Protein AF-S7PZH1-F1 (afdb_monomer)

Nearest PDB structures (foldseek):
  6h7d-assembly1_A  TM=8.466E-01  e=2.319E-15  Arabidopsis thaliana
  9g11-assembly1_A  TM=8.650E-01  e=4.110E-15  Arabidopsis thaliana
  4zw9-assembly1_A  TM=8.524E-01  e=6.991E-15  Homo sapiens
  6m20-assembly3_C  TM=7.954E-01  e=8.684E-13  Plasmodium falciparum
  6rw3-assembly2_B  TM=8.549E-01  e=1.646E-11  Plasmodium falciparum

Organism: Gloeophyllum trabeum (strain ATCC 11539 / FP-39264 / Madison 617) (NCBI:txid670483)

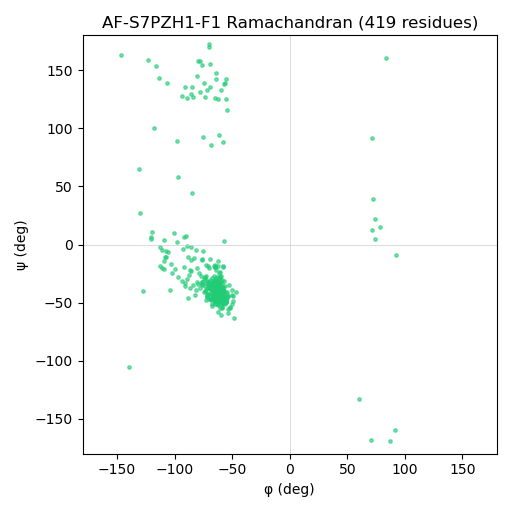Mean predicted aligned error: 7.98 Å

InterPro domains:
  IPR003663 Sugar/inositol transporter [PR00171] (35-54)
  IPR003663 Sugar/inositol transporter [PR00171] (200-210)
  IPR003663 Sugar/inositol transporter [PR00171] (295-316)
  IPR003663 Sugar/inositol transporter [PR00171] (318-330)
  IPR003663 Sugar/inositol transporter [TIGR00879] (3-389)
  IPR005828 Major facilitator, sugar transporter-like [PF00083] (3-393)
  IPR005829 Sugar transporter, conserved site [PS00216] (245-262)
  IPR005829 Sugar transporter, conserved site [PS00217] (40-65)
  IPR020846 Major facilitator superfamily domain [PS50850] (1-382)
  IPR036259 MFS transporter superfamily [G3DSA:1.20.1250.20] (1-396)
  IPR036259 MFS transporter superfamily [SSF103473] (3-389)
  IPR050360 Major Facilitator Superfamily Sugar Transporters [PTHR48022] (2-400)

Foldseek 3Di:
DCLPPHLLVLLLQLLVLLLQLLVQCLPPPDPVSNVVSVVSNVVSCLSCVQRVLVLLQQLDDPVCSLVSSVVVLLVVLVVLLCLLVLLLVLVPDDDPCSRSVSSNVSNVVSVCSNVVSVPDATRLLSCLSVVVLVSSLVSLCVSQPPPDVVSNVVSVVVSVVSNVVSVVLSVQADPDPVVCVVDLLSVLLLCLLLVLLLLLVLLCLLVCLVCVLVLLVQLVDDNSCSSVLSSVLSNLLSVLLVCLSVPPDLPPFALVLLLQLLVLSLVLLVLLLVLSVVQTHPPDDRPVVSSVSNSVSSSVSSNSSSNHSSPSSLVSSQLLDDSNCSSVSSSVSVVSNVVSSVVCVVVVVVCCVPVNSCVSVSSSVSSVVSSVCSVPSNDTPRPDDSVSSCVVSVNPDPVVVVPVVDPDPPPCVVVVVVVPD

Sequence (421 aa):
MNDRIGRKRTIQIGASCALWGCSMQAGANNFACLLIGRIVAGVAIGILSMTVPLYNTEIAPPKIRGFIVGLAQQLIGVGFIVANWVGYGCQYLDSNTQWRLPLGLQLVPAFLLLVGTQFLPFSPRWLLEVGRDEEARQVVYRLHGTQTPESLQAAEDEFLEMQEKIKAESLTRSSRIADLFATPATRKRSLVACGVQIFGQFTGINVINYFGPQMYQTLGLDAGKTLLVQGIYGAVGPITNFFFIVFVLDRVGRKKPLLLGAGTFVITFSILSAIVASFPPGEGTTNYAAQRAGIAMIFLTSIFFSLSFGPVSWVLASEVFPTPIRSVGTSVATCCNWAFNVLFSQVSPIAMKNVGWKFYILFVCLNAFDFLVILFFFPETKGKTLEEMAVVFGDDIDARQVLDEHKFPDEIRDKHEILHA

Solvent-accessible surface area (backbone atoms only — not comparable to full-atom values): 21781 Å² total; per-residue (Å²): 103,52,86,82,65,28,43,53,53,45,46,39,53,17,23,52,35,29,37,52,10,26,49,34,40,35,65,43,89,48,69,66,46,31,51,52,11,49,51,40,28,49,53,12,48,62,48,35,72,56,41,52,54,51,43,42,56,52,65,37,56,83,94,50,20,69,57,57,41,51,47,56,58,48,49,53,30,51,50,43,29,51,52,30,44,46,50,42,62,27,68,78,44,75,73,73,54,33,66,24,47,63,40,39,57,54,37,56,62,28,47,52,49,43,59,53,54,68,78,48,74,71,41,33,61,54,29,46,76,73,69,38,52,71,61,18,47,53,45,42,36,66,71,59,48,57,85,44,75,68,39,38,50,54,30,48,55,50,46,52,55,49,51,53,52,49,56,60,45,66,78,60,51,49,86,58,74,66,59,43,59,68,43,75,28,41,32,51,33,43,49,51,20,27,44,39,24,38,48,49,46,38,67,40,58,65,56,46,69,76,41,35,46,60,53,39,38,48,45,57,44,56,78,92,46,24,45,54,55,41,26,54,49,35,40,48,27,39,54,40,27,51,54,27,64,77,75,39,46,89,78,65,40,51,47,57,31,41,43,52,25,22,52,48,39,26,51,32,30,47,53,36,25,51,42,38,65,74,53,46,57,88,71,75,80,83,57,63,67,56,28,52,50,38,53,49,31,56,51,49,46,38,38,38,32,22,58,9,39,63,58,43,26,61,51,49,27,50,67,57,41,60,79,40,46,24,67,52,50,34,51,54,16,52,47,39,28,52,53,47,44,51,51,51,66,64,46,45,64,57,35,50,72,76,51,40,47,62,49,35,50,53,39,22,54,44,15,49,50,45,28,53,49,46,68,76,71,52,70,76,60,62,95,54,52,77,66,55,47,35,59,76,49,58,47,94,63,69,64,64,64,65,53,70,76,47,89,66,75,79,84,61,64,73,68,62,67,68,78,80,114

Structure (mmCIF, N/CA/C/O backbone):
data_AF-S7PZH1-F1
#
_entry.id   AF-S7PZH1-F1
#
loop_
_atom_site.group_PDB
_atom_site.id
_atom_site.type_symbol
_atom_site.label_atom_id
_atom_site.label_alt_id
_atom_site.label_comp_id
_atom_site.label_asym_id
_atom_site.label_entity_id
_atom_site.label_seq_id
_atom_site.pdbx_PDB_ins_code
_atom_site.Cartn_x
_atom_site.Cartn_y
_atom_site.Cartn_z
_atom_site.occupancy
_atom_site.B_iso_or_equiv
_atom_site.auth_seq_id
_atom_site.auth_comp_id
_atom_site.auth_asym_id
_atom_site.au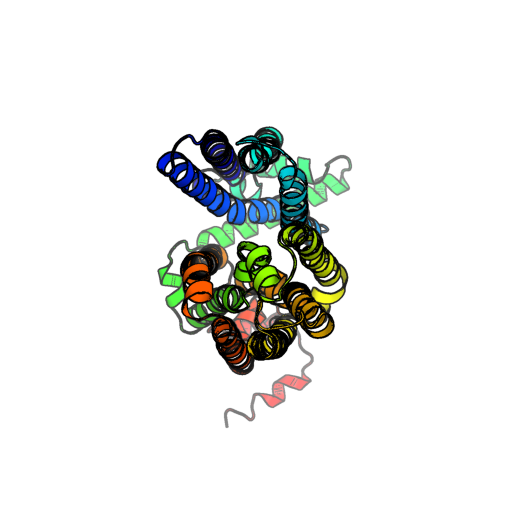th_atom_id
_atom_site.pdbx_PDB_model_num
ATOM 1 N N . MET A 1 1 ? -0.326 -9.709 18.381 1.00 71.19 1 MET A N 1
ATOM 2 C CA . MET A 1 1 ? 0.688 -8.867 19.063 1.00 71.19 1 MET A CA 1
ATOM 3 C C . MET A 1 1 ? 0.064 -7.578 19.582 1.00 71.19 1 MET A C 1
ATOM 5 O O . MET A 1 1 ? 0.125 -7.359 20.786 1.00 71.19 1 MET A O 1
ATOM 9 N N . ASN A 1 2 ? -0.625 -6.819 18.720 1.00 77.38 2 ASN A N 1
ATOM 10 C CA . ASN A 1 2 ? -1.341 -5.584 19.079 1.00 77.38 2 ASN A CA 1
ATOM 11 C C . ASN A 1 2 ? -2.210 -5.678 20.343 1.00 77.38 2 ASN A C 1
ATOM 13 O O . ASN A 1 2 ? -2.170 -4.765 21.161 1.00 77.38 2 ASN A O 1
ATOM 17 N N . ASP A 1 3 ? -2.925 -6.789 20.530 1.00 77.75 3 ASP A N 1
ATOM 18 C CA . ASP A 1 3 ? -3.815 -6.965 21.687 1.00 77.75 3 ASP A CA 1
ATOM 19 C C . ASP A 1 3 ? -3.056 -7.268 22.985 1.00 77.75 3 ASP A C 1
ATOM 21 O O . ASP A 1 3 ? -3.437 -6.810 24.055 1.00 77.75 3 ASP A O 1
ATOM 25 N N . ARG A 1 4 ? -1.940 -8.005 22.903 1.00 79.50 4 ARG A N 1
ATOM 26 C CA . ARG A 1 4 ? -1.193 -8.462 24.089 1.00 79.50 4 ARG A CA 1
ATOM 27 C C . ARG A 1 4 ? -0.245 -7.406 24.648 1.00 79.50 4 ARG A C 1
ATOM 29 O O . ARG A 1 4 ? -0.144 -7.258 25.856 1.00 79.50 4 ARG A O 1
ATOM 36 N N . ILE A 1 5 ? 0.494 -6.716 23.778 1.00 86.12 5 ILE A N 1
ATOM 37 C CA . ILE A 1 5 ? 1.554 -5.776 24.194 1.00 86.12 5 ILE A CA 1
ATOM 38 C C . ILE A 1 5 ? 1.228 -4.315 23.869 1.00 86.12 5 ILE A C 1
ATOM 40 O O . ILE A 1 5 ? 2.019 -3.423 24.173 1.00 86.12 5 ILE A O 1
ATOM 44 N N . GLY A 1 6 ? 0.084 -4.069 23.235 1.00 87.38 6 GLY A N 1
ATOM 45 C CA . GLY A 1 6 ? -0.334 -2.747 22.804 1.00 87.38 6 GLY A CA 1
ATOM 46 C C . GLY A 1 6 ? 0.257 -2.328 21.465 1.00 87.38 6 GLY A C 1
ATOM 47 O O . GLY A 1 6 ? 1.268 -2.848 20.974 1.00 87.38 6 GLY A O 1
ATOM 48 N N . ARG A 1 7 ? -0.402 -1.336 20.866 1.00 89.88 7 ARG A N 1
ATOM 49 C CA . ARG A 1 7 ? -0.061 -0.802 19.544 1.00 89.88 7 ARG A CA 1
ATOM 50 C C . ARG A 1 7 ? 1.308 -0.106 19.573 1.00 89.88 7 ARG A C 1
ATOM 52 O O . ARG A 1 7 ? 2.161 -0.428 18.755 1.00 89.88 7 ARG A O 1
ATOM 59 N N . LYS A 1 8 ? 1.582 0.726 20.591 1.00 92.25 8 LYS A N 1
ATOM 60 C CA . LYS A 1 8 ? 2.875 1.418 20.793 1.00 92.25 8 LYS A CA 1
ATOM 61 C C . LYS A 1 8 ? 4.079 0.465 20.759 1.00 92.25 8 LYS A C 1
ATOM 63 O O . LYS A 1 8 ? 4.989 0.658 19.958 1.00 92.25 8 LYS A O 1
ATOM 68 N N . ARG A 1 9 ? 4.078 -0.589 21.587 1.00 93.50 9 ARG A N 1
ATOM 69 C CA . ARG A 1 9 ? 5.190 -1.562 21.628 1.00 93.50 9 ARG A CA 1
ATOM 70 C C . ARG A 1 9 ? 5.294 -2.369 20.340 1.00 93.50 9 ARG A C 1
ATOM 72 O O . ARG A 1 9 ? 6.393 -2.683 19.900 1.00 93.50 9 ARG A O 1
ATOM 79 N N . THR A 1 10 ? 4.162 -2.667 19.709 1.00 93.19 10 THR A N 1
ATOM 80 C CA . THR A 1 10 ? 4.152 -3.346 18.410 1.00 93.19 10 THR A CA 1
ATOM 81 C C . THR A 1 10 ? 4.826 -2.497 17.323 1.00 93.19 10 THR A C 1
ATOM 83 O O . THR A 1 10 ? 5.621 -3.033 16.554 1.00 93.19 10 THR A O 1
ATOM 86 N N . ILE A 1 11 ? 4.596 -1.176 17.305 1.00 94.44 11 ILE A N 1
ATOM 87 C CA . ILE A 1 11 ? 5.296 -0.249 16.397 1.00 94.44 11 ILE A CA 1
ATOM 88 C C . ILE A 1 11 ? 6.797 -0.224 16.700 1.00 94.44 11 ILE A C 1
ATOM 90 O O . ILE A 1 11 ? 7.593 -0.284 15.769 1.00 94.44 11 ILE A O 1
ATOM 94 N N . GLN A 1 12 ? 7.195 -0.184 17.976 1.00 95.25 12 GLN A N 1
ATOM 95 C CA . GLN A 1 12 ? 8.611 -0.208 18.369 1.00 95.25 12 GLN A CA 1
ATOM 96 C C . GLN A 1 12 ? 9.317 -1.474 17.867 1.00 95.25 12 GLN A C 1
ATOM 98 O O . GLN A 1 12 ? 10.378 -1.371 17.262 1.00 95.25 12 GLN A O 1
ATOM 103 N N . ILE A 1 13 ? 8.701 -2.650 18.033 1.00 95.31 13 ILE A N 1
ATOM 104 C CA . ILE A 1 13 ? 9.232 -3.915 17.502 1.00 95.31 13 ILE A CA 1
ATOM 105 C C . ILE A 1 13 ? 9.348 -3.851 15.976 1.00 95.31 13 ILE A C 1
ATOM 107 O O . ILE A 1 13 ? 10.400 -4.178 15.433 1.00 95.31 13 ILE A O 1
ATOM 111 N N . GLY A 1 14 ? 8.302 -3.384 15.286 1.00 94.75 14 GLY A N 1
ATOM 112 C CA . GLY A 1 14 ? 8.330 -3.204 13.834 1.00 94.75 14 GLY A CA 1
ATOM 113 C C . GLY A 1 14 ? 9.466 -2.279 13.384 1.00 94.75 14 GLY A C 1
ATOM 114 O O . GLY A 1 14 ? 10.219 -2.626 12.480 1.00 94.75 14 GLY A O 1
ATOM 115 N N . ALA A 1 15 ? 9.655 -1.141 14.053 1.00 95.38 15 ALA A N 1
ATOM 116 C CA . ALA A 1 15 ? 10.723 -0.191 13.753 1.00 95.38 15 ALA A CA 1
ATOM 117 C C . ALA A 1 15 ? 12.123 -0.771 14.031 1.00 95.38 15 ALA A C 1
ATOM 119 O O . ALA A 1 15 ? 13.029 -0.600 13.217 1.00 95.38 15 ALA A O 1
ATOM 120 N N . SER A 1 16 ? 12.306 -1.515 15.127 1.00 95.81 16 SER A N 1
ATOM 121 C CA . SER A 1 16 ? 13.562 -2.219 15.418 1.00 95.81 16 SER A CA 1
ATOM 122 C C . SER A 1 16 ? 13.882 -3.286 14.366 1.00 95.81 16 SER A C 1
ATOM 124 O O . SER A 1 16 ? 15.013 -3.346 13.884 1.00 95.81 16 SER A O 1
ATOM 126 N N . CYS A 1 17 ? 12.888 -4.078 13.948 1.00 95.69 17 CYS A N 1
ATOM 127 C CA . CYS A 1 17 ? 13.043 -5.027 12.846 1.00 95.69 17 CYS A CA 1
ATOM 128 C C . CYS A 1 17 ? 13.397 -4.311 11.534 1.00 95.69 17 CYS A C 1
ATOM 130 O O . CYS A 1 17 ? 14.280 -4.773 10.815 1.00 95.69 17 CYS A O 1
ATOM 132 N N . ALA A 1 18 ? 12.773 -3.165 11.236 1.00 95.31 18 ALA A N 1
ATOM 133 C CA . ALA A 1 18 ? 13.096 -2.375 10.048 1.00 95.31 18 ALA A CA 1
ATOM 134 C C . ALA A 1 18 ? 14.548 -1.884 10.074 1.00 95.31 18 ALA A C 1
ATOM 136 O O . ALA A 1 18 ? 15.251 -2.023 9.074 1.00 95.31 18 ALA A O 1
ATOM 137 N N . LEU A 1 19 ? 15.023 -1.371 11.216 1.00 96.38 19 LEU A N 1
ATOM 138 C CA . LEU A 1 19 ? 16.412 -0.937 11.380 1.00 96.38 19 LEU A CA 1
ATOM 139 C C . LEU A 1 19 ? 17.394 -2.081 11.126 1.00 96.38 19 LEU A C 1
ATOM 141 O O . LEU A 1 19 ? 18.352 -1.916 10.372 1.00 96.38 19 LEU A O 1
ATOM 145 N N . TRP A 1 20 ? 17.141 -3.254 11.705 1.00 95.88 20 TRP A N 1
ATOM 146 C CA . TRP A 1 20 ? 17.978 -4.434 11.486 1.00 95.88 20 TRP A CA 1
ATOM 147 C C . TRP A 1 20 ? 17.961 -4.883 10.024 1.00 95.88 20 TRP A C 1
ATOM 149 O O . TRP A 1 20 ? 19.018 -5.011 9.409 1.00 95.88 20 TRP A O 1
ATOM 159 N N . GLY A 1 21 ? 16.774 -5.050 9.437 1.00 95.56 21 GLY A N 1
ATOM 160 C CA . GLY A 1 21 ? 16.622 -5.478 8.048 1.00 95.56 21 GLY A CA 1
ATOM 161 C C . GLY A 1 21 ? 17.266 -4.512 7.051 1.00 95.56 21 GLY A C 1
ATOM 162 O O . GLY A 1 21 ? 17.935 -4.950 6.115 1.00 95.56 21 GLY A O 1
ATOM 163 N N . CYS A 1 22 ? 17.122 -3.200 7.249 1.00 94.50 22 CYS A N 1
ATOM 164 C CA . CYS A 1 22 ? 17.748 -2.191 6.388 1.00 94.50 22 CYS A CA 1
ATOM 165 C C . CYS A 1 22 ? 19.271 -2.142 6.577 1.00 94.50 22 CYS A C 1
ATOM 167 O O . CYS A 1 22 ? 19.998 -2.020 5.594 1.00 94.50 22 CYS A O 1
ATOM 169 N N . SER A 1 23 ? 19.769 -2.314 7.808 1.00 95.38 23 SER A N 1
ATOM 170 C CA . SER A 1 23 ? 21.213 -2.342 8.092 1.00 95.38 23 SER A CA 1
ATOM 171 C C . SER A 1 23 ? 21.886 -3.541 7.424 1.00 95.38 23 SER A C 1
ATOM 173 O O . SER A 1 23 ? 22.931 -3.394 6.792 1.00 95.38 23 SER A O 1
ATOM 175 N N . MET A 1 24 ? 21.255 -4.719 7.496 1.00 95.00 24 MET A N 1
ATOM 176 C CA . MET A 1 24 ? 21.725 -5.926 6.808 1.00 95.00 24 MET A CA 1
ATOM 177 C C . MET A 1 24 ? 21.750 -5.741 5.290 1.00 95.00 24 MET A C 1
ATOM 179 O O . MET A 1 24 ? 22.721 -6.123 4.646 1.00 95.00 24 MET A O 1
ATOM 183 N N . GLN A 1 25 ? 20.714 -5.120 4.717 1.00 94.06 25 GLN A N 1
ATOM 184 C CA . GLN A 1 25 ? 20.656 -4.842 3.280 1.00 94.06 25 GLN A CA 1
ATOM 185 C C . GLN A 1 25 ? 21.746 -3.858 2.837 1.00 94.06 25 GLN A C 1
ATOM 187 O O . GLN A 1 25 ? 22.448 -4.125 1.865 1.00 94.06 25 GLN A O 1
ATOM 192 N N . ALA A 1 26 ? 21.922 -2.747 3.555 1.00 93.62 26 ALA A N 1
ATOM 193 C CA . ALA A 1 26 ? 22.920 -1.730 3.228 1.00 93.62 26 ALA A CA 1
ATOM 194 C C . ALA A 1 26 ? 24.364 -2.244 3.395 1.00 93.62 26 ALA A C 1
ATOM 196 O O . ALA A 1 26 ? 25.248 -1.877 2.622 1.00 93.62 26 ALA A O 1
ATOM 197 N N . GLY A 1 27 ? 24.602 -3.114 4.382 1.00 92.94 27 GLY A N 1
ATOM 198 C CA . GLY A 1 27 ? 25.900 -3.734 4.660 1.00 92.94 27 GLY A CA 1
ATOM 199 C C . GLY A 1 27 ? 26.143 -5.076 3.963 1.00 92.94 27 GLY A C 1
ATOM 200 O O . GLY A 1 27 ? 27.136 -5.740 4.262 1.00 92.94 27 GLY A O 1
A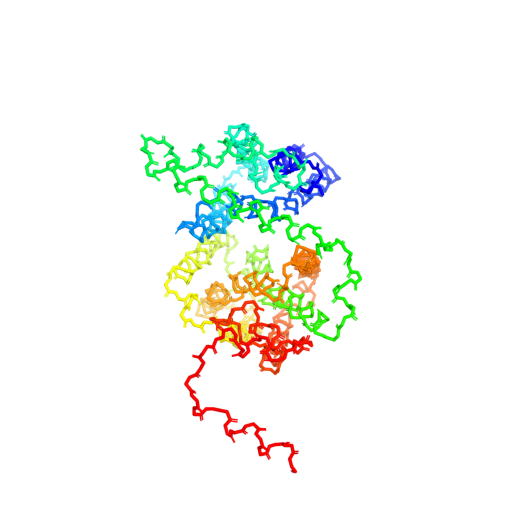TOM 201 N N . ALA A 1 28 ? 25.254 -5.520 3.068 1.00 93.44 28 ALA A N 1
ATOM 202 C CA . ALA A 1 28 ? 25.333 -6.859 2.496 1.00 93.44 28 ALA A CA 1
ATOM 203 C C . ALA A 1 28 ? 26.597 -7.047 1.636 1.00 93.44 28 ALA A C 1
ATOM 205 O O . ALA A 1 28 ? 26.851 -6.299 0.688 1.00 93.44 28 ALA A O 1
ATOM 206 N N . ASN A 1 29 ? 27.369 -8.092 1.950 1.00 92.75 29 ASN A N 1
ATOM 207 C CA . ASN A 1 29 ? 28.543 -8.527 1.177 1.00 92.75 29 ASN A CA 1
ATOM 208 C C . ASN A 1 29 ? 28.298 -9.833 0.404 1.00 92.75 29 ASN A C 1
ATOM 210 O O . ASN A 1 29 ? 29.150 -10.276 -0.357 1.00 92.75 29 ASN A O 1
ATOM 214 N N . ASN A 1 30 ? 27.145 -10.468 0.606 1.00 93.19 30 ASN A N 1
ATOM 215 C CA . ASN A 1 30 ? 26.724 -11.647 -0.135 1.00 93.19 30 ASN A CA 1
ATOM 216 C C . ASN A 1 30 ? 25.200 -11.644 -0.306 1.00 93.19 30 ASN A C 1
ATOM 218 O O . ASN A 1 30 ? 24.474 -10.933 0.396 1.00 93.19 30 ASN A O 1
ATOM 222 N N . PHE A 1 31 ? 24.724 -12.458 -1.248 1.00 92.06 31 PHE A N 1
ATOM 223 C CA . PHE A 1 31 ? 23.304 -12.559 -1.570 1.00 92.06 31 PHE A CA 1
ATOM 224 C C . PHE A 1 31 ? 22.456 -13.028 -0.377 1.00 92.06 31 PHE A C 1
ATOM 226 O O . PHE A 1 31 ? 21.362 -12.514 -0.169 1.00 92.06 31 PHE A O 1
ATOM 233 N N . ALA A 1 32 ? 22.970 -13.952 0.442 1.00 94.31 32 ALA A N 1
ATOM 234 C CA . ALA A 1 32 ? 22.246 -14.472 1.600 1.00 94.31 32 ALA A CA 1
ATOM 235 C C . ALA A 1 32 ? 21.949 -13.376 2.641 1.00 94.31 32 ALA A C 1
ATOM 237 O O . ALA A 1 32 ? 20.821 -13.269 3.111 1.00 94.31 32 ALA A O 1
ATOM 238 N N . CYS A 1 33 ? 22.924 -12.518 2.953 1.00 94.56 33 CYS A N 1
ATOM 239 C CA . CYS A 1 33 ? 22.751 -11.387 3.865 1.00 94.56 33 CYS A CA 1
ATOM 240 C C . CYS A 1 33 ? 21.719 -10.387 3.326 1.00 94.56 33 CYS A C 1
ATOM 242 O O . CYS A 1 33 ? 20.832 -9.957 4.064 1.00 94.56 33 CYS A O 1
ATOM 244 N N . LEU A 1 34 ? 21.777 -10.087 2.021 1.00 93.81 34 LEU A N 1
ATOM 245 C CA . LEU A 1 34 ? 20.787 -9.234 1.364 1.00 93.81 34 LEU A CA 1
ATOM 246 C C . LEU A 1 34 ? 19.379 -9.841 1.469 1.00 93.81 34 LEU A C 1
ATOM 248 O O . LEU A 1 34 ? 18.439 -9.144 1.845 1.00 93.81 34 LEU A O 1
ATOM 252 N N . LEU A 1 35 ? 19.236 -11.138 1.184 1.00 94.00 35 LEU A N 1
ATOM 253 C CA . LEU A 1 35 ? 17.959 -11.850 1.229 1.00 94.00 35 LEU A CA 1
ATOM 254 C C . LEU A 1 35 ? 17.371 -11.888 2.644 1.00 94.00 35 LEU A C 1
ATOM 256 O O . LEU A 1 35 ? 16.203 -11.551 2.826 1.00 94.00 35 LEU A O 1
ATOM 260 N N . ILE A 1 36 ? 18.175 -12.242 3.649 1.00 95.38 36 ILE A N 1
ATOM 261 C CA . ILE A 1 36 ? 17.738 -12.249 5.052 1.00 95.38 36 ILE A CA 1
ATOM 262 C C . ILE A 1 36 ? 17.339 -10.834 5.478 1.00 95.38 36 ILE A C 1
ATOM 264 O O . ILE A 1 36 ? 16.274 -10.652 6.065 1.00 95.38 36 ILE A O 1
ATOM 268 N N . GLY A 1 37 ? 18.129 -9.820 5.115 1.00 95.19 37 GLY A N 1
ATOM 269 C CA . GLY A 1 37 ? 17.790 -8.423 5.374 1.00 95.19 37 GLY A CA 1
ATOM 270 C C . GLY A 1 37 ? 16.442 -8.018 4.765 1.00 95.19 37 GLY A C 1
ATOM 271 O O . GLY A 1 37 ? 15.643 -7.360 5.433 1.00 95.19 37 GLY A O 1
ATOM 272 N N . ARG A 1 38 ? 16.136 -8.473 3.539 1.00 93.06 38 ARG A N 1
ATOM 273 C CA . ARG A 1 38 ? 14.824 -8.257 2.903 1.00 93.06 38 ARG A CA 1
ATOM 274 C C . ARG A 1 38 ? 13.688 -8.972 3.629 1.00 93.06 38 ARG A C 1
ATOM 276 O O . ARG A 1 38 ? 12.624 -8.381 3.778 1.00 93.06 38 ARG A O 1
ATOM 283 N N . ILE A 1 39 ? 13.897 -10.204 4.094 1.00 94.56 39 ILE A N 1
ATOM 284 C CA . ILE A 1 39 ? 12.884 -10.954 4.856 1.00 94.56 39 ILE A CA 1
ATOM 285 C C . ILE A 1 39 ? 12.569 -10.225 6.168 1.00 94.56 39 ILE A C 1
ATOM 287 O O . ILE A 1 39 ? 11.402 -9.983 6.473 1.00 94.56 39 ILE A O 1
ATOM 291 N N . VAL A 1 40 ? 13.597 -9.806 6.910 1.00 95.88 40 VAL A N 1
ATOM 292 C CA . VAL A 1 40 ? 13.436 -9.081 8.181 1.00 95.88 40 VAL A CA 1
ATOM 293 C C . VAL A 1 40 ? 12.743 -7.730 7.967 1.00 95.88 40 VAL A C 1
ATOM 295 O O . VAL A 1 40 ? 11.814 -7.392 8.702 1.00 95.88 40 VAL A O 1
ATOM 298 N N . ALA A 1 41 ? 13.128 -6.979 6.930 1.00 93.94 41 ALA A N 1
ATOM 299 C CA . ALA A 1 41 ? 12.445 -5.737 6.566 1.00 93.94 41 ALA A CA 1
ATOM 300 C C . ALA A 1 41 ? 10.987 -5.983 6.129 1.00 93.94 41 ALA A C 1
ATOM 302 O O . ALA A 1 41 ? 10.103 -5.211 6.488 1.00 93.94 41 ALA A O 1
ATOM 303 N N . GLY A 1 42 ? 10.704 -7.078 5.419 1.00 91.62 42 GLY A N 1
ATOM 304 C CA . GLY A 1 42 ? 9.345 -7.469 5.038 1.00 91.62 42 GLY A CA 1
ATOM 305 C C . GLY A 1 42 ? 8.450 -7.759 6.245 1.00 91.62 42 GLY A C 1
ATOM 306 O O . GLY A 1 42 ? 7.323 -7.269 6.306 1.00 91.62 42 GLY A O 1
ATOM 307 N N . VAL A 1 43 ? 8.968 -8.476 7.250 1.00 92.38 43 VAL A N 1
ATOM 308 C CA . VAL A 1 43 ? 8.265 -8.697 8.528 1.00 92.38 43 VAL A CA 1
ATOM 309 C C . VAL A 1 43 ? 7.963 -7.365 9.218 1.00 92.38 43 VAL A C 1
ATOM 311 O O . VAL A 1 43 ? 6.851 -7.165 9.708 1.00 92.38 43 VAL A O 1
ATOM 314 N N . ALA A 1 44 ? 8.916 -6.428 9.210 1.00 93.75 44 ALA A N 1
ATOM 315 C CA . ALA A 1 44 ? 8.709 -5.095 9.764 1.00 93.75 44 ALA A CA 1
ATOM 316 C C . ALA A 1 44 ? 7.563 -4.346 9.068 1.00 93.75 44 ALA A C 1
ATOM 318 O O . ALA A 1 44 ? 6.677 -3.830 9.748 1.00 93.75 44 ALA A O 1
ATOM 319 N N . ILE A 1 45 ? 7.536 -4.332 7.730 1.00 89.50 45 ILE A N 1
ATOM 320 C CA . ILE A 1 45 ? 6.450 -3.704 6.963 1.00 89.50 45 ILE A CA 1
ATOM 321 C C . ILE A 1 45 ? 5.107 -4.375 7.265 1.00 89.50 45 ILE A C 1
ATOM 323 O O . ILE A 1 45 ? 4.145 -3.671 7.549 1.00 89.50 45 ILE A O 1
ATOM 327 N N . GLY A 1 46 ? 5.038 -5.709 7.317 1.00 85.75 46 GLY A N 1
ATOM 328 C CA . GLY A 1 46 ? 3.803 -6.422 7.664 1.00 85.75 46 GLY A CA 1
ATOM 329 C C . GLY A 1 46 ? 3.233 -6.025 9.033 1.00 85.75 46 GLY A C 1
ATOM 330 O O . GLY A 1 46 ? 2.025 -5.828 9.170 1.00 85.75 46 GLY A O 1
ATOM 331 N N . ILE A 1 47 ? 4.099 -5.840 10.036 1.00 89.06 47 ILE A N 1
ATOM 332 C CA . ILE A 1 47 ? 3.701 -5.355 11.366 1.00 89.06 47 ILE A CA 1
ATOM 333 C C . ILE A 1 47 ? 3.225 -3.895 11.291 1.00 89.06 47 ILE A C 1
ATOM 335 O O . ILE A 1 47 ? 2.143 -3.562 11.781 1.00 89.06 47 ILE A O 1
ATOM 339 N N . LEU A 1 48 ? 4.020 -3.015 10.677 1.00 89.69 48 LEU A N 1
ATOM 340 C CA . LEU A 1 48 ? 3.762 -1.574 10.655 1.00 89.69 48 LEU A CA 1
ATOM 341 C C . LEU A 1 48 ? 2.522 -1.207 9.827 1.00 89.69 48 LEU A C 1
ATOM 343 O O . LEU A 1 48 ? 1.738 -0.365 10.267 1.00 89.69 48 LEU A O 1
ATOM 347 N N . SER A 1 49 ? 2.301 -1.866 8.685 1.00 82.25 49 SER A N 1
ATOM 348 C CA . SER A 1 49 ? 1.163 -1.615 7.789 1.00 82.25 49 SER A CA 1
ATOM 349 C C . SER A 1 49 ? -0.191 -1.868 8.448 1.00 82.25 49 SER A C 1
ATOM 351 O O . SER A 1 49 ? -1.163 -1.207 8.099 1.00 82.25 49 SER A O 1
ATOM 353 N N . MET A 1 50 ? -0.270 -2.784 9.417 1.00 79.19 50 MET A N 1
ATOM 354 C CA . MET A 1 50 ? -1.494 -3.011 10.188 1.00 79.19 50 MET A CA 1
ATOM 355 C C . MET A 1 50 ? -1.568 -2.093 11.413 1.00 79.19 50 MET A C 1
ATOM 357 O O . MET A 1 50 ? -2.617 -1.523 11.714 1.00 79.19 50 MET A O 1
ATOM 361 N N . THR A 1 51 ? -0.470 -1.976 12.162 1.00 86.12 51 THR A N 1
ATOM 362 C CA . THR A 1 51 ? -0.510 -1.349 13.486 1.00 86.12 51 THR A CA 1
ATOM 363 C C . THR A 1 51 ? -0.545 0.172 13.436 1.00 86.12 51 THR A C 1
ATOM 365 O O . THR A 1 51 ? -1.225 0.769 14.265 1.00 86.12 51 THR A O 1
ATOM 368 N N . VAL A 1 52 ? 0.165 0.815 12.504 1.00 88.56 52 VAL A N 1
ATOM 369 C CA . VAL A 1 52 ? 0.234 2.286 12.453 1.00 88.56 52 VAL A CA 1
ATOM 370 C C . VAL A 1 52 ? -1.136 2.909 12.148 1.00 88.56 52 VAL A C 1
ATOM 372 O O . VAL A 1 52 ? -1.551 3.778 12.918 1.00 88.56 52 VAL A O 1
ATOM 375 N N . PRO A 1 53 ? -1.892 2.462 11.121 1.00 83.00 53 PRO A N 1
ATOM 376 C CA . PRO A 1 53 ? -3.233 2.992 10.878 1.00 83.00 53 PRO A CA 1
ATOM 377 C C . PRO A 1 53 ? -4.173 2.755 12.064 1.00 83.00 53 PRO A C 1
ATOM 379 O O . PRO A 1 53 ? -4.895 3.664 12.464 1.00 83.00 53 PRO A O 1
ATOM 382 N N . LEU A 1 54 ? -4.109 1.566 12.677 1.00 83.25 54 LEU A N 1
ATOM 383 C CA . LEU A 1 54 ? -4.912 1.238 13.854 1.00 83.25 54 LEU A CA 1
ATOM 384 C C . LEU A 1 54 ? -4.594 2.172 15.028 1.00 83.25 54 LEU A C 1
ATOM 386 O O . LEU A 1 54 ? -5.496 2.761 15.613 1.00 83.25 54 LEU A O 1
ATOM 390 N N . TYR A 1 55 ? -3.313 2.364 15.338 1.00 88.69 55 TYR A N 1
ATOM 391 C CA . TYR A 1 55 ? -2.888 3.274 16.396 1.00 88.69 55 TYR A CA 1
ATOM 392 C C . TYR A 1 55 ? -3.410 4.694 16.156 1.00 88.69 55 TYR A C 1
ATOM 394 O O . TYR A 1 55 ? -3.993 5.286 17.059 1.00 88.69 55 TYR A O 1
ATOM 402 N N . ASN A 1 56 ? -3.295 5.197 14.924 1.00 87.50 56 ASN A N 1
ATOM 403 C CA . ASN A 1 56 ? -3.802 6.513 14.546 1.00 87.50 56 ASN A CA 1
ATOM 404 C C . ASN A 1 56 ? -5.317 6.643 14.748 1.00 87.50 56 ASN A C 1
ATOM 406 O O . ASN A 1 56 ? -5.765 7.678 15.231 1.00 87.50 56 ASN A O 1
ATOM 410 N N . THR A 1 57 ? -6.110 5.609 14.438 1.00 82.50 57 THR A N 1
ATOM 411 C CA . THR A 1 57 ? -7.564 5.640 14.695 1.00 82.50 57 THR A CA 1
ATOM 412 C C . THR A 1 57 ? -7.914 5.694 16.182 1.00 82.50 57 THR A C 1
ATOM 414 O O . THR A 1 57 ? -8.937 6.273 16.537 1.00 82.50 57 THR A O 1
ATOM 417 N N . GLU A 1 58 ? -7.077 5.109 17.040 1.00 84.56 58 GLU A N 1
ATOM 418 C CA . GLU A 1 58 ? -7.333 4.969 18.478 1.00 84.56 58 GLU A CA 1
ATOM 419 C C . GLU A 1 58 ? -6.897 6.188 19.302 1.00 84.56 58 GLU A C 1
ATOM 421 O O . GLU A 1 58 ? -7.410 6.382 20.400 1.00 84.56 58 GLU A O 1
ATOM 426 N N . ILE A 1 59 ? -5.962 7.002 18.797 1.00 85.88 59 ILE A N 1
ATOM 427 C CA . ILE A 1 59 ? -5.498 8.227 19.477 1.00 85.88 59 ILE A CA 1
ATOM 428 C C . ILE A 1 59 ? -6.075 9.511 18.883 1.00 85.88 59 ILE A C 1
ATOM 430 O O . ILE A 1 59 ? -5.959 10.574 19.489 1.00 85.88 59 ILE A O 1
ATOM 434 N N . ALA A 1 60 ? -6.618 9.449 17.667 1.00 82.50 60 ALA A N 1
ATOM 435 C CA . ALA A 1 60 ? -7.091 10.640 16.988 1.00 82.50 60 ALA A CA 1
ATOM 436 C C . ALA A 1 60 ? -8.459 11.086 17.532 1.00 82.50 60 ALA A C 1
ATOM 438 O O . ALA A 1 60 ? -9.394 10.268 17.548 1.00 82.50 60 ALA A O 1
ATOM 439 N N . PRO A 1 61 ? -8.611 12.384 17.868 1.00 76.56 61 PRO A N 1
ATOM 440 C CA . PRO A 1 61 ? -9.898 12.948 18.250 1.00 76.56 61 PRO A CA 1
ATOM 441 C C . PRO A 1 61 ? -10.951 12.694 17.164 1.00 76.56 61 PRO A C 1
ATOM 443 O O . PRO A 1 61 ? -10.619 12.802 15.972 1.00 76.56 61 PRO A O 1
ATOM 446 N N . PRO A 1 62 ? -12.220 12.418 17.522 1.00 72.62 62 PRO A N 1
ATOM 447 C CA . PRO A 1 62 ? -13.269 12.071 16.560 1.00 72.62 62 PRO A CA 1
ATOM 448 C C . PRO A 1 62 ? -13.378 13.051 15.381 1.00 72.62 62 PRO A C 1
ATOM 450 O O . PRO A 1 62 ? -13.500 12.625 14.234 1.00 72.62 62 PRO A O 1
ATOM 453 N N . LYS A 1 63 ? -13.226 14.358 15.645 1.00 74.44 63 LYS A N 1
ATOM 454 C CA . LYS A 1 63 ? -13.347 15.434 14.643 1.00 74.44 63 LYS A CA 1
ATOM 455 C C . LYS A 1 63 ? -12.295 15.386 13.527 1.00 74.44 63 LYS A C 1
ATOM 457 O O . LYS A 1 63 ? -12.588 15.796 12.411 1.00 74.44 63 LYS A O 1
ATOM 462 N N . ILE A 1 64 ? -11.079 14.909 13.810 1.00 75.62 64 ILE A N 1
ATOM 463 C CA . ILE A 1 64 ? -9.951 14.910 12.853 1.00 75.62 64 ILE A CA 1
ATOM 464 C C . ILE A 1 64 ? -9.414 13.505 12.551 1.00 75.62 64 ILE A C 1
ATOM 466 O O . ILE A 1 64 ? -8.410 13.357 11.852 1.00 75.62 64 ILE A O 1
ATOM 470 N N . ARG A 1 65 ? -10.082 12.457 13.048 1.00 74.81 65 ARG A N 1
ATOM 471 C CA . ARG A 1 65 ? -9.663 11.058 12.897 1.00 74.81 65 ARG A CA 1
ATOM 472 C C . ARG A 1 65 ? -9.457 10.660 11.443 1.00 74.81 65 ARG A C 1
ATOM 474 O O . ARG A 1 65 ? -8.400 10.132 11.107 1.00 74.81 65 ARG A O 1
ATOM 481 N N . GLY A 1 66 ? -10.425 10.963 10.580 1.00 66.75 66 GLY A N 1
ATOM 482 C CA . GLY A 1 66 ? -10.326 10.664 9.149 1.00 66.75 66 GLY A CA 1
ATOM 483 C C . GLY A 1 66 ? -9.113 11.329 8.492 1.00 66.75 66 GLY A C 1
ATOM 484 O O . GLY A 1 66 ? -8.400 10.690 7.722 1.00 66.75 66 GLY A O 1
ATOM 485 N N . PHE A 1 67 ? -8.812 12.574 8.869 1.00 73.56 67 PHE A N 1
ATOM 486 C CA . PHE A 1 67 ? -7.658 13.310 8.353 1.00 73.56 67 PHE A CA 1
ATOM 487 C C . PHE A 1 67 ? -6.322 12.691 8.791 1.00 73.56 67 PHE A C 1
ATOM 489 O O . PHE A 1 67 ? -5.455 12.469 7.950 1.00 73.56 67 PHE A O 1
ATOM 496 N N . ILE A 1 68 ? -6.160 12.350 10.076 1.00 79.75 68 ILE A N 1
ATOM 497 C CA . ILE A 1 68 ? -4.924 11.726 10.591 1.00 79.75 68 ILE A CA 1
ATOM 498 C C . ILE A 1 68 ? -4.682 10.362 9.929 1.00 79.75 68 ILE A C 1
ATOM 500 O O . ILE A 1 68 ? -3.556 10.038 9.543 1.00 79.75 68 ILE A O 1
ATOM 504 N N . VAL A 1 69 ? -5.739 9.566 9.760 1.00 73.00 69 VAL A N 1
ATOM 505 C CA . VAL A 1 69 ? -5.658 8.263 9.086 1.00 73.00 69 VAL A CA 1
ATOM 506 C C . VAL A 1 69 ? -5.310 8.434 7.606 1.00 73.00 69 VAL A C 1
ATOM 508 O O . VAL A 1 69 ? -4.413 7.755 7.106 1.00 73.00 69 VAL A O 1
ATOM 511 N N . GLY A 1 70 ? -5.950 9.383 6.916 1.00 72.81 70 GLY A N 1
ATOM 512 C CA . GLY A 1 70 ? -5.644 9.710 5.522 1.00 72.81 70 GLY A CA 1
ATOM 513 C C . GLY A 1 70 ? -4.209 10.208 5.325 1.00 72.81 70 GLY A C 1
ATOM 514 O O . GLY A 1 70 ? -3.547 9.825 4.362 1.00 72.81 70 GLY A O 1
ATOM 515 N N . LEU A 1 71 ? -3.682 10.991 6.269 1.00 80.12 71 LEU A N 1
ATOM 516 C CA . LEU A 1 71 ? -2.303 11.480 6.238 1.00 80.12 71 LEU A CA 1
ATOM 517 C C . LEU A 1 71 ? -1.288 10.334 6.336 1.00 80.12 71 LEU A C 1
ATOM 519 O O . LEU A 1 71 ? -0.284 10.346 5.626 1.00 80.12 71 LEU A O 1
ATOM 523 N N . ALA A 1 72 ? -1.567 9.310 7.146 1.00 80.62 72 ALA A N 1
ATOM 524 C CA . ALA A 1 72 ? -0.718 8.122 7.226 1.00 80.62 72 ALA A CA 1
ATOM 525 C C . ALA A 1 72 ? -0.640 7.372 5.886 1.00 80.62 72 ALA A C 1
ATOM 527 O O . ALA A 1 72 ? 0.448 6.980 5.465 1.00 80.62 72 ALA A O 1
ATOM 528 N N . GLN A 1 73 ? -1.768 7.241 5.179 1.00 76.12 73 GLN A N 1
ATOM 529 C CA . GLN A 1 73 ? -1.792 6.672 3.830 1.00 76.12 73 GLN A CA 1
ATOM 530 C C . GLN A 1 73 ? -1.009 7.547 2.840 1.00 76.12 73 GLN A C 1
ATOM 532 O O . GLN A 1 73 ? -0.254 7.036 2.013 1.00 76.12 73 GLN A O 1
ATOM 537 N N . GLN A 1 74 ? -1.133 8.873 2.943 1.00 82.19 74 GLN A N 1
ATOM 538 C CA . GLN A 1 74 ? -0.411 9.796 2.069 1.00 82.19 74 GLN A CA 1
ATOM 539 C C . GLN A 1 74 ? 1.109 9.747 2.286 1.00 82.19 74 GLN A C 1
ATOM 541 O O . GLN A 1 74 ? 1.866 9.875 1.323 1.00 82.19 74 GLN A O 1
ATOM 546 N N . LEU A 1 75 ? 1.573 9.497 3.515 1.00 87.94 75 LEU A N 1
ATOM 547 C CA . LEU A 1 75 ? 2.999 9.329 3.816 1.00 87.94 75 LEU A CA 1
ATOM 548 C C . LEU A 1 75 ? 3.622 8.111 3.120 1.00 87.94 75 LEU A C 1
ATOM 550 O O . LEU A 1 75 ? 4.803 8.159 2.779 1.00 87.94 75 LEU A O 1
ATOM 554 N N . ILE A 1 76 ? 2.845 7.063 2.824 1.00 85.81 76 ILE A N 1
ATOM 555 C CA . ILE A 1 76 ? 3.310 5.957 1.968 1.00 85.81 76 ILE A CA 1
ATOM 556 C C . ILE A 1 76 ? 3.618 6.488 0.563 1.00 85.81 76 ILE A C 1
ATOM 558 O O . ILE A 1 76 ? 4.675 6.202 0.002 1.00 85.81 76 ILE A O 1
ATOM 562 N N . GLY A 1 77 ? 2.724 7.315 0.017 1.00 87.12 77 GLY A N 1
ATOM 563 C CA . GLY A 1 77 ? 2.919 7.982 -1.268 1.00 87.12 77 GLY A CA 1
ATOM 564 C C . GLY A 1 77 ? 4.150 8.891 -1.289 1.00 87.12 77 GLY A C 1
ATOM 565 O O . GLY A 1 77 ? 4.943 8.831 -2.225 1.00 87.12 77 GLY A O 1
ATOM 566 N N . VAL A 1 78 ? 4.370 9.674 -0.228 1.00 90.31 78 VAL A N 1
ATOM 567 C CA . VAL A 1 78 ? 5.599 10.474 -0.065 1.00 90.31 78 VAL A CA 1
ATOM 568 C C . VAL A 1 78 ? 6.838 9.574 -0.041 1.00 90.31 78 VAL A C 1
ATOM 570 O O . VAL A 1 78 ? 7.826 9.881 -0.703 1.00 90.31 78 VAL A O 1
ATOM 573 N N . GLY A 1 79 ? 6.773 8.432 0.649 1.00 92.00 79 GLY A N 1
ATOM 574 C CA . GLY A 1 79 ? 7.832 7.424 0.642 1.00 92.00 79 GLY A CA 1
ATOM 575 C C . GLY A 1 79 ? 8.165 6.919 -0.765 1.00 92.00 79 GLY A C 1
ATOM 576 O O . GLY A 1 79 ? 9.341 6.844 -1.115 1.00 92.00 79 GLY A O 1
ATOM 577 N N . PHE A 1 80 ? 7.156 6.649 -1.602 1.00 89.00 80 PHE A N 1
ATOM 578 C CA . PHE A 1 80 ? 7.360 6.281 -3.010 1.00 89.00 80 PHE A CA 1
ATOM 579 C C . PHE A 1 80 ? 8.046 7.388 -3.815 1.00 89.00 80 PHE A C 1
ATOM 581 O O . PHE A 1 80 ? 8.966 7.095 -4.580 1.00 89.00 80 PHE A O 1
ATOM 588 N N . ILE A 1 81 ? 7.641 8.649 -3.637 1.00 92.75 81 ILE A N 1
ATOM 589 C CA . ILE A 1 81 ? 8.278 9.795 -4.306 1.00 92.75 81 ILE A CA 1
ATOM 590 C C . ILE A 1 81 ? 9.755 9.850 -3.928 1.00 92.75 81 ILE A C 1
ATOM 592 O O . ILE A 1 81 ? 10.622 9.828 -4.802 1.00 92.75 81 ILE A O 1
ATOM 596 N N . VAL A 1 82 ? 10.043 9.869 -2.625 1.00 94.12 82 VAL A N 1
ATOM 597 C CA . VAL A 1 82 ? 11.412 9.941 -2.111 1.00 94.12 82 VAL A CA 1
ATOM 598 C C . VAL A 1 82 ? 12.235 8.758 -2.620 1.00 94.12 82 VAL A C 1
ATOM 600 O O . VAL A 1 82 ? 13.330 8.970 -3.126 1.00 94.12 82 VAL A O 1
ATOM 603 N N . ALA A 1 83 ? 11.711 7.531 -2.573 1.00 92.38 83 ALA A N 1
ATOM 604 C CA . ALA A 1 83 ? 12.430 6.343 -3.027 1.00 92.38 83 ALA A CA 1
ATOM 605 C C . ALA A 1 83 ? 12.804 6.401 -4.517 1.00 92.38 83 ALA A C 1
ATOM 607 O O . ALA A 1 83 ? 13.944 6.09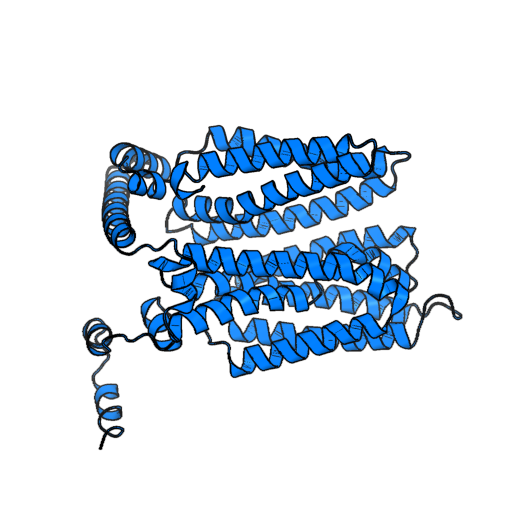6 -4.869 1.00 92.38 83 ALA A O 1
ATOM 608 N N . ASN A 1 84 ? 11.884 6.825 -5.391 1.00 92.31 84 ASN A N 1
ATOM 609 C CA . ASN A 1 84 ? 12.168 6.920 -6.824 1.00 92.31 84 ASN A CA 1
ATOM 610 C C . ASN A 1 84 ? 13.191 8.028 -7.134 1.00 92.31 84 ASN A C 1
ATOM 612 O O . ASN A 1 84 ? 14.110 7.806 -7.922 1.00 92.31 84 ASN A O 1
ATOM 616 N N . TRP A 1 85 ? 13.089 9.192 -6.484 1.00 94.06 85 TRP A N 1
ATOM 617 C CA . TRP A 1 85 ? 14.039 10.294 -6.687 1.00 94.06 85 TRP A CA 1
ATOM 618 C C . TRP A 1 85 ? 15.415 10.023 -6.082 1.00 94.06 85 TRP A C 1
ATOM 620 O O . TRP A 1 85 ? 16.426 10.351 -6.697 1.00 94.06 85 TRP A O 1
ATOM 630 N N . VAL A 1 86 ? 15.473 9.376 -4.917 1.00 93.88 86 VAL A N 1
ATOM 631 C CA . VAL A 1 86 ? 16.732 8.893 -4.338 1.00 93.88 86 VAL A CA 1
ATOM 632 C C . VAL A 1 86 ? 17.363 7.857 -5.266 1.00 93.88 86 VAL A C 1
ATOM 634 O O . VAL A 1 86 ? 18.556 7.950 -5.534 1.00 93.88 86 VAL A O 1
ATOM 637 N N . GLY A 1 87 ? 16.583 6.916 -5.812 1.00 91.19 87 GLY A N 1
ATOM 638 C CA . GLY A 1 87 ? 17.069 5.945 -6.796 1.00 91.19 87 GLY A CA 1
ATOM 639 C C . GLY A 1 87 ? 17.641 6.610 -8.052 1.00 91.19 87 GLY A C 1
ATOM 640 O O . GLY A 1 87 ? 18.740 6.266 -8.482 1.00 91.19 87 GLY A O 1
ATOM 641 N N . TYR A 1 88 ? 16.944 7.615 -8.589 1.00 91.31 88 TYR A N 1
ATOM 642 C CA . TYR A 1 88 ? 17.424 8.429 -9.707 1.00 91.31 88 TYR A CA 1
ATOM 643 C C . TYR A 1 88 ? 18.719 9.182 -9.365 1.00 91.31 88 TYR A C 1
ATOM 645 O O . TYR A 1 88 ? 19.671 9.148 -10.139 1.00 91.31 88 TYR A O 1
ATOM 653 N N . GLY A 1 89 ? 18.793 9.832 -8.202 1.00 91.25 89 GLY A N 1
ATOM 654 C CA . GLY A 1 89 ? 19.991 10.559 -7.774 1.00 91.25 89 GLY A CA 1
ATOM 655 C C . GLY A 1 89 ? 21.192 9.640 -7.547 1.00 91.25 89 GLY A C 1
ATOM 656 O O . GLY A 1 89 ? 22.309 9.972 -7.934 1.00 91.25 89 GLY A O 1
ATOM 657 N N . CYS A 1 90 ? 20.960 8.452 -6.982 1.00 91.56 90 CYS A N 1
ATOM 658 C CA . CYS A 1 90 ? 22.019 7.484 -6.712 1.00 91.56 90 CYS A CA 1
ATOM 659 C C . CYS A 1 90 ? 22.582 6.840 -7.982 1.00 91.56 90 CYS A C 1
ATOM 661 O O . CYS A 1 90 ? 23.692 6.326 -7.925 1.00 91.56 90 CYS A O 1
ATOM 663 N N . GLN A 1 91 ? 21.878 6.882 -9.121 1.00 88.44 91 GLN A N 1
ATOM 664 C CA . GLN A 1 91 ? 22.362 6.287 -10.375 1.00 88.44 91 GLN A CA 1
ATOM 665 C C . GLN A 1 91 ? 23.671 6.917 -10.883 1.00 88.44 91 GLN A C 1
ATOM 667 O O . GLN A 1 91 ? 24.384 6.288 -11.654 1.00 88.44 91 GLN A O 1
ATOM 672 N N . TYR A 1 92 ? 23.949 8.164 -10.488 1.00 88.94 92 TYR A N 1
ATOM 673 C CA . TYR A 1 92 ? 25.144 8.915 -10.880 1.00 88.94 92 TYR A CA 1
ATOM 674 C C . TYR A 1 92 ? 26.325 8.688 -9.932 1.00 88.94 92 TYR A C 1
ATOM 676 O O . TYR A 1 92 ? 27.381 9.285 -10.117 1.00 88.94 92 TYR A O 1
ATOM 684 N N . LEU A 1 93 ? 26.135 7.889 -8.879 1.00 90.50 93 LEU A N 1
ATOM 685 C CA . LEU A 1 93 ? 27.202 7.526 -7.960 1.00 90.50 93 LEU A CA 1
ATOM 686 C C . LEU A 1 93 ? 27.957 6.328 -8.517 1.00 90.50 93 LEU A C 1
ATOM 688 O O . LEU A 1 93 ? 27.351 5.334 -8.906 1.00 90.50 93 LEU A O 1
ATOM 692 N N . ASP A 1 94 ? 29.279 6.394 -8.462 1.00 83.94 94 ASP A N 1
ATOM 693 C CA . ASP A 1 94 ? 30.121 5.261 -8.815 1.00 83.94 94 ASP A CA 1
ATOM 694 C C . ASP A 1 94 ? 30.203 4.242 -7.661 1.00 83.94 94 ASP A C 1
ATOM 696 O O . ASP A 1 94 ? 30.035 4.569 -6.479 1.00 83.94 94 ASP A O 1
ATOM 700 N N . SER A 1 95 ? 30.548 2.993 -7.998 1.00 89.56 95 SER A N 1
ATOM 701 C CA . SER A 1 95 ? 30.808 1.895 -7.050 1.00 89.56 95 SER A CA 1
ATOM 702 C C . SER A 1 95 ? 29.563 1.351 -6.318 1.00 89.56 95 SER A C 1
ATOM 704 O O . SER A 1 95 ? 28.411 1.611 -6.657 1.00 89.56 95 SER A O 1
ATOM 706 N N . ASN A 1 96 ? 29.790 0.540 -5.282 1.00 89.12 96 ASN A N 1
ATOM 707 C CA . ASN A 1 96 ? 28.753 -0.094 -4.463 1.00 89.12 96 ASN A CA 1
ATOM 708 C C . ASN A 1 96 ? 27.861 0.904 -3.707 1.00 89.12 96 ASN A C 1
ATOM 710 O O . ASN A 1 96 ? 26.797 0.529 -3.212 1.00 89.12 96 ASN A O 1
ATOM 714 N N . THR A 1 97 ? 28.266 2.171 -3.613 1.00 89.94 97 THR A N 1
ATOM 715 C CA . THR A 1 97 ? 27.468 3.227 -2.981 1.00 89.94 97 THR A CA 1
ATOM 716 C C . THR A 1 97 ? 26.139 3.437 -3.710 1.00 89.94 97 THR A C 1
ATOM 718 O O . THR A 1 97 ? 25.132 3.668 -3.043 1.00 89.94 97 THR A O 1
ATOM 721 N N . GLN A 1 98 ? 26.106 3.250 -5.037 1.00 91.44 98 GLN A N 1
ATOM 722 C CA . GLN A 1 98 ? 24.917 3.409 -5.883 1.00 91.44 98 GLN A CA 1
ATOM 723 C C . GLN A 1 98 ? 23.690 2.647 -5.360 1.00 91.44 98 GLN A C 1
ATOM 725 O O . GLN A 1 98 ? 22.584 3.182 -5.346 1.00 91.44 98 GLN A O 1
ATOM 730 N N . TRP A 1 99 ? 23.867 1.400 -4.916 1.00 90.69 99 TRP A N 1
ATOM 731 C CA . TRP A 1 99 ? 22.762 0.559 -4.443 1.00 90.69 99 TRP A CA 1
ATOM 732 C C . TRP A 1 99 ? 22.686 0.473 -2.913 1.00 90.69 99 TRP A C 1
ATOM 734 O O . TRP A 1 99 ? 21.605 0.254 -2.367 1.00 90.69 99 TRP A O 1
ATOM 744 N N . ARG A 1 100 ? 23.801 0.682 -2.196 1.00 93.31 100 ARG A N 1
ATOM 745 C CA . ARG A 1 100 ? 23.824 0.652 -0.723 1.00 93.31 100 ARG A CA 1
ATOM 746 C C . ARG A 1 100 ? 23.204 1.894 -0.098 1.00 93.31 100 ARG A C 1
ATOM 748 O O . ARG A 1 100 ? 22.466 1.766 0.875 1.00 93.31 100 ARG A O 1
ATOM 755 N N . LEU A 1 101 ? 23.466 3.078 -0.653 1.00 93.06 101 LEU A N 1
ATOM 756 C CA . LEU A 1 101 ? 22.928 4.341 -0.147 1.00 93.06 101 LEU A CA 1
ATOM 757 C C . LEU A 1 101 ? 21.387 4.380 -0.120 1.00 93.06 101 LEU A C 1
ATOM 759 O O . LEU A 1 101 ? 20.843 4.656 0.950 1.00 93.06 101 LEU A O 1
ATOM 763 N N . PRO A 1 102 ? 20.650 4.055 -1.205 1.00 92.88 102 PRO A N 1
ATOM 764 C CA . PRO A 1 102 ? 19.185 4.071 -1.170 1.00 92.88 102 PRO A CA 1
ATOM 765 C C . PRO A 1 102 ? 18.600 3.048 -0.181 1.00 92.88 102 PRO A C 1
ATOM 767 O O . PRO A 1 102 ? 17.556 3.295 0.422 1.00 92.88 102 PRO A O 1
ATOM 770 N N . LEU A 1 103 ? 19.272 1.910 0.031 1.00 92.56 103 LEU A N 1
ATOM 771 C CA . LEU A 1 103 ? 18.871 0.925 1.041 1.00 92.56 103 LEU A CA 1
ATOM 772 C C . LEU A 1 103 ? 19.163 1.415 2.467 1.00 92.56 103 LEU A C 1
ATOM 774 O O . LEU A 1 103 ? 18.339 1.237 3.360 1.00 92.56 103 LEU A O 1
ATOM 778 N N . GLY A 1 104 ? 20.303 2.077 2.673 1.00 92.44 104 GLY A N 1
ATOM 779 C CA . GLY A 1 104 ? 20.712 2.633 3.961 1.00 92.44 104 GLY A CA 1
ATOM 780 C C . GLY A 1 104 ? 19.894 3.849 4.393 1.00 92.44 104 GLY A C 1
ATOM 781 O O . GLY A 1 104 ? 19.604 3.993 5.576 1.00 92.44 104 GLY A O 1
ATOM 782 N N . LEU A 1 105 ? 19.444 4.691 3.459 1.00 93.88 105 LEU A N 1
ATOM 783 C CA . LEU A 1 105 ? 18.628 5.874 3.768 1.00 93.88 105 LEU A CA 1
ATOM 784 C C . LEU A 1 105 ? 17.298 5.529 4.454 1.00 93.88 105 LEU A C 1
ATOM 786 O O . LEU A 1 105 ? 16.772 6.350 5.201 1.00 93.88 105 LEU A O 1
ATOM 790 N N . GLN A 1 106 ? 16.792 4.304 4.284 1.00 93.31 106 GLN A N 1
ATOM 791 C CA . GLN A 1 106 ? 15.601 3.806 4.984 1.00 93.31 106 GLN A CA 1
ATOM 792 C C . GLN A 1 106 ? 15.799 3.696 6.507 1.00 93.31 106 GLN A C 1
ATOM 794 O O . GLN A 1 106 ? 14.820 3.709 7.256 1.00 93.31 106 GLN A O 1
ATOM 799 N N . LEU A 1 107 ? 17.049 3.653 6.988 1.00 94.62 107 LEU A N 1
ATOM 800 C CA . LEU A 1 107 ? 17.362 3.670 8.419 1.00 94.62 107 LEU A CA 1
ATOM 801 C C . LEU A 1 107 ? 16.913 4.966 9.092 1.00 94.62 107 LEU A C 1
ATOM 803 O O . LEU A 1 107 ? 16.497 4.930 10.246 1.00 94.62 107 LEU A O 1
ATOM 807 N N . VAL A 1 108 ? 16.956 6.094 8.379 1.00 94.94 108 VAL A N 1
ATOM 808 C CA . VAL A 1 108 ? 16.600 7.408 8.929 1.00 94.94 108 VAL A CA 1
ATOM 809 C C . VAL A 1 108 ? 15.130 7.460 9.365 1.00 94.94 108 VAL A C 1
ATOM 811 O O . VAL A 1 108 ? 14.886 7.681 10.553 1.00 94.94 108 VAL A O 1
ATOM 814 N N . PRO A 1 109 ? 14.129 7.215 8.493 1.00 93.19 109 PRO A N 1
ATOM 815 C CA . PRO A 1 109 ? 12.732 7.226 8.919 1.00 93.19 109 PRO A CA 1
ATOM 816 C C . PRO A 1 109 ? 12.413 6.117 9.932 1.00 93.19 109 PRO A C 1
ATOM 818 O O . PRO A 1 109 ? 11.625 6.350 10.845 1.00 93.19 109 PRO A O 1
ATOM 821 N N . ALA A 1 110 ? 13.045 4.939 9.837 1.00 94.12 110 ALA A N 1
ATOM 822 C CA . ALA A 1 110 ? 12.856 3.868 10.819 1.00 94.12 110 ALA A CA 1
ATOM 823 C C . ALA A 1 110 ? 13.373 4.262 12.217 1.00 94.12 110 ALA A C 1
ATOM 825 O O . ALA A 1 110 ? 12.716 3.994 13.225 1.00 94.12 110 ALA A O 1
ATOM 826 N N . PHE A 1 111 ? 14.515 4.949 12.284 1.00 95.62 111 PHE A N 1
ATOM 827 C CA . PHE A 1 111 ? 15.077 5.473 13.526 1.00 95.62 111 PHE A CA 1
ATOM 828 C C . PHE A 1 111 ? 14.203 6.583 14.110 1.00 95.62 111 PHE A C 1
ATOM 830 O O . PHE A 1 111 ? 13.867 6.542 15.294 1.00 95.62 111 PHE A O 1
ATOM 837 N N . LEU A 1 112 ? 13.770 7.533 13.274 1.00 94.94 112 LEU A N 1
ATOM 838 C CA . LEU A 1 112 ? 12.851 8.597 13.682 1.00 94.94 112 LEU A CA 1
ATOM 839 C C . LEU A 1 112 ? 11.540 8.030 14.233 1.00 94.94 112 LEU A C 1
ATOM 841 O O . LEU A 1 112 ? 11.042 8.524 15.240 1.00 94.94 112 LEU A O 1
ATOM 845 N N . LEU A 1 113 ? 11.011 6.960 13.634 1.00 93.94 113 LEU A N 1
ATOM 846 C CA . LEU A 1 113 ? 9.833 6.266 14.148 1.00 93.94 113 LEU A CA 1
ATOM 847 C C . LEU A 1 113 ? 10.106 5.616 15.516 1.00 93.94 113 LEU A C 1
ATOM 849 O O . LEU A 1 113 ? 9.302 5.762 16.439 1.00 93.94 113 LEU A O 1
ATOM 853 N N . LEU A 1 114 ? 11.237 4.927 15.688 1.00 94.88 114 LEU A N 1
ATOM 854 C CA . LEU A 1 114 ? 11.578 4.264 16.953 1.00 94.88 114 LEU A CA 1
ATOM 855 C C . LEU A 1 114 ? 11.781 5.260 18.106 1.00 94.88 114 LEU A C 1
ATOM 857 O O . LEU A 1 114 ? 11.330 5.009 19.225 1.00 94.88 114 LEU A O 1
ATOM 861 N N . VAL A 1 115 ? 12.437 6.389 17.833 1.00 96.00 115 VAL A N 1
ATOM 862 C CA . VAL A 1 115 ? 12.650 7.463 18.812 1.00 96.00 115 VAL A CA 1
ATOM 863 C C . VAL A 1 115 ? 11.348 8.222 19.064 1.00 96.00 115 VAL A C 1
ATOM 865 O O . VAL A 1 115 ? 10.942 8.385 20.212 1.00 96.00 115 VAL A O 1
ATOM 868 N N . GLY A 1 116 ? 10.639 8.617 18.005 1.00 93.31 116 GLY A N 1
ATOM 869 C CA . GLY A 1 116 ? 9.379 9.355 18.092 1.00 93.31 116 GLY A CA 1
ATOM 870 C C . GLY A 1 116 ? 8.307 8.602 18.878 1.00 93.31 116 GLY A C 1
ATOM 871 O O . GLY A 1 116 ? 7.621 9.183 19.716 1.00 93.31 116 GLY A O 1
ATOM 872 N N . THR A 1 117 ? 8.215 7.282 18.695 1.00 93.44 117 THR A N 1
ATOM 873 C CA . THR A 1 117 ? 7.246 6.445 19.420 1.00 93.44 117 THR A CA 1
ATOM 874 C C . THR A 1 117 ? 7.481 6.386 20.926 1.00 93.44 117 THR A C 1
ATOM 876 O O . THR A 1 117 ? 6.534 6.087 21.653 1.00 93.44 117 THR A O 1
ATOM 879 N N . GLN A 1 118 ? 8.675 6.714 21.439 1.00 91.69 118 GLN A N 1
ATOM 880 C CA . GLN A 1 118 ? 8.905 6.788 22.890 1.00 91.69 118 GLN A CA 1
ATOM 881 C C . GLN A 1 118 ? 8.048 7.875 23.544 1.00 91.69 118 GLN A C 1
ATOM 883 O O . GLN A 1 118 ? 7.495 7.650 24.624 1.00 91.69 118 GLN A O 1
ATOM 888 N N . PHE A 1 119 ? 7.873 9.001 22.849 1.00 92.00 119 PHE A N 1
ATOM 889 C CA . PHE A 1 119 ? 7.142 10.176 23.325 1.00 92.00 119 PHE A CA 1
ATOM 890 C C . PHE A 1 119 ? 5.624 10.074 23.141 1.00 92.00 119 PHE A C 1
ATOM 892 O O . PHE A 1 119 ? 4.877 10.878 23.699 1.00 92.00 119 PHE A O 1
ATOM 899 N N . LEU A 1 120 ? 5.157 9.081 22.381 1.00 91.56 120 LEU A N 1
ATOM 900 C CA . LEU A 1 120 ? 3.736 8.847 22.149 1.00 91.56 120 LEU A CA 1
ATOM 901 C C . LEU A 1 120 ? 3.092 8.092 23.327 1.00 91.56 120 LEU A C 1
ATOM 903 O O . LEU A 1 120 ? 3.746 7.236 23.933 1.00 91.56 120 LEU A O 1
ATOM 907 N N . PRO A 1 121 ? 1.825 8.376 23.676 1.00 92.31 121 PRO A N 1
ATOM 908 C CA . PRO A 1 121 ? 1.118 7.642 24.723 1.00 92.31 121 PRO A CA 1
ATOM 909 C C . PRO A 1 121 ? 0.785 6.200 24.297 1.00 92.31 121 PRO A C 1
ATOM 911 O O . PRO A 1 121 ? 0.998 5.789 23.158 1.00 92.31 121 PRO A O 1
ATOM 914 N N . PHE A 1 122 ? 0.277 5.392 25.226 1.00 92.19 122 PHE A N 1
ATOM 915 C CA . PHE A 1 122 ? -0.403 4.152 24.847 1.00 92.19 122 PHE A CA 1
ATOM 916 C C . PHE A 1 122 ? -1.800 4.477 24.312 1.00 92.19 122 PHE A C 1
ATOM 918 O O . PHE A 1 122 ? -2.374 5.506 24.649 1.00 92.19 122 PHE A O 1
ATOM 925 N N . SER A 1 123 ? -2.343 3.600 23.469 1.00 91.00 123 SER A N 1
ATOM 926 C CA . SER A 1 123 ? -3.715 3.745 22.977 1.00 91.00 123 SER A CA 1
ATOM 927 C C . SER A 1 123 ? -4.706 3.669 24.151 1.00 91.00 123 SER A C 1
ATOM 929 O O . SER A 1 123 ? -4.665 2.662 24.869 1.00 91.00 123 SER A O 1
ATOM 931 N N . PRO A 1 124 ? -5.596 4.667 24.339 1.00 89.62 124 PRO A N 1
ATOM 932 C CA . PRO A 1 124 ? -6.640 4.626 25.366 1.00 89.62 124 PRO A CA 1
ATOM 933 C C . PRO A 1 124 ? -7.516 3.383 25.240 1.00 89.62 124 PRO A C 1
ATOM 935 O O . PRO A 1 124 ? -7.782 2.694 26.221 1.00 89.62 124 PRO A O 1
ATOM 938 N N . ARG A 1 125 ? -7.872 3.037 23.998 1.00 88.25 125 ARG A N 1
ATOM 939 C CA . ARG A 1 125 ? -8.662 1.850 23.690 1.00 88.25 125 ARG A CA 1
ATOM 940 C C . ARG A 1 125 ? -7.967 0.570 24.144 1.00 88.25 125 ARG A C 1
ATOM 942 O O . ARG A 1 125 ? -8.589 -0.271 24.778 1.00 88.25 125 ARG A O 1
ATOM 949 N N . TRP A 1 126 ? -6.673 0.425 23.857 1.00 89.00 126 TRP A N 1
ATOM 950 C CA . TRP A 1 126 ? -5.924 -0.746 24.319 1.00 89.00 126 TRP A CA 1
ATOM 951 C C . TRP A 1 126 ? -5.785 -0.787 25.844 1.00 89.00 126 TRP A C 1
ATOM 953 O O . TRP A 1 126 ? -5.859 -1.865 26.421 1.00 89.00 126 TRP A O 1
ATOM 963 N N . LEU A 1 127 ? -5.585 0.362 26.497 1.00 89.88 127 LEU A N 1
ATOM 964 C CA . LEU A 1 127 ? -5.506 0.435 27.958 1.00 89.88 127 LEU A CA 1
ATOM 965 C C . LEU A 1 127 ? -6.808 -0.051 28.612 1.00 89.88 127 LEU A C 1
ATOM 967 O O . LEU A 1 127 ? -6.741 -0.844 29.547 1.00 89.88 127 LEU A O 1
ATOM 971 N N . LEU A 1 128 ? -7.965 0.326 28.061 1.00 88.94 128 LEU A N 1
ATOM 972 C CA . LEU A 1 128 ? -9.275 -0.183 28.481 1.00 88.94 128 LEU A CA 1
ATOM 973 C C . LEU A 1 128 ? -9.437 -1.687 28.202 1.00 88.94 128 LEU A C 1
ATOM 975 O O . LEU A 1 128 ? -9.927 -2.417 29.057 1.00 88.94 128 LEU A O 1
ATOM 979 N N . GLU A 1 129 ? -8.959 -2.185 27.053 1.00 84.25 129 GLU A N 1
ATOM 980 C CA . GLU A 1 129 ? -8.975 -3.627 26.733 1.00 84.25 129 GLU A CA 1
ATOM 981 C C . GLU A 1 129 ? -8.193 -4.477 27.758 1.00 84.25 129 GLU A C 1
ATOM 983 O O . GLU A 1 129 ? -8.535 -5.638 27.974 1.00 84.25 129 GLU A O 1
ATOM 988 N N . VAL A 1 130 ? -7.146 -3.925 28.386 1.00 87.69 130 VAL A N 1
ATOM 989 C CA . VAL A 1 130 ? -6.325 -4.624 29.396 1.00 87.69 130 VAL A CA 1
ATOM 990 C C . VAL A 1 130 ? -6.675 -4.249 30.844 1.00 87.69 130 VAL A C 1
ATOM 992 O O . VAL A 1 130 ? -5.938 -4.620 31.757 1.00 87.69 130 VAL A O 1
ATOM 995 N N . GLY A 1 131 ? -7.774 -3.517 31.063 1.00 88.19 131 GLY A N 1
ATOM 996 C CA . GLY A 1 131 ? -8.268 -3.129 32.391 1.00 88.19 131 GLY A CA 1
ATOM 997 C C . GLY A 1 131 ? -7.464 -2.028 33.095 1.00 88.19 131 GLY A C 1
ATOM 998 O O . GLY A 1 131 ? -7.489 -1.932 34.320 1.00 88.19 131 GLY A O 1
ATOM 999 N N . ARG A 1 132 ? -6.707 -1.212 32.350 1.00 91.50 132 ARG A N 1
ATOM 1000 C CA . ARG A 1 132 ? -5.935 -0.059 32.858 1.00 91.50 132 ARG A CA 1
ATOM 1001 C C . ARG A 1 132 ? -6.725 1.242 32.673 1.00 91.50 132 ARG A C 1
ATOM 1003 O O . ARG A 1 132 ? -6.262 2.174 32.016 1.00 91.50 132 ARG A O 1
ATOM 1010 N N . ASP A 1 133 ? -7.920 1.288 33.254 1.00 92.31 133 ASP A N 1
ATOM 1011 C CA . ASP A 1 133 ? -8.924 2.335 33.016 1.00 92.31 133 ASP A CA 1
ATOM 1012 C C . ASP A 1 133 ? -8.444 3.740 33.415 1.00 92.31 133 ASP A C 1
ATOM 1014 O O . ASP A 1 133 ? -8.620 4.692 32.658 1.00 92.31 133 ASP A O 1
ATOM 1018 N N . GLU A 1 134 ? -7.767 3.872 34.558 1.00 92.06 134 GLU A N 1
ATOM 1019 C CA . GLU A 1 134 ? -7.298 5.175 35.053 1.00 92.06 134 GLU A CA 1
ATOM 1020 C C . GLU A 1 134 ? -6.226 5.795 34.143 1.00 92.06 134 GLU A C 1
ATOM 1022 O O . GLU A 1 134 ? -6.231 6.987 33.845 1.00 92.06 134 GLU A O 1
ATOM 1027 N N . GLU A 1 135 ? -5.316 4.976 33.619 1.00 92.00 135 GLU A N 1
ATOM 1028 C CA . GLU A 1 135 ? -4.312 5.449 32.666 1.00 92.00 135 GLU A CA 1
ATOM 1029 C C . GLU A 1 135 ? -4.938 5.793 31.317 1.00 92.00 135 GLU A C 1
ATOM 1031 O O . GLU A 1 135 ? -4.523 6.760 30.679 1.00 92.00 135 GLU A O 1
ATOM 1036 N N . ALA A 1 136 ? -5.954 5.038 30.884 1.00 90.06 136 ALA A N 1
ATOM 1037 C CA . ALA A 1 136 ? -6.704 5.369 29.679 1.00 90.06 136 ALA A CA 1
ATOM 1038 C C . ALA A 1 136 ? -7.351 6.754 29.808 1.00 90.06 136 ALA A C 1
ATOM 1040 O O . ALA A 1 136 ? -7.202 7.576 28.902 1.00 90.06 136 ALA A O 1
ATOM 1041 N N . ARG A 1 137 ? -7.970 7.043 30.960 1.00 90.50 137 ARG A N 1
ATOM 1042 C CA . ARG A 1 137 ? -8.564 8.346 31.287 1.00 90.50 137 ARG A CA 1
ATOM 1043 C C . ARG A 1 137 ? -7.538 9.477 31.211 1.00 90.50 137 ARG A C 1
ATOM 1045 O O . ARG A 1 137 ? -7.756 10.466 30.513 1.00 90.50 137 ARG A O 1
ATOM 1052 N N . GLN A 1 138 ? -6.368 9.295 31.827 1.00 90.50 138 GLN A N 1
ATOM 1053 C CA . GLN A 1 138 ? -5.274 10.274 31.768 1.00 90.50 138 GLN A CA 1
ATOM 1054 C C . GLN A 1 138 ? -4.778 10.533 30.339 1.00 90.50 138 GLN A C 1
ATOM 1056 O O . GLN A 1 138 ? -4.462 11.672 29.984 1.00 90.50 138 GLN A O 1
ATOM 1061 N N . VAL A 1 139 ? -4.709 9.498 29.494 1.00 89.81 139 VAL A N 1
ATOM 1062 C CA . VAL A 1 139 ? -4.336 9.677 28.086 1.00 89.81 139 VAL A CA 1
ATOM 1063 C C . VAL A 1 139 ? -5.415 10.453 27.327 1.00 89.81 139 VAL A C 1
ATOM 1065 O O . VAL A 1 139 ? -5.061 11.370 26.588 1.00 89.81 139 VAL A O 1
ATOM 1068 N N . VAL A 1 140 ? -6.704 10.148 27.521 1.00 88.06 140 VAL A N 1
ATOM 1069 C CA . VAL A 1 140 ? -7.812 10.889 26.882 1.00 88.06 140 VAL A CA 1
ATOM 1070 C C . VAL A 1 140 ? -7.763 12.368 27.264 1.00 88.06 140 VAL A C 1
ATOM 1072 O O . VAL A 1 140 ? -7.834 13.225 26.381 1.00 88.06 140 VAL A O 1
ATOM 1075 N N . TYR A 1 141 ? -7.530 12.674 28.541 1.00 88.81 141 TYR A N 1
ATOM 1076 C CA . TYR A 1 141 ? -7.374 14.046 29.032 1.00 88.81 141 TYR A CA 1
ATOM 1077 C C . TYR A 1 141 ? -6.194 14.764 28.374 1.00 88.81 141 TYR A C 1
ATOM 1079 O O . TYR A 1 141 ? -6.316 15.901 27.912 1.00 88.81 141 TYR A O 1
ATOM 1087 N N . ARG A 1 142 ? -5.048 14.082 28.262 1.00 86.69 142 ARG A N 1
ATOM 1088 C CA . ARG A 1 142 ? -3.862 14.633 27.597 1.00 86.69 142 ARG A CA 1
ATOM 1089 C C . ARG A 1 142 ? -4.103 14.914 26.111 1.00 86.69 142 ARG A C 1
ATOM 1091 O O . ARG A 1 142 ? -3.550 15.881 25.596 1.00 86.69 142 ARG A O 1
ATOM 1098 N N . LEU A 1 143 ? -4.883 14.075 25.429 1.00 84.31 143 LEU A N 1
ATOM 1099 C CA . LEU A 1 143 ? -5.188 14.223 24.003 1.00 84.31 143 LEU A CA 1
ATOM 1100 C C . LEU A 1 143 ? -6.214 15.334 23.727 1.00 84.31 143 LEU A C 1
ATOM 1102 O O . LEU A 1 143 ? -6.100 16.005 22.704 1.00 84.31 143 LEU A O 1
ATOM 1106 N N . HIS A 1 144 ? -7.174 15.551 24.631 1.00 79.19 144 HIS A N 1
ATOM 1107 C CA . HIS A 1 144 ? -8.229 16.563 24.482 1.00 79.19 144 HIS A CA 1
ATOM 1108 C C . HIS A 1 144 ? -7.839 17.956 24.980 1.00 79.19 144 HIS A C 1
ATOM 1110 O O . HIS A 1 144 ? -8.423 18.944 24.540 1.00 79.19 144 HIS A O 1
ATOM 1116 N N . GLY A 1 145 ? -6.841 18.052 25.862 1.00 76.75 145 GLY A N 1
ATOM 1117 C CA . GLY A 1 145 ? -6.423 19.317 26.455 1.00 76.75 145 GLY A CA 1
ATOM 1118 C C . GLY A 1 145 ? -7.460 19.833 27.452 1.00 76.75 145 GLY A C 1
ATOM 1119 O O . GLY A 1 145 ? -8.367 20.587 27.113 1.00 76.75 145 GLY A O 1
ATOM 1120 N N . THR A 1 146 ? -7.305 19.475 28.722 1.00 75.69 146 THR A N 1
ATOM 1121 C CA . THR A 1 146 ? -8.245 19.800 29.810 1.00 75.69 146 THR A CA 1
ATOM 1122 C C . THR A 1 146 ? -7.998 21.184 30.426 1.00 75.69 146 THR A C 1
ATOM 1124 O O . THR A 1 146 ? -7.916 21.323 31.645 1.00 75.69 146 THR A O 1
ATOM 1127 N N . GLN A 1 147 ? -7.778 22.208 29.595 1.00 76.69 147 GLN A N 1
ATOM 1128 C CA . GLN A 1 147 ? -7.472 23.563 30.077 1.00 76.69 147 GLN A CA 1
ATOM 1129 C C . GLN A 1 147 ? -8.718 24.330 30.540 1.00 76.69 147 GLN A C 1
ATOM 1131 O O . GLN A 1 147 ? -8.592 25.234 31.364 1.00 76.69 147 GLN A O 1
ATOM 1136 N N . THR A 1 148 ? -9.907 23.978 30.041 1.00 81.06 148 THR A N 1
ATOM 1137 C CA . THR A 1 148 ? -11.179 24.577 30.462 1.00 81.06 148 THR A CA 1
ATOM 1138 C C . THR A 1 148 ? -12.074 23.525 31.127 1.00 81.06 148 THR A C 1
ATOM 1140 O O . THR A 1 148 ? -11.959 22.338 30.819 1.00 81.06 148 THR A O 1
ATOM 1143 N N . PRO A 1 149 ? -12.994 23.923 32.027 1.00 80.38 149 PRO A N 1
ATOM 1144 C CA . PRO A 1 149 ? -13.970 22.996 32.609 1.00 80.38 149 PRO A CA 1
ATOM 1145 C C . PRO A 1 149 ? -14.811 22.276 31.544 1.00 80.38 149 PRO A C 1
ATOM 1147 O O . PRO A 1 149 ? -15.100 21.092 31.674 1.00 80.38 149 PRO A O 1
ATOM 1150 N N . GLU A 1 150 ? -15.139 22.973 30.456 1.00 82.25 150 GLU A N 1
ATOM 1151 C CA . GLU A 1 150 ? -15.871 22.422 29.311 1.00 82.25 150 GLU A CA 1
ATOM 1152 C C . GLU A 1 150 ? -15.067 21.344 28.572 1.00 82.25 150 GLU A C 1
ATOM 1154 O O . GLU A 1 150 ? -15.615 20.301 28.220 1.00 82.25 150 GLU A O 1
ATOM 1159 N N . SER A 1 151 ? -13.762 21.557 28.356 1.00 81.19 151 SER A N 1
ATOM 1160 C CA . SER A 1 151 ? -12.917 20.563 27.686 1.00 81.19 151 SER A CA 1
ATOM 1161 C C . SER A 1 151 ? -12.607 19.362 28.577 1.00 81.19 151 SER A C 1
ATOM 1163 O O . SER A 1 151 ? -12.450 18.253 28.069 1.00 81.19 151 SER A O 1
ATOM 1165 N N . LEU A 1 152 ? -12.567 19.560 29.899 1.00 85.44 152 LEU A N 1
ATOM 1166 C CA . LEU A 1 152 ? -12.480 18.475 30.873 1.00 85.44 152 LEU A CA 1
ATOM 1167 C C . LEU A 1 152 ? -13.747 17.612 30.864 1.00 85.44 152 LEU A C 1
ATOM 1169 O O . LEU A 1 152 ? -13.633 16.391 30.800 1.00 85.44 152 LEU A O 1
ATOM 1173 N N . GLN A 1 153 ? -14.932 18.231 30.871 1.00 86.38 153 GLN A N 1
ATOM 1174 C CA . GLN A 1 153 ? -16.200 17.502 30.801 1.00 86.38 153 GLN A CA 1
ATOM 1175 C C . GLN A 1 153 ? -16.319 16.721 29.488 1.00 86.38 153 GLN A C 1
ATOM 1177 O O . GLN A 1 153 ? -16.591 15.528 29.513 1.00 86.38 153 GLN A O 1
ATOM 1182 N N . ALA A 1 154 ? -16.013 17.351 28.349 1.00 84.50 154 ALA A N 1
ATOM 1183 C CA . ALA A 1 154 ? -16.051 16.678 27.051 1.00 84.50 154 ALA A CA 1
ATOM 1184 C C . ALA A 1 154 ? -15.094 15.472 26.976 1.00 84.50 154 ALA A C 1
ATOM 1186 O O . ALA A 1 154 ? -15.429 14.450 26.381 1.00 84.50 154 ALA A O 1
ATOM 1187 N N . ALA A 1 155 ? -13.908 15.578 27.584 1.00 85.31 155 ALA A N 1
ATOM 1188 C CA . ALA A 1 155 ? -12.951 14.475 27.643 1.00 85.31 155 ALA A CA 1
ATOM 1189 C C . ALA A 1 155 ? -13.426 13.332 28.557 1.00 85.31 155 ALA A C 1
ATOM 1191 O O . ALA A 1 155 ? -13.141 12.168 28.276 1.00 85.31 155 ALA A O 1
ATOM 1192 N N . GLU A 1 156 ? -14.135 13.651 29.643 1.00 88.75 156 GLU A N 1
ATOM 1193 C CA . GLU A 1 156 ? -14.743 12.656 30.529 1.00 88.75 156 GLU A CA 1
ATOM 1194 C C . GLU A 1 156 ? -15.898 11.921 29.850 1.00 88.75 156 GLU A C 1
ATOM 1196 O O . GLU A 1 156 ? -15.947 10.692 29.890 1.00 88.75 156 GLU A O 1
ATOM 1201 N N . ASP A 1 157 ? -16.780 12.657 29.179 1.00 87.75 157 ASP A N 1
ATOM 1202 C CA . ASP A 1 157 ? -17.907 12.084 28.447 1.00 87.75 157 ASP A CA 1
ATOM 1203 C C . ASP A 1 157 ? -17.402 11.132 27.344 1.00 87.75 157 ASP A C 1
ATOM 1205 O O . ASP A 1 157 ? -17.877 9.999 27.235 1.00 87.75 157 ASP A O 1
ATOM 1209 N N . GLU A 1 158 ? -16.365 11.530 26.589 1.00 85.50 158 GLU A N 1
ATOM 1210 C CA . GLU A 1 158 ? -15.726 10.656 25.591 1.00 85.50 158 GLU A CA 1
ATOM 1211 C C . GLU A 1 158 ? -15.092 9.412 26.231 1.00 85.50 158 GLU A C 1
ATOM 1213 O O . GLU A 1 158 ? -15.176 8.313 25.674 1.00 85.50 158 GLU A O 1
ATOM 1218 N N . PHE A 1 159 ? -14.453 9.552 27.397 1.00 89.62 159 PHE A N 1
ATOM 1219 C CA . PHE A 1 159 ? -13.870 8.417 28.109 1.00 89.62 159 PHE A CA 1
ATOM 1220 C C . PHE A 1 159 ? -14.939 7.404 28.540 1.00 89.62 159 PHE A C 1
ATOM 1222 O O . PHE A 1 159 ? -14.755 6.202 28.326 1.00 89.62 159 PHE A O 1
ATOM 1229 N N . LEU A 1 160 ? -16.053 7.870 29.109 1.00 90.06 160 LEU A N 1
ATOM 1230 C CA . LEU A 1 160 ? -17.157 7.013 29.547 1.00 90.06 160 LEU A CA 1
ATOM 1231 C C . LEU A 1 160 ? -17.806 6.289 28.362 1.00 90.06 160 LEU A C 1
ATOM 1233 O O . LEU A 1 160 ? -17.967 5.067 28.404 1.00 90.06 160 LEU A O 1
ATOM 1237 N N . GLU A 1 161 ? -18.079 7.009 27.269 1.00 88.06 161 GLU A N 1
ATOM 1238 C CA . GLU A 1 161 ? -18.616 6.421 26.037 1.00 88.06 161 GLU A CA 1
ATOM 1239 C C . GLU A 1 161 ? -17.661 5.358 25.463 1.00 88.06 161 GLU A C 1
ATOM 1241 O O . GLU A 1 161 ? -18.075 4.271 25.044 1.00 88.06 161 GLU A O 1
ATOM 1246 N N . MET A 1 162 ? -16.354 5.640 25.470 1.00 86.00 162 MET A N 1
ATOM 1247 C CA . MET A 1 162 ? -15.330 4.703 25.014 1.00 86.00 162 MET A CA 1
ATOM 1248 C C . MET A 1 162 ? -15.267 3.453 25.902 1.00 86.00 162 MET A C 1
ATOM 1250 O O . MET A 1 162 ? -15.166 2.339 25.380 1.00 86.00 162 MET A O 1
ATOM 1254 N N . GLN A 1 163 ? -15.334 3.616 27.225 1.00 89.00 163 GLN A N 1
ATOM 1255 C CA . GLN A 1 163 ? -15.301 2.514 28.185 1.00 89.00 163 GLN A CA 1
ATOM 1256 C C . GLN A 1 163 ? -16.499 1.576 28.000 1.00 89.00 163 GLN A C 1
ATOM 1258 O O . GLN A 1 163 ? -16.318 0.357 27.962 1.00 89.00 163 GLN A O 1
ATOM 1263 N N . GLU A 1 164 ? -17.704 2.126 27.855 1.00 87.56 164 GLU A N 1
ATOM 1264 C CA . GLU A 1 164 ? -18.923 1.347 27.635 1.00 87.56 164 GLU A CA 1
ATOM 1265 C C . GLU A 1 164 ? -18.845 0.548 26.328 1.00 87.56 164 GLU A C 1
ATOM 1267 O O . GLU A 1 164 ? -19.010 -0.677 26.328 1.00 87.56 164 GLU A O 1
ATOM 1272 N N . LYS A 1 165 ? -18.475 1.214 25.225 1.00 84.50 165 LYS A N 1
ATOM 1273 C CA . LYS A 1 165 ? -18.331 0.571 23.911 1.00 84.50 165 LYS A CA 1
ATOM 1274 C C . LYS A 1 165 ? -17.298 -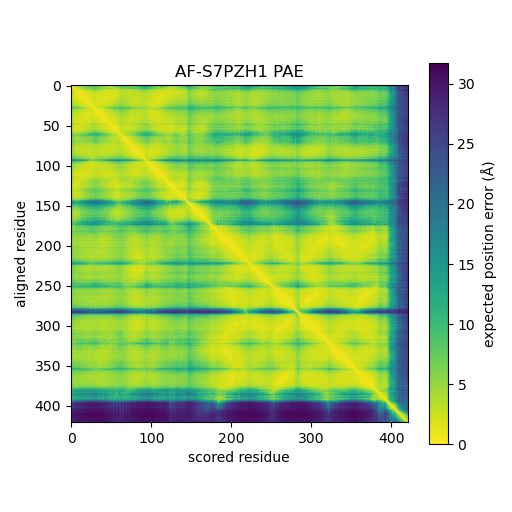0.548 23.921 1.00 84.50 165 LYS A C 1
ATOM 1276 O O . LYS A 1 165 ? -17.563 -1.629 23.402 1.00 84.50 165 LYS A O 1
ATOM 1281 N N . ILE A 1 166 ? -16.129 -0.332 24.524 1.00 84.88 166 ILE A N 1
ATOM 1282 C CA . ILE A 1 166 ? -15.068 -1.350 24.556 1.00 84.88 166 ILE A CA 1
ATOM 1283 C C . ILE A 1 166 ? -15.467 -2.540 25.424 1.00 84.88 166 ILE A C 1
ATOM 1285 O O . ILE A 1 166 ? -15.185 -3.678 25.045 1.00 84.88 166 ILE A O 1
ATOM 1289 N N . LYS A 1 167 ? -16.150 -2.314 26.554 1.00 83.31 167 LYS A N 1
ATOM 1290 C CA . LYS A 1 167 ? -16.668 -3.407 27.387 1.00 83.31 167 LYS A CA 1
ATOM 1291 C C . LYS A 1 167 ? -17.662 -4.258 26.594 1.00 83.31 167 LYS A C 1
ATOM 1293 O O . LYS A 1 167 ? -17.483 -5.474 26.524 1.00 83.31 167 LYS A O 1
ATOM 1298 N N . ALA A 1 168 ? -18.619 -3.633 25.909 1.00 81.69 168 ALA A N 1
ATOM 1299 C CA . ALA A 1 168 ? -19.570 -4.334 25.043 1.00 81.69 168 ALA A CA 1
ATOM 1300 C C . ALA A 1 168 ? -18.879 -5.101 23.895 1.00 81.69 168 ALA A C 1
ATOM 1302 O O . ALA A 1 168 ? -19.185 -6.265 23.628 1.00 81.69 168 ALA A O 1
ATOM 1303 N N . GLU A 1 169 ? -17.891 -4.486 23.241 1.00 80.50 169 GLU A N 1
ATOM 1304 C CA . GLU A 1 169 ? -17.132 -5.118 22.158 1.00 80.50 169 GLU A CA 1
ATOM 1305 C C . GLU A 1 169 ? -16.261 -6.281 22.652 1.00 80.50 169 GLU A C 1
ATOM 1307 O O . GLU A 1 169 ? -16.132 -7.287 21.957 1.00 80.50 169 GLU A O 1
ATOM 1312 N N . SER A 1 170 ? -15.680 -6.191 23.851 1.00 75.94 170 SER A N 1
ATOM 1313 C CA . SER A 1 170 ? -14.821 -7.247 24.403 1.00 75.94 170 SER A CA 1
ATOM 1314 C C . SER A 1 170 ? -15.566 -8.563 24.645 1.00 75.94 170 SER A C 1
ATOM 1316 O O . SER A 1 170 ? -14.967 -9.629 24.517 1.00 75.94 170 SER A O 1
ATOM 1318 N N . LEU A 1 171 ? -16.874 -8.493 24.914 1.00 77.25 171 LEU A N 1
ATOM 1319 C CA . LEU A 1 171 ? -17.747 -9.655 25.095 1.00 77.25 171 LEU A CA 1
ATOM 1320 C C . LEU A 1 171 ? -18.050 -10.384 23.781 1.00 77.25 171 LEU A C 1
ATOM 1322 O O . LEU A 1 171 ? -18.322 -11.581 23.790 1.00 77.25 171 LEU A O 1
ATOM 1326 N N . THR A 1 172 ? -18.012 -9.672 22.653 1.00 78.50 172 THR A N 1
ATOM 1327 C CA . THR A 1 172 ? -18.420 -10.201 21.340 1.00 78.50 172 THR A CA 1
ATOM 1328 C C . THR A 1 172 ? -17.250 -10.421 20.387 1.00 78.50 172 THR A C 1
ATOM 1330 O O . THR A 1 172 ? -17.401 -11.105 19.376 1.00 78.50 172 THR A O 1
ATOM 1333 N N . ARG A 1 173 ? -16.069 -9.869 20.689 1.00 74.25 173 ARG A N 1
ATOM 1334 C CA . ARG A 1 173 ? -14.883 -9.917 19.829 1.00 74.25 173 ARG A CA 1
ATOM 1335 C C . ARG A 1 173 ? -14.427 -11.347 19.552 1.00 74.25 173 ARG A C 1
ATOM 1337 O O . ARG A 1 173 ? -14.191 -12.131 20.468 1.00 74.25 173 ARG A O 1
ATOM 1344 N N . SER A 1 174 ? -14.154 -11.634 18.279 1.00 76.00 174 SER A N 1
ATOM 1345 C CA . SER A 1 174 ? -13.509 -12.878 17.875 1.00 76.00 174 SER A CA 1
ATOM 1346 C C . SER A 1 174 ? -12.113 -12.650 17.302 1.00 76.00 174 SER A C 1
ATOM 1348 O O . SER A 1 174 ? -11.834 -11.687 16.589 1.00 76.00 174 SER A O 1
ATOM 1350 N N . SER A 1 175 ? -11.221 -13.587 17.617 1.00 75.38 175 SER A N 1
ATOM 1351 C CA . SER A 1 175 ? -9.883 -13.706 17.031 1.00 75.38 175 SER A CA 1
ATOM 1352 C C . SER A 1 175 ? -9.747 -14.922 16.104 1.00 75.38 175 SER A C 1
ATOM 1354 O O . SER A 1 175 ? -8.658 -15.197 15.598 1.00 75.38 175 SER A O 1
ATOM 1356 N N . ARG A 1 176 ? -10.834 -15.671 15.872 1.00 85.31 176 ARG A N 1
ATOM 1357 C CA . ARG A 1 176 ? -10.807 -16.935 15.131 1.00 85.31 176 ARG A CA 1
ATOM 1358 C C . ARG A 1 176 ? -11.005 -16.691 13.639 1.00 85.31 176 ARG A C 1
ATOM 1360 O O . ARG A 1 176 ? -12.007 -16.130 13.218 1.00 85.31 176 ARG A O 1
ATOM 1367 N N . ILE A 1 177 ? -10.076 -17.194 12.825 1.00 87.06 177 ILE A N 1
ATOM 1368 C CA . ILE A 1 177 ? -10.186 -17.147 11.355 1.00 87.06 177 ILE A CA 1
ATOM 1369 C C . ILE A 1 177 ? -11.410 -17.939 10.867 1.00 87.06 177 ILE A C 1
ATOM 1371 O O . ILE A 1 177 ? -12.021 -17.560 9.875 1.00 87.06 177 ILE A O 1
ATOM 1375 N N . ALA A 1 178 ? -11.803 -19.001 11.578 1.00 89.56 178 ALA A N 1
ATOM 1376 C CA . ALA A 1 178 ? -12.980 -19.805 11.242 1.00 89.56 178 ALA A CA 1
ATOM 1377 C C . ALA A 1 178 ? -14.278 -18.975 11.175 1.00 89.56 178 ALA A C 1
ATOM 1379 O O . ALA A 1 178 ? -15.138 -19.250 10.341 1.00 89.56 178 ALA A O 1
ATOM 1380 N N . ASP A 1 179 ? -14.385 -17.910 11.973 1.00 87.75 179 ASP A N 1
ATOM 1381 C CA . ASP A 1 179 ? -15.597 -17.088 12.060 1.00 87.75 179 ASP A CA 1
ATOM 1382 C C . ASP A 1 179 ? -15.831 -16.260 10.784 1.00 87.75 179 ASP A C 1
ATOM 1384 O O . ASP A 1 179 ? -16.964 -15.898 10.457 1.00 87.75 179 ASP A O 1
ATOM 1388 N N . LEU A 1 180 ? -14.775 -16.047 9.990 1.00 89.25 180 LEU A N 1
ATOM 1389 C CA . LEU A 1 180 ? -14.857 -15.434 8.662 1.00 89.25 180 LEU A CA 1
ATOM 1390 C C . LEU A 1 180 ? -15.635 -16.284 7.650 1.00 89.25 180 LEU A C 1
ATOM 1392 O O . LEU A 1 180 ? -16.075 -15.759 6.626 1.00 89.25 180 LEU A O 1
ATOM 1396 N N . PHE A 1 181 ? -15.792 -17.580 7.928 1.00 91.25 181 PHE A N 1
ATOM 1397 C CA . PHE A 1 181 ? -16.467 -18.550 7.067 1.00 91.25 181 PHE A CA 1
ATOM 1398 C C . PHE A 1 181 ? -17.675 -19.211 7.741 1.00 91.25 181 PHE A C 1
ATOM 1400 O O . PHE A 1 181 ? -18.281 -20.102 7.149 1.00 91.25 181 PHE A O 1
ATOM 1407 N N . ALA A 1 182 ? -18.032 -18.780 8.954 1.00 88.31 182 ALA A N 1
ATOM 1408 C CA . ALA A 1 182 ? -19.079 -19.406 9.754 1.00 88.31 182 ALA A CA 1
ATOM 1409 C C . ALA A 1 182 ? -20.483 -19.257 9.146 1.00 88.31 182 ALA A C 1
ATOM 1411 O O . ALA A 1 182 ? -21.266 -20.201 9.203 1.00 88.31 182 ALA A O 1
ATOM 1412 N N . THR A 1 183 ? -20.804 -18.111 8.533 1.00 88.31 183 THR A N 1
ATOM 1413 C CA . THR A 1 183 ? -22.120 -17.864 7.924 1.00 88.31 183 THR A CA 1
ATOM 1414 C C . THR A 1 183 ? -21.991 -17.509 6.438 1.00 88.31 183 THR A C 1
ATOM 1416 O O . THR A 1 183 ? -20.920 -17.097 5.973 1.00 88.31 183 THR A O 1
ATOM 1419 N N . PRO A 1 184 ? -23.059 -17.666 5.631 1.00 88.00 184 PRO A N 1
ATOM 1420 C CA . PRO A 1 184 ? -23.067 -17.197 4.245 1.00 88.00 184 PRO A CA 1
ATOM 1421 C C . PRO A 1 184 ? -22.715 -15.708 4.117 1.00 88.00 184 PRO A C 1
ATOM 1423 O O . PRO A 1 184 ? -21.926 -15.345 3.241 1.00 88.00 184 PRO A O 1
ATOM 1426 N N . ALA A 1 185 ? -23.224 -14.873 5.024 1.00 88.25 185 ALA A N 1
ATOM 1427 C CA . ALA A 1 185 ? -22.970 -13.440 5.034 1.00 88.25 185 ALA A CA 1
ATOM 1428 C C . ALA A 1 185 ? -21.509 -13.105 5.380 1.00 88.25 185 ALA A C 1
ATOM 1430 O O . ALA A 1 185 ? -20.858 -12.375 4.626 1.00 88.25 185 ALA A O 1
ATOM 1431 N N . THR A 1 186 ? -20.930 -13.697 6.438 1.00 89.44 186 THR A N 1
ATOM 1432 C CA . THR A 1 186 ? -19.512 -13.461 6.782 1.00 89.44 186 THR A CA 1
ATOM 1433 C C . THR A 1 186 ? -18.571 -13.983 5.704 1.00 89.44 186 THR A C 1
ATOM 1435 O O . THR A 1 186 ? -17.608 -13.303 5.354 1.00 89.44 186 THR A O 1
ATOM 1438 N N . ARG A 1 187 ? -18.900 -15.112 5.069 1.00 91.88 187 ARG A N 1
ATOM 1439 C CA . ARG A 1 187 ? -18.163 -15.628 3.907 1.00 91.88 187 ARG A CA 1
ATOM 1440 C C . ARG A 1 187 ? -18.220 -14.671 2.716 1.00 91.88 187 ARG A C 1
ATOM 1442 O O . ARG A 1 187 ? -17.186 -14.422 2.103 1.00 91.88 187 ARG A O 1
ATOM 1449 N N . LYS A 1 188 ? -19.386 -14.098 2.397 1.00 91.94 188 LYS A N 1
ATOM 1450 C CA . LYS A 1 188 ? -19.524 -13.099 1.321 1.00 91.94 188 LYS A CA 1
ATOM 1451 C C . LYS A 1 188 ? -18.699 -11.841 1.620 1.00 91.94 188 LYS A C 1
ATOM 1453 O O . LYS A 1 188 ? -17.983 -11.373 0.738 1.00 91.94 188 LYS A O 1
ATOM 1458 N N . ARG A 1 189 ? -18.730 -11.338 2.862 1.00 92.44 189 ARG A N 1
ATOM 1459 C CA . ARG A 1 189 ? -17.889 -10.212 3.323 1.00 92.44 189 ARG A CA 1
ATOM 1460 C C . ARG A 1 189 ? -16.399 -10.525 3.151 1.00 92.44 189 ARG A C 1
ATOM 1462 O O . ARG A 1 189 ? -15.668 -9.735 2.559 1.00 92.44 189 ARG A O 1
ATOM 1469 N N . SER A 1 190 ? -15.973 -11.713 3.580 1.00 94.25 190 SER A N 1
ATOM 1470 C CA . SER A 1 190 ? -14.591 -12.189 3.456 1.00 94.25 190 SER A CA 1
ATOM 1471 C C . SER A 1 190 ? -14.132 -12.302 2.004 1.00 94.25 190 SER A C 1
ATOM 1473 O O . SER A 1 190 ? -13.029 -11.864 1.681 1.00 94.25 190 SER A O 1
ATOM 1475 N N . LEU A 1 191 ? -14.979 -12.829 1.114 1.00 95.25 191 LEU A N 1
ATOM 1476 C CA . LEU A 1 191 ? -14.689 -12.922 -0.319 1.00 95.25 191 LEU A CA 1
ATOM 1477 C C . LEU A 1 191 ? -14.568 -11.542 -0.974 1.00 95.25 191 LEU A C 1
ATOM 1479 O O . LEU A 1 191 ? -13.653 -11.340 -1.764 1.00 95.25 191 LEU A O 1
ATOM 1483 N N . VAL A 1 192 ? -15.430 -10.580 -0.625 1.00 95.19 192 VAL A N 1
ATOM 1484 C CA . VAL A 1 192 ? -15.328 -9.199 -1.130 1.00 95.19 192 VAL A CA 1
ATOM 1485 C C . VAL A 1 192 ? -14.046 -8.526 -0.629 1.00 95.19 192 VAL A C 1
ATOM 1487 O O . VAL A 1 192 ? -13.311 -7.949 -1.430 1.00 95.19 192 VAL A O 1
ATOM 1490 N N . ALA A 1 193 ? -13.733 -8.638 0.667 1.00 94.69 193 ALA A N 1
ATOM 1491 C CA . ALA A 1 193 ? -12.533 -8.034 1.250 1.00 94.69 193 ALA A CA 1
ATOM 1492 C C . ALA A 1 193 ? -11.234 -8.629 0.689 1.00 94.69 193 ALA A C 1
ATOM 1494 O O . ALA A 1 193 ? -10.314 -7.895 0.335 1.00 94.69 193 ALA A O 1
ATOM 1495 N N . CYS A 1 194 ? -11.144 -9.957 0.587 1.00 96.56 194 CYS A N 1
ATOM 1496 C CA . CYS A 1 194 ? -9.968 -10.612 0.017 1.00 96.56 194 CYS A CA 1
ATOM 1497 C C . CYS A 1 194 ? -9.892 -10.375 -1.494 1.00 96.56 194 CYS A C 1
ATOM 1499 O O . CYS A 1 194 ? -8.825 -10.057 -2.012 1.00 96.56 194 CYS A O 1
ATOM 1501 N N . GLY A 1 195 ? -11.028 -10.467 -2.190 1.00 96.75 195 GLY A N 1
ATOM 1502 C CA . GLY A 1 195 ? -11.137 -10.241 -3.627 1.00 96.75 195 GLY A CA 1
ATOM 1503 C C . GLY A 1 195 ? -10.653 -8.854 -4.025 1.00 96.75 195 GLY A C 1
ATOM 1504 O O . GLY A 1 195 ? -9.772 -8.754 -4.868 1.00 96.75 195 GLY A O 1
ATOM 1505 N N . VAL A 1 196 ? -11.120 -7.784 -3.366 1.00 96.06 196 VAL A N 1
ATOM 1506 C CA . VAL A 1 196 ? -10.694 -6.416 -3.717 1.00 96.06 196 VAL A CA 1
ATOM 1507 C C . VAL A 1 196 ? -9.188 -6.202 -3.533 1.00 96.06 196 VAL A C 1
ATOM 1509 O O . VAL A 1 196 ? -8.565 -5.472 -4.303 1.00 96.06 196 VAL A O 1
ATOM 1512 N N . GLN A 1 197 ? -8.584 -6.867 -2.545 1.00 96.25 197 GLN A N 1
ATOM 1513 C CA . GLN A 1 197 ? -7.145 -6.802 -2.294 1.00 96.25 197 GLN A CA 1
ATOM 1514 C C . GLN A 1 197 ? -6.328 -7.579 -3.335 1.00 96.25 197 GLN A C 1
ATOM 1516 O O . GLN A 1 197 ? -5.251 -7.128 -3.729 1.00 96.25 197 GLN A O 1
ATOM 1521 N N . ILE A 1 198 ? -6.848 -8.712 -3.814 1.00 97.56 198 ILE A N 1
ATOM 1522 C CA . ILE A 1 198 ? -6.261 -9.489 -4.916 1.00 97.56 198 ILE A CA 1
ATOM 1523 C C . ILE A 1 198 ? -6.385 -8.720 -6.235 1.00 97.56 198 ILE A C 1
ATOM 1525 O O . ILE A 1 198 ? -5.395 -8.566 -6.947 1.00 97.56 198 ILE A O 1
ATOM 1529 N N . PHE A 1 199 ? -7.565 -8.170 -6.524 1.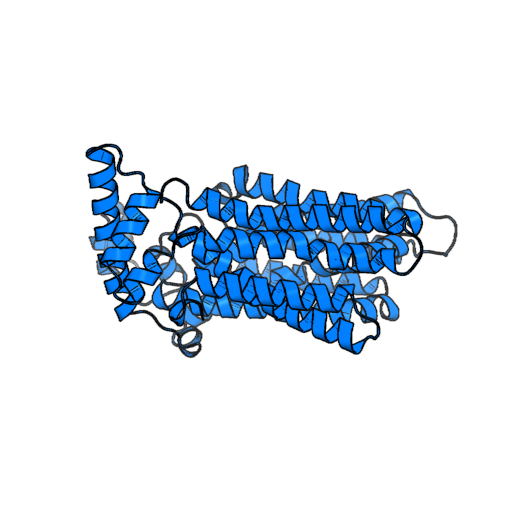00 97.44 199 PHE A N 1
ATOM 1530 C CA . PHE A 1 199 ? -7.836 -7.377 -7.727 1.00 97.44 199 PHE A CA 1
ATOM 1531 C C . PHE A 1 199 ? -6.944 -6.133 -7.780 1.00 97.44 199 PHE A C 1
ATOM 1533 O O . PHE A 1 199 ? -6.404 -5.782 -8.823 1.00 97.44 199 PHE A O 1
ATOM 1540 N N . GLY A 1 200 ? -6.642 -5.535 -6.621 1.00 95.81 200 GLY A N 1
ATOM 1541 C CA . GLY A 1 200 ? -5.622 -4.492 -6.508 1.00 95.81 200 GLY A CA 1
ATOM 1542 C C . GLY A 1 200 ? -4.259 -4.892 -7.098 1.00 95.81 200 GLY A C 1
ATOM 1543 O O . GLY A 1 200 ? -3.588 -4.052 -7.696 1.00 95.81 200 GLY A O 1
ATOM 1544 N N . GLN A 1 201 ? -3.859 -6.165 -7.001 1.00 96.38 201 GLN A N 1
ATOM 1545 C CA . GLN A 1 201 ? -2.628 -6.681 -7.618 1.00 96.38 201 GLN A CA 1
ATOM 1546 C C . GLN A 1 201 ? -2.800 -6.999 -9.109 1.00 96.38 201 GLN A C 1
ATOM 1548 O O . GLN A 1 201 ? -1.860 -6.811 -9.882 1.00 96.38 201 GLN A O 1
ATOM 1553 N N . PHE A 1 202 ? -3.994 -7.425 -9.528 1.00 96.75 202 PHE A N 1
ATOM 1554 C CA . PHE A 1 202 ? -4.334 -7.700 -10.932 1.00 96.75 202 PHE A CA 1
ATOM 1555 C C . PHE A 1 202 ? -4.287 -6.450 -11.812 1.00 96.75 202 PHE A C 1
ATOM 1557 O O . PHE A 1 202 ? -4.040 -6.555 -13.012 1.00 96.75 202 PHE A O 1
ATOM 1564 N N . THR A 1 203 ? -4.395 -5.261 -11.218 1.00 97.00 203 THR A N 1
ATOM 1565 C CA . THR A 1 203 ? -4.141 -3.985 -11.908 1.00 97.00 203 THR A CA 1
ATOM 1566 C C . THR A 1 203 ? -2.735 -3.874 -12.512 1.00 97.00 203 THR A C 1
ATOM 1568 O O . THR A 1 203 ? -2.494 -3.006 -13.342 1.00 97.00 203 THR A O 1
ATOM 1571 N N . GLY A 1 204 ? -1.770 -4.696 -12.081 1.00 94.81 204 GLY A N 1
ATOM 1572 C CA . GLY A 1 204 ? -0.388 -4.638 -12.563 1.00 94.81 204 GLY A CA 1
ATOM 1573 C C . GLY A 1 204 ? 0.420 -3.450 -12.027 1.00 94.81 204 GLY A C 1
ATOM 1574 O O . GLY A 1 204 ? 1.588 -3.297 -12.388 1.00 94.81 204 GLY A O 1
ATOM 1575 N N . ILE A 1 205 ? -0.138 -2.635 -11.122 1.00 94.62 205 ILE A N 1
ATOM 1576 C CA . ILE A 1 205 ? 0.525 -1.423 -10.619 1.00 94.62 205 ILE A CA 1
ATOM 1577 C C . ILE A 1 205 ? 1.897 -1.710 -9.993 1.00 94.62 205 ILE A C 1
ATOM 1579 O O . ILE A 1 205 ? 2.860 -0.977 -10.210 1.00 94.62 205 ILE A O 1
ATOM 1583 N N . ASN A 1 206 ? 2.016 -2.813 -9.248 1.00 92.38 206 ASN A N 1
ATOM 1584 C CA . ASN A 1 206 ? 3.264 -3.186 -8.586 1.00 92.38 206 ASN A CA 1
ATOM 1585 C C . ASN A 1 206 ? 4.302 -3.724 -9.571 1.00 92.38 206 ASN A C 1
ATOM 1587 O O . ASN A 1 206 ? 5.494 -3.498 -9.384 1.00 92.38 206 ASN A O 1
ATOM 1591 N N . VAL A 1 207 ? 3.857 -4.350 -10.661 1.00 94.88 207 VAL A N 1
ATOM 1592 C CA . VAL A 1 207 ? 4.738 -4.762 -11.757 1.00 94.88 207 VAL A CA 1
ATOM 1593 C C . VAL A 1 207 ? 5.340 -3.534 -12.433 1.00 94.88 207 VAL A C 1
ATOM 1595 O O . VAL A 1 207 ? 6.551 -3.483 -12.617 1.00 94.88 207 VAL A O 1
ATOM 1598 N N . ILE A 1 208 ? 4.532 -2.503 -12.694 1.00 94.44 208 ILE A N 1
ATOM 1599 C CA . ILE A 1 208 ? 5.025 -1.219 -13.213 1.00 94.44 208 ILE A CA 1
ATOM 1600 C C . ILE A 1 208 ? 5.971 -0.546 -12.205 1.00 94.44 208 ILE A C 1
ATOM 1602 O O . ILE A 1 208 ? 7.002 -0.004 -12.591 1.00 94.44 208 ILE A O 1
ATOM 1606 N N . ASN A 1 209 ? 5.674 -0.592 -10.903 1.00 92.00 209 ASN A N 1
ATOM 1607 C CA . ASN A 1 209 ? 6.552 -0.001 -9.888 1.00 92.00 209 ASN A CA 1
ATOM 1608 C C . ASN A 1 209 ? 7.925 -0.686 -9.810 1.00 92.00 209 ASN A C 1
ATOM 1610 O O . ASN A 1 209 ? 8.934 0.000 -9.665 1.00 92.00 209 ASN A O 1
ATOM 1614 N N . TYR A 1 210 ? 7.979 -2.017 -9.892 1.00 91.88 210 TYR A N 1
ATOM 1615 C CA . TYR A 1 210 ? 9.233 -2.769 -9.764 1.00 91.88 210 TYR A CA 1
ATOM 1616 C C . TYR A 1 210 ? 10.020 -2.859 -11.070 1.00 91.88 210 TYR A C 1
ATOM 1618 O O . TYR A 1 210 ? 11.250 -2.848 -11.038 1.00 91.88 210 TYR A O 1
ATOM 1626 N N . PHE A 1 211 ? 9.319 -2.948 -12.202 1.00 93.25 211 PHE A N 1
ATOM 1627 C CA . PHE A 1 211 ? 9.909 -3.222 -13.513 1.00 93.25 211 PHE A CA 1
ATOM 1628 C C . PHE A 1 211 ? 9.679 -2.101 -14.532 1.00 93.25 211 PHE A C 1
ATOM 1630 O O . PHE A 1 211 ? 9.953 -2.278 -15.718 1.00 93.25 211 PHE A O 1
ATOM 1637 N N . GLY A 1 212 ? 9.193 -0.939 -14.091 1.00 93.19 212 GLY A N 1
ATOM 1638 C CA . GLY A 1 212 ? 8.959 0.240 -14.926 1.00 93.19 212 GLY A CA 1
ATOM 1639 C C . GLY A 1 212 ? 10.160 0.610 -15.798 1.00 93.19 212 GLY A C 1
ATOM 1640 O O . GLY A 1 212 ? 9.983 0.727 -17.011 1.00 93.19 212 GLY A O 1
ATOM 1641 N N . PRO A 1 213 ? 11.394 0.690 -15.256 1.00 92.56 213 PRO A N 1
ATOM 1642 C CA . PRO A 1 213 ? 12.580 0.947 -16.067 1.00 92.56 213 PRO A CA 1
ATOM 1643 C C . PRO A 1 213 ? 12.765 -0.042 -17.225 1.00 92.56 213 PRO A C 1
ATOM 1645 O O . PRO A 1 213 ? 13.017 0.379 -18.352 1.00 92.56 213 PRO A O 1
ATOM 1648 N N . GLN A 1 214 ? 12.576 -1.341 -16.975 1.00 91.19 214 GLN A N 1
ATOM 1649 C CA . GLN A 1 214 ? 12.636 -2.385 -17.999 1.00 91.19 214 GLN A CA 1
ATOM 1650 C C . GLN A 1 214 ? 11.485 -2.242 -19.003 1.00 91.19 214 GLN A C 1
ATOM 1652 O O . GLN A 1 214 ? 11.698 -2.375 -20.204 1.00 91.19 214 GLN A O 1
ATOM 1657 N N . MET A 1 215 ? 10.274 -1.912 -18.547 1.00 92.56 215 MET A N 1
ATOM 1658 C CA . MET A 1 215 ? 9.134 -1.653 -19.433 1.00 92.56 215 MET A CA 1
ATOM 1659 C C . MET A 1 215 ? 9.393 -0.456 -20.361 1.00 92.56 215 MET A C 1
ATOM 1661 O O . MET A 1 215 ? 9.116 -0.537 -21.557 1.00 92.56 215 MET A O 1
ATOM 1665 N N . TYR A 1 216 ? 9.990 0.632 -19.871 1.00 92.81 216 TYR A N 1
ATOM 1666 C CA . TYR A 1 216 ? 10.357 1.762 -20.728 1.00 92.81 216 TYR A CA 1
ATOM 1667 C C . TYR A 1 216 ? 11.431 1.385 -21.758 1.00 92.81 216 TYR A C 1
ATOM 1669 O O . TYR A 1 216 ? 11.355 1.829 -22.903 1.00 92.81 216 TYR A O 1
ATOM 1677 N N . GLN A 1 217 ? 12.385 0.522 -21.396 1.00 89.50 217 GLN A N 1
ATOM 1678 C CA . GLN A 1 217 ? 13.369 -0.012 -22.348 1.00 89.50 217 GLN A CA 1
ATOM 1679 C C . GLN A 1 217 ? 12.705 -0.848 -23.443 1.00 89.50 217 GLN A C 1
ATOM 1681 O O . GLN A 1 217 ? 13.092 -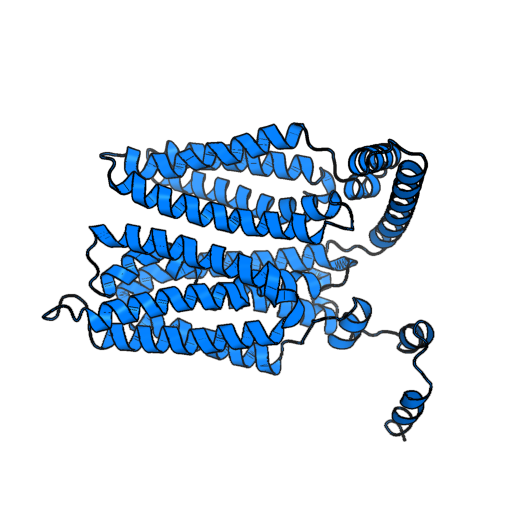0.737 -24.604 1.00 89.50 217 GLN A O 1
ATOM 1686 N N . THR A 1 218 ? 11.658 -1.620 -23.120 1.00 86.62 218 THR A N 1
ATOM 1687 C CA . THR A 1 218 ? 10.897 -2.350 -24.152 1.00 86.62 218 THR A CA 1
ATOM 1688 C C . THR A 1 218 ? 10.154 -1.431 -25.124 1.00 86.62 218 THR A C 1
ATOM 1690 O O . THR A 1 218 ? 9.832 -1.850 -26.227 1.00 86.62 218 THR A O 1
ATOM 1693 N N . LEU A 1 219 ? 9.941 -0.162 -24.762 1.00 89.00 219 LEU A N 1
ATOM 1694 C CA . LEU A 1 219 ? 9.418 0.885 -25.649 1.00 89.00 219 LEU A CA 1
ATOM 1695 C C . LEU A 1 219 ? 10.536 1.642 -26.396 1.00 89.00 219 LEU A C 1
ATOM 1697 O O . LEU A 1 219 ? 10.282 2.659 -27.043 1.00 89.00 219 LEU A O 1
ATOM 1701 N N . GLY A 1 220 ? 11.788 1.193 -26.279 1.00 87.19 220 GLY A N 1
ATOM 1702 C CA . GLY A 1 220 ? 12.966 1.806 -26.894 1.00 87.19 220 GLY A CA 1
ATOM 1703 C C . GLY A 1 220 ? 13.488 3.049 -26.168 1.00 87.19 220 GLY A C 1
ATOM 1704 O O . GLY A 1 220 ? 14.215 3.839 -26.776 1.00 87.19 220 GLY A O 1
ATOM 1705 N N . LEU A 1 221 ? 13.072 3.297 -24.916 1.00 89.56 221 LEU A N 1
ATOM 1706 C CA . LEU A 1 221 ? 13.603 4.418 -24.142 1.00 89.56 221 LEU A CA 1
ATOM 1707 C C . LEU A 1 221 ? 15.046 4.115 -23.737 1.00 89.56 221 LEU A C 1
ATOM 1709 O O . LEU A 1 221 ? 15.345 3.041 -23.215 1.00 89.56 221 LEU A O 1
ATOM 1713 N N . ASP A 1 222 ? 15.920 5.094 -23.943 1.00 87.12 222 ASP A N 1
ATOM 1714 C CA . ASP A 1 222 ? 17.326 4.991 -23.575 1.00 87.12 222 ASP A CA 1
ATOM 1715 C C . ASP A 1 222 ? 17.518 4.696 -22.078 1.00 87.12 222 ASP A C 1
ATOM 1717 O O . ASP A 1 222 ? 16.853 5.290 -21.222 1.00 87.12 222 ASP A O 1
ATOM 1721 N N . ALA A 1 223 ? 18.458 3.802 -21.763 1.00 81.75 223 ALA A N 1
ATOM 1722 C CA . ALA A 1 223 ? 18.671 3.279 -20.417 1.00 81.75 223 ALA A CA 1
ATOM 1723 C C . ALA A 1 223 ? 19.024 4.375 -19.401 1.00 81.75 223 ALA A C 1
ATOM 1725 O O . ALA A 1 223 ? 18.590 4.288 -18.256 1.00 81.75 223 ALA A O 1
ATOM 1726 N N . GLY A 1 224 ? 19.720 5.438 -19.823 1.00 82.50 224 GLY A N 1
ATOM 1727 C CA . GLY A 1 224 ? 20.048 6.580 -18.962 1.00 82.50 224 GLY A CA 1
ATOM 1728 C C . GLY A 1 224 ? 18.845 7.451 -18.571 1.00 82.50 224 GLY A C 1
ATOM 1729 O O . GLY A 1 224 ? 18.951 8.288 -17.678 1.00 82.50 224 GLY A O 1
ATOM 1730 N N . LYS A 1 225 ? 17.686 7.278 -19.222 1.00 88.75 225 LYS A N 1
ATOM 1731 C CA . LYS A 1 225 ? 16.469 8.076 -18.979 1.00 88.75 225 LYS A CA 1
ATOM 1732 C C . LYS A 1 225 ? 15.363 7.301 -18.268 1.00 88.75 225 LYS A C 1
ATOM 1734 O O . LYS A 1 225 ? 14.386 7.907 -17.832 1.00 88.75 225 LYS A O 1
ATOM 1739 N N . THR A 1 226 ? 15.488 5.984 -18.127 1.00 92.12 226 THR A N 1
ATOM 1740 C CA . THR A 1 226 ? 14.423 5.135 -17.569 1.00 92.12 226 THR A CA 1
ATOM 1741 C C . THR A 1 226 ? 14.143 5.459 -16.104 1.00 92.12 226 THR A C 1
ATOM 1743 O O . THR A 1 226 ? 12.980 5.574 -15.721 1.00 92.12 226 THR A O 1
ATOM 1746 N N . LEU A 1 227 ? 15.187 5.694 -15.301 1.00 90.69 227 LEU A N 1
ATOM 1747 C CA . LEU A 1 227 ? 15.055 6.096 -13.899 1.00 90.69 227 LEU A CA 1
ATOM 1748 C C . LEU A 1 227 ? 14.490 7.512 -13.745 1.00 90.69 227 LEU A C 1
ATOM 1750 O O . LEU A 1 227 ? 13.766 7.762 -12.786 1.00 90.69 227 LEU A O 1
ATOM 1754 N N . LEU A 1 228 ? 14.754 8.424 -14.694 1.00 93.50 228 LEU A N 1
ATOM 1755 C CA . LEU A 1 228 ? 14.137 9.758 -14.694 1.00 93.50 228 LEU A CA 1
ATOM 1756 C C . LEU A 1 228 ? 12.627 9.645 -14.895 1.00 93.50 228 LEU A C 1
ATOM 1758 O O . LEU A 1 228 ? 11.847 10.194 -14.120 1.00 93.50 228 LEU A O 1
ATOM 1762 N N . VAL A 1 229 ? 12.215 8.903 -15.927 1.00 94.25 229 VAL A N 1
ATOM 1763 C CA . VAL A 1 229 ? 10.795 8.673 -16.222 1.00 94.25 229 VAL A CA 1
ATOM 1764 C C . VAL A 1 229 ? 10.121 7.948 -15.058 1.00 94.25 229 VAL A C 1
ATOM 1766 O O . VAL A 1 229 ? 9.012 8.320 -14.681 1.00 94.25 229 VAL A O 1
ATOM 1769 N N . GLN A 1 230 ? 10.808 6.992 -14.424 1.00 94.06 230 GLN A N 1
ATOM 1770 C CA . GLN A 1 230 ? 10.320 6.321 -13.220 1.00 94.06 230 GLN A CA 1
ATOM 1771 C C . GLN A 1 230 ? 10.187 7.277 -12.019 1.00 94.06 230 GLN A C 1
ATOM 1773 O O . GLN A 1 230 ? 9.204 7.197 -11.285 1.00 94.06 230 GLN A O 1
ATOM 1778 N N . GLY A 1 231 ? 11.120 8.219 -11.851 1.00 92.62 231 GLY A N 1
ATOM 1779 C CA . GLY A 1 231 ? 11.048 9.317 -10.880 1.00 92.62 231 GLY A CA 1
ATOM 1780 C C . GLY A 1 231 ? 9.782 10.156 -11.025 1.00 92.62 231 GLY A C 1
ATOM 1781 O O . GLY A 1 231 ? 9.053 10.371 -10.056 1.00 92.62 231 GLY A O 1
ATOM 1782 N N . ILE A 1 232 ? 9.483 10.572 -12.258 1.00 94.75 232 ILE A N 1
ATOM 1783 C CA . ILE A 1 232 ? 8.277 11.345 -12.578 1.00 94.75 232 ILE A CA 1
ATOM 1784 C C . ILE A 1 232 ? 7.024 10.487 -12.346 1.00 94.75 232 ILE A C 1
ATOM 1786 O O . ILE A 1 232 ? 6.099 10.923 -11.660 1.00 94.75 232 ILE A O 1
ATOM 1790 N N . TYR A 1 233 ? 7.009 9.252 -12.854 1.00 94.12 233 TYR A N 1
ATOM 1791 C CA . TYR A 1 233 ? 5.921 8.290 -12.656 1.00 94.12 233 TYR A CA 1
ATOM 1792 C C . TYR A 1 233 ? 5.595 8.083 -11.167 1.00 94.12 233 TYR A C 1
ATOM 1794 O O . TYR A 1 233 ? 4.428 8.116 -10.769 1.00 94.12 233 TYR A O 1
ATOM 1802 N N . GLY A 1 234 ? 6.630 7.942 -10.333 1.00 90.38 234 GLY A N 1
ATOM 1803 C CA . GLY A 1 234 ? 6.515 7.735 -8.890 1.00 90.38 234 GLY A CA 1
ATOM 1804 C C . GLY A 1 234 ? 5.844 8.887 -8.137 1.00 90.38 234 GLY A C 1
ATOM 1805 O O . GLY A 1 234 ? 5.353 8.672 -7.032 1.00 90.38 234 GLY A O 1
ATOM 1806 N N . ALA A 1 235 ? 5.774 10.088 -8.724 1.00 92.50 235 ALA A N 1
ATOM 1807 C CA . ALA A 1 235 ? 5.053 11.231 -8.164 1.00 92.50 235 ALA A CA 1
ATOM 1808 C C . ALA A 1 235 ? 3.600 11.335 -8.631 1.00 92.50 235 ALA A C 1
ATOM 1810 O O . ALA A 1 235 ? 2.733 11.732 -7.851 1.00 92.50 235 ALA A O 1
ATOM 1811 N N . VAL A 1 236 ? 3.310 10.931 -9.869 1.00 93.88 236 VAL A N 1
ATOM 1812 C CA . VAL A 1 236 ? 1.970 11.049 -10.465 1.00 93.88 236 VAL A CA 1
ATOM 1813 C C . VAL A 1 236 ? 0.919 10.302 -9.642 1.00 93.88 236 VAL A C 1
ATOM 1815 O O . VAL A 1 236 ? -0.132 10.868 -9.329 1.00 93.88 236 VAL A O 1
ATOM 1818 N N . GLY A 1 237 ? 1.213 9.062 -9.245 1.00 91.12 237 GLY A N 1
ATOM 1819 C CA . GLY A 1 237 ? 0.297 8.229 -8.462 1.00 91.12 237 GLY A CA 1
ATOM 1820 C C . GLY A 1 237 ? -0.076 8.866 -7.113 1.00 91.12 237 GLY A C 1
ATOM 1821 O O . GLY A 1 237 ? -1.257 9.151 -6.893 1.00 91.12 237 GLY A O 1
ATOM 1822 N N . PRO A 1 238 ? 0.893 9.137 -6.218 1.00 91.06 238 PRO A N 1
ATOM 1823 C CA . PRO A 1 238 ? 0.644 9.762 -4.916 1.00 91.06 238 PRO A CA 1
ATOM 1824 C C . PRO A 1 238 ? -0.038 11.134 -4.967 1.00 91.06 238 PRO A C 1
ATOM 1826 O O . PRO A 1 238 ? -0.879 11.424 -4.114 1.00 91.06 238 PRO A O 1
ATOM 1829 N N . ILE A 1 239 ? 0.296 11.974 -5.953 1.00 92.38 239 ILE A N 1
ATOM 1830 C CA . ILE A 1 239 ? -0.346 13.284 -6.138 1.00 92.38 239 ILE A CA 1
ATOM 1831 C C . ILE A 1 239 ? -1.812 13.091 -6.536 1.00 92.38 239 ILE A C 1
ATOM 1833 O O . ILE A 1 239 ? -2.702 13.689 -5.937 1.00 92.38 239 ILE A O 1
ATOM 1837 N N . THR A 1 240 ? -2.083 12.203 -7.493 1.00 92.38 240 THR A N 1
ATOM 1838 C CA . THR A 1 240 ? -3.453 11.883 -7.923 1.00 92.38 240 THR A CA 1
ATOM 1839 C C . THR A 1 240 ? -4.287 11.321 -6.770 1.00 92.38 240 THR A C 1
ATOM 1841 O O . THR A 1 240 ? -5.429 11.731 -6.570 1.00 92.38 240 THR A O 1
ATOM 1844 N N . ASN A 1 241 ? -3.703 10.422 -5.973 1.00 89.50 241 ASN A N 1
ATOM 1845 C CA . ASN A 1 241 ? -4.364 9.822 -4.816 1.00 89.50 241 ASN A CA 1
ATOM 1846 C C . ASN A 1 241 ? -4.750 10.881 -3.771 1.00 89.50 241 ASN A C 1
ATOM 1848 O O . ASN A 1 241 ? -5.855 10.838 -3.237 1.00 89.50 241 ASN A O 1
ATOM 1852 N N . PHE A 1 242 ? -3.877 11.863 -3.524 1.00 88.69 242 PHE A N 1
ATOM 1853 C CA . PHE A 1 242 ? -4.176 12.977 -2.624 1.00 88.69 242 PHE A CA 1
ATOM 1854 C C . PHE A 1 242 ? -5.420 13.753 -3.068 1.00 88.69 242 PHE A C 1
ATOM 1856 O O . PHE A 1 242 ? -6.348 13.934 -2.282 1.00 88.69 242 PHE A O 1
ATOM 1863 N N . PHE A 1 243 ? -5.481 14.154 -4.342 1.00 89.75 243 PHE A N 1
ATOM 1864 C CA . PHE A 1 243 ? -6.651 14.852 -4.880 1.00 89.75 243 PHE A CA 1
ATOM 1865 C C . PHE A 1 243 ? -7.920 13.998 -4.796 1.00 89.75 243 PHE A C 1
ATOM 1867 O O . PHE A 1 243 ? -8.987 14.505 -4.447 1.00 89.75 243 PHE A O 1
ATOM 1874 N N . PHE A 1 244 ? -7.817 12.698 -5.074 1.00 87.38 244 PHE A N 1
ATOM 1875 C CA . PHE A 1 244 ? -8.965 11.801 -5.013 1.00 87.38 244 PHE A CA 1
ATOM 1876 C C . PHE A 1 244 ? -9.528 11.657 -3.600 1.00 87.38 244 PHE A C 1
ATOM 1878 O O . PHE A 1 244 ? -10.732 11.825 -3.411 1.00 87.38 244 PHE A O 1
ATOM 1885 N N . ILE A 1 245 ? -8.672 11.395 -2.608 1.00 82.94 245 ILE A N 1
ATOM 1886 C CA . ILE A 1 245 ? -9.094 11.237 -1.210 1.00 82.94 245 ILE A CA 1
ATOM 1887 C C . ILE A 1 245 ? -9.722 12.534 -0.687 1.00 82.94 245 ILE A C 1
ATOM 1889 O O . ILE A 1 245 ? -10.763 12.479 -0.043 1.00 82.94 245 ILE A O 1
ATOM 1893 N N . VAL A 1 246 ? -9.132 13.694 -0.992 1.00 81.75 246 VAL A N 1
ATOM 1894 C CA . VAL A 1 246 ? -9.599 14.985 -0.457 1.00 81.75 246 VAL A CA 1
ATOM 1895 C C . VAL A 1 246 ? -10.900 15.455 -1.113 1.00 81.75 246 VAL A C 1
ATOM 1897 O O . VAL A 1 246 ? -11.768 15.999 -0.433 1.00 81.75 246 VAL A O 1
ATOM 1900 N N . PHE A 1 247 ? -11.056 15.276 -2.428 1.00 84.44 247 PHE A N 1
ATOM 1901 C CA . PHE A 1 247 ? -12.149 15.919 -3.167 1.00 84.44 247 PHE A CA 1
ATOM 1902 C C . PHE A 1 247 ? -13.209 14.957 -3.715 1.00 84.44 247 PHE A C 1
ATOM 1904 O O . PHE A 1 247 ? -14.302 15.410 -4.058 1.00 84.44 247 PHE A O 1
ATOM 1911 N N . VAL A 1 248 ? -12.938 13.658 -3.844 1.00 84.25 248 VAL A N 1
ATOM 1912 C CA . VAL A 1 248 ? -13.772 12.776 -4.685 1.00 84.25 248 VAL A CA 1
ATOM 1913 C C . VAL A 1 248 ? -14.258 11.523 -3.960 1.00 84.25 248 VAL A C 1
ATOM 1915 O O . VAL A 1 248 ? -15.421 11.154 -4.137 1.00 84.25 248 VAL A O 1
ATOM 1918 N N . LEU A 1 249 ? -13.419 10.893 -3.134 1.00 77.94 249 LEU A N 1
ATOM 1919 C CA . LEU A 1 249 ? -13.659 9.567 -2.549 1.00 77.94 249 LEU A CA 1
ATOM 1920 C C . LEU A 1 249 ? -15.047 9.444 -1.894 1.00 77.94 249 LEU A C 1
ATOM 1922 O O . LEU A 1 249 ? -15.834 8.564 -2.256 1.00 77.94 249 LEU A O 1
ATOM 1926 N N . ASP A 1 250 ? -15.401 10.380 -1.013 1.00 76.06 250 ASP A N 1
ATOM 1927 C CA . ASP A 1 250 ? -16.674 10.333 -0.279 1.00 76.06 250 ASP A CA 1
ATOM 1928 C C . ASP A 1 250 ? -17.900 10.648 -1.151 1.00 76.06 250 ASP A C 1
ATOM 1930 O O . ASP A 1 250 ? -19.032 10.290 -0.816 1.00 76.06 250 ASP A O 1
ATOM 1934 N N . ARG A 1 251 ? -17.702 11.268 -2.320 1.00 81.56 251 ARG A N 1
ATOM 1935 C CA . ARG A 1 251 ? -18.787 11.672 -3.227 1.00 81.56 251 ARG A CA 1
ATOM 1936 C C . ARG A 1 251 ? -19.168 10.584 -4.227 1.00 81.56 251 ARG A C 1
ATOM 1938 O O . ARG A 1 251 ? -20.333 10.520 -4.622 1.00 81.56 251 ARG A O 1
ATOM 1945 N N . VAL A 1 252 ? -18.242 9.714 -4.624 1.00 82.56 252 VAL A N 1
ATOM 1946 C CA . VAL A 1 252 ? -18.452 8.789 -5.760 1.00 82.56 252 VAL A CA 1
ATOM 1947 C C . VAL A 1 252 ? -18.850 7.375 -5.322 1.00 82.56 252 VAL A C 1
ATOM 1949 O O . VAL A 1 252 ? -19.517 6.669 -6.081 1.00 82.56 252 VAL A O 1
ATOM 1952 N N . GLY A 1 253 ? -18.554 6.998 -4.076 1.00 83.06 253 GLY A N 1
ATOM 1953 C CA . GLY A 1 253 ? -18.812 5.653 -3.554 1.00 83.06 253 GLY A CA 1
ATOM 1954 C C . GLY A 1 253 ? -17.672 4.684 -3.842 1.00 83.06 253 GLY A C 1
ATOM 1955 O O . GLY A 1 253 ? -16.586 5.115 -4.214 1.00 83.06 253 GLY A O 1
ATOM 1956 N N . ARG A 1 254 ? -17.884 3.382 -3.615 1.00 88.19 254 ARG A N 1
ATOM 1957 C CA . ARG A 1 254 ? -16.815 2.369 -3.678 1.00 88.19 254 ARG A CA 1
ATOM 1958 C C . ARG A 1 254 ? -16.889 1.543 -4.960 1.00 88.19 254 ARG A C 1
ATOM 1960 O O . ARG A 1 254 ? -15.860 1.284 -5.577 1.00 88.19 254 ARG A O 1
ATOM 1967 N N . LYS A 1 255 ? -18.086 1.179 -5.430 1.00 92.69 255 LYS A N 1
ATOM 1968 C CA . LYS A 1 255 ? -18.235 0.298 -6.602 1.00 92.69 255 LYS A CA 1
ATOM 1969 C C . LYS A 1 255 ? -17.865 1.000 -7.910 1.00 92.69 255 LYS A C 1
ATOM 1971 O O . LYS A 1 255 ? -17.155 0.436 -8.739 1.00 92.69 255 LYS A O 1
ATOM 1976 N N . LYS A 1 256 ? -18.326 2.242 -8.097 1.00 93.50 256 LYS A N 1
ATOM 1977 C CA . LYS A 1 256 ? -18.108 3.000 -9.344 1.00 93.50 256 LYS A CA 1
ATOM 1978 C C . LYS A 1 256 ? -16.625 3.266 -9.643 1.00 93.50 256 LYS A C 1
ATOM 1980 O O . LYS A 1 256 ? -16.229 3.007 -10.778 1.00 93.50 256 LYS A O 1
ATOM 1985 N N . PRO A 1 257 ? -15.788 3.717 -8.684 1.00 94.38 257 PRO A N 1
ATOM 1986 C CA . PRO A 1 257 ? -14.360 3.882 -8.944 1.00 94.38 257 PRO A CA 1
ATOM 1987 C C . PRO A 1 257 ? -13.668 2.568 -9.306 1.00 94.38 257 PRO A C 1
ATOM 1989 O O . PRO A 1 257 ? -12.857 2.558 -10.222 1.00 94.38 257 PRO A O 1
ATOM 1992 N N . LEU A 1 258 ? -14.010 1.453 -8.648 1.00 96.44 258 LEU A N 1
ATOM 1993 C CA . LEU A 1 258 ? -13.425 0.143 -8.962 1.00 96.44 258 LEU A CA 1
ATOM 1994 C C . LEU A 1 258 ? -13.760 -0.308 -10.394 1.00 96.44 258 LEU A C 1
ATOM 1996 O O . LEU A 1 258 ? -12.873 -0.760 -11.113 1.00 96.44 258 LEU A O 1
ATOM 2000 N N . LEU A 1 259 ? -15.008 -0.115 -10.841 1.00 97.50 259 LEU A N 1
ATOM 2001 C CA . LEU A 1 259 ? -15.407 -0.385 -12.230 1.00 97.50 259 LEU A CA 1
ATOM 2002 C C . LEU A 1 259 ? -14.676 0.517 -13.231 1.00 97.50 259 LEU A C 1
ATOM 2004 O O . LEU A 1 259 ? -14.205 0.031 -14.258 1.00 97.50 259 LEU A O 1
ATOM 2008 N N . LEU A 1 260 ? -14.555 1.815 -12.924 1.00 96.75 260 LEU A N 1
ATOM 2009 C CA . LEU A 1 260 ? -13.795 2.759 -13.745 1.00 96.75 260 LEU A CA 1
ATOM 2010 C C . LEU A 1 260 ? -12.342 2.295 -13.889 1.00 96.75 260 LEU A C 1
ATOM 2012 O O . LEU A 1 260 ? -11.851 2.181 -15.007 1.00 96.75 260 LEU A O 1
ATOM 2016 N N . GLY A 1 261 ? -11.685 1.974 -12.771 1.00 96.75 261 GLY A N 1
ATOM 2017 C CA . GLY A 1 261 ? -10.319 1.461 -12.749 1.00 96.75 261 GLY A CA 1
ATOM 2018 C C . GLY A 1 261 ? -10.166 0.236 -13.642 1.00 96.75 261 GLY A C 1
ATOM 2019 O O . GLY A 1 261 ? -9.427 0.285 -14.622 1.00 96.75 261 GLY A O 1
ATOM 2020 N N . ALA A 1 262 ? -10.937 -0.820 -13.373 1.00 97.88 262 ALA A N 1
ATOM 2021 C CA . ALA A 1 262 ? -10.836 -2.088 -14.092 1.00 97.88 262 ALA A CA 1
ATOM 2022 C C . ALA A 1 262 ? -11.049 -1.911 -15.606 1.00 97.88 262 ALA A C 1
ATOM 2024 O O . ALA A 1 262 ? -10.256 -2.405 -16.408 1.00 97.88 262 ALA A O 1
ATOM 2025 N N . GLY A 1 263 ? -12.054 -1.123 -16.008 1.00 97.94 263 GLY A N 1
ATOM 2026 C CA . GLY A 1 263 ? -12.307 -0.816 -17.417 1.00 97.94 263 GLY A CA 1
ATOM 2027 C C . GLY A 1 263 ? -11.170 -0.023 -18.069 1.00 97.94 263 GLY A C 1
ATOM 2028 O O . GLY A 1 263 ? -10.748 -0.336 -19.181 1.00 97.94 263 GLY A O 1
ATOM 2029 N N . THR A 1 264 ? -10.619 0.974 -17.372 1.00 98.00 264 THR A N 1
ATOM 2030 C CA . THR A 1 264 ? -9.490 1.755 -17.901 1.00 98.00 264 THR A CA 1
ATOM 2031 C C . THR A 1 264 ? -8.214 0.931 -18.024 1.00 98.00 264 THR A C 1
ATOM 2033 O O . THR A 1 264 ? -7.500 1.110 -19.004 1.00 98.00 264 THR A O 1
ATOM 2036 N N . PHE A 1 265 ? -7.952 -0.017 -17.119 1.00 98.25 265 PHE A N 1
ATOM 2037 C CA . PHE A 1 265 ? -6.781 -0.895 -17.210 1.00 98.25 265 PHE A CA 1
ATOM 2038 C C . PHE A 1 265 ? -6.867 -1.852 -18.396 1.00 98.25 265 PHE A C 1
ATOM 2040 O O . PHE A 1 265 ? -5.872 -2.058 -19.087 1.00 98.25 265 PHE A O 1
ATOM 2047 N N . VAL A 1 266 ? -8.060 -2.377 -18.698 1.00 98.38 266 VAL A N 1
ATOM 2048 C CA . VAL A 1 266 ? -8.292 -3.141 -19.935 1.00 98.38 266 VAL A CA 1
ATOM 2049 C C . VAL A 1 266 ? -7.872 -2.313 -21.150 1.00 98.38 266 VAL A C 1
ATOM 2051 O O . VAL A 1 266 ? -7.148 -2.812 -22.010 1.00 98.38 266 VAL A O 1
ATOM 2054 N N . ILE A 1 267 ? -8.259 -1.036 -21.201 1.00 98.19 267 ILE A N 1
ATOM 2055 C CA . ILE A 1 267 ? -7.923 -0.133 -22.310 1.00 98.19 267 ILE A CA 1
ATOM 2056 C C . ILE A 1 267 ? -6.419 0.171 -22.344 1.00 98.19 267 ILE A C 1
ATOM 2058 O O . ILE A 1 267 ? -5.785 -0.021 -23.384 1.00 98.19 267 ILE A O 1
ATOM 2062 N N . THR A 1 268 ? -5.825 0.619 -21.233 1.00 97.88 268 THR A N 1
ATOM 2063 C CA . THR A 1 268 ? -4.414 1.037 -21.202 1.00 97.88 268 THR A CA 1
ATOM 2064 C C . THR A 1 268 ? -3.471 -0.124 -21.502 1.00 97.88 268 THR A C 1
ATOM 2066 O O . THR A 1 268 ? -2.560 0.046 -22.313 1.00 97.88 268 THR A O 1
ATOM 2069 N N . PHE A 1 269 ? -3.704 -1.315 -20.937 1.00 97.62 269 PHE A N 1
ATOM 2070 C CA . PHE A 1 269 ? -2.889 -2.496 -21.237 1.00 97.62 269 PHE A CA 1
ATOM 2071 C C . PHE A 1 269 ? -3.128 -3.043 -22.645 1.00 97.62 269 PHE A C 1
ATOM 2073 O O . PHE A 1 269 ? -2.174 -3.524 -23.251 1.00 97.62 269 PHE A O 1
ATOM 2080 N N . SER A 1 270 ? -4.338 -2.930 -23.206 1.00 97.75 270 SER A N 1
ATOM 2081 C CA . SER A 1 270 ? -4.588 -3.324 -24.603 1.00 97.75 270 SER A CA 1
ATOM 2082 C C . SER A 1 270 ? -3.810 -2.439 -25.576 1.00 97.75 270 SER A C 1
ATOM 2084 O O . SER A 1 270 ? -3.130 -2.948 -26.467 1.00 97.75 270 SER A O 1
ATOM 2086 N N . ILE A 1 271 ? -3.849 -1.117 -25.372 1.00 96.81 271 ILE A N 1
ATOM 2087 C CA . ILE A 1 271 ? -3.097 -0.160 -26.195 1.00 96.81 271 ILE A CA 1
ATOM 2088 C C . ILE A 1 271 ? -1.591 -0.374 -26.013 1.00 96.81 271 ILE A C 1
ATOM 2090 O O . ILE A 1 271 ? -0.864 -0.453 -27.001 1.00 96.81 271 ILE A O 1
ATOM 2094 N N . LEU A 1 272 ? -1.116 -0.524 -24.771 1.00 94.81 272 LEU A N 1
ATOM 2095 C CA . LEU A 1 272 ? 0.295 -0.793 -24.489 1.00 94.81 272 LEU A CA 1
ATOM 2096 C C . LEU A 1 272 ? 0.763 -2.095 -25.156 1.00 94.81 272 LEU A C 1
ATOM 2098 O O . LEU A 1 272 ? 1.802 -2.107 -25.812 1.00 94.81 272 LEU A O 1
ATOM 2102 N N . SER A 1 273 ? -0.028 -3.164 -25.052 1.00 94.94 273 SER A N 1
ATOM 2103 C CA . SER A 1 273 ? 0.240 -4.446 -25.706 1.00 94.94 273 SER A CA 1
ATOM 2104 C C . SER A 1 273 ? 0.350 -4.292 -27.224 1.00 94.94 273 SER A C 1
ATOM 2106 O O . SER A 1 273 ? 1.292 -4.810 -27.818 1.00 94.94 273 SER A O 1
ATOM 2108 N N . ALA A 1 274 ? -0.583 -3.571 -27.855 1.00 94.62 274 ALA A N 1
ATOM 2109 C CA . ALA A 1 274 ? -0.580 -3.341 -29.298 1.00 94.62 274 ALA A CA 1
ATOM 2110 C C . ALA A 1 274 ? 0.630 -2.514 -29.759 1.00 94.62 274 ALA A C 1
ATOM 2112 O O . ALA A 1 274 ? 1.233 -2.830 -30.784 1.00 94.62 274 ALA A O 1
ATOM 2113 N N . ILE A 1 275 ? 1.020 -1.492 -28.989 1.00 93.31 275 ILE A N 1
ATOM 2114 C CA . ILE A 1 275 ? 2.206 -0.670 -29.263 1.00 93.31 275 ILE A CA 1
ATOM 2115 C C . ILE A 1 275 ? 3.475 -1.523 -29.217 1.00 93.31 275 ILE A C 1
ATOM 2117 O O . ILE A 1 275 ? 4.236 -1.512 -30.181 1.00 93.31 275 ILE A O 1
ATOM 2121 N N . VAL A 1 276 ? 3.691 -2.284 -28.138 1.00 90.44 276 VAL A N 1
ATOM 2122 C CA . VAL A 1 276 ? 4.912 -3.097 -27.984 1.00 90.44 276 VAL A CA 1
ATOM 2123 C C . VAL A 1 276 ? 4.957 -4.229 -29.020 1.00 90.44 276 VAL A C 1
ATOM 2125 O O . VAL A 1 276 ? 6.033 -4.578 -29.492 1.00 90.44 276 VAL A O 1
ATOM 2128 N N . ALA A 1 277 ? 3.802 -4.775 -29.417 1.00 91.44 277 ALA A N 1
ATOM 2129 C CA . ALA A 1 277 ? 3.720 -5.782 -30.475 1.00 91.44 277 ALA A CA 1
ATOM 2130 C C . ALA A 1 277 ? 4.031 -5.222 -31.873 1.00 91.44 277 ALA A C 1
ATOM 2132 O O . ALA A 1 277 ? 4.634 -5.917 -32.683 1.00 91.44 277 ALA A O 1
ATOM 2133 N N . SER A 1 278 ? 3.600 -3.989 -32.160 1.00 90.19 278 SER A N 1
ATOM 2134 C CA . SER A 1 278 ? 3.726 -3.374 -33.492 1.00 90.19 278 SER A CA 1
ATOM 2135 C C . SER A 1 278 ? 5.057 -2.650 -33.697 1.00 90.19 278 SER A C 1
ATOM 2137 O O . SER A 1 278 ? 5.495 -2.486 -34.831 1.00 90.19 278 SER A O 1
ATOM 2139 N N . PHE A 1 279 ? 5.683 -2.189 -32.611 1.00 86.88 279 PHE A N 1
ATOM 2140 C CA . PHE A 1 279 ? 6.933 -1.428 -32.633 1.00 86.88 279 PHE A CA 1
ATOM 2141 C C . PHE A 1 279 ? 7.940 -2.010 -31.627 1.00 86.88 279 PHE A C 1
ATOM 2143 O O . PHE A 1 279 ? 8.270 -1.346 -30.638 1.00 86.88 279 PHE A O 1
ATOM 2150 N N . PRO A 1 280 ? 8.405 -3.257 -31.832 1.00 78.75 280 PRO A N 1
ATOM 2151 C CA . PRO A 1 280 ? 9.375 -3.874 -30.941 1.00 78.75 280 PRO A CA 1
ATOM 2152 C C . PRO A 1 280 ? 10.717 -3.114 -30.961 1.00 78.75 280 PRO A C 1
ATOM 2154 O O . PRO A 1 280 ? 11.115 -2.548 -31.984 1.00 78.75 280 PRO A O 1
ATOM 2157 N N . PRO A 1 281 ? 11.443 -3.082 -29.833 1.00 71.06 281 PRO A N 1
ATOM 2158 C CA . PRO A 1 281 ? 12.713 -2.376 -29.737 1.00 71.06 281 PRO A CA 1
ATOM 2159 C C . PRO A 1 281 ? 13.792 -3.079 -30.576 1.00 71.06 281 PRO A C 1
ATOM 2161 O O . PRO A 1 281 ? 13.946 -4.295 -30.504 1.00 71.06 281 PRO A O 1
ATOM 2164 N N . GLY A 1 282 ? 14.579 -2.305 -31.327 1.00 67.56 282 GLY A N 1
ATOM 2165 C CA . GLY A 1 282 ? 15.735 -2.803 -32.088 1.00 67.56 282 GLY A CA 1
ATOM 2166 C C . GLY A 1 282 ? 15.453 -3.204 -33.542 1.00 67.56 282 GLY A C 1
ATOM 2167 O O . GLY A 1 282 ? 16.402 -3.402 -34.296 1.00 67.56 282 GLY A O 1
ATOM 2168 N N . GLU A 1 283 ? 14.189 -3.251 -33.970 1.00 63.00 283 GLU A N 1
ATOM 2169 C CA . GLU A 1 283 ? 13.816 -3.470 -35.372 1.00 63.00 283 GLU A CA 1
ATOM 2170 C C . GLU A 1 283 ? 13.510 -2.124 -36.059 1.00 63.00 283 GLU A C 1
ATOM 2172 O O . GLU A 1 283 ? 12.382 -1.638 -36.062 1.00 63.00 283 GLU A O 1
ATOM 2177 N N . GLY A 1 284 ? 14.538 -1.491 -36.635 1.00 66.00 284 GLY A N 1
ATOM 2178 C CA . GLY A 1 284 ? 14.400 -0.270 -37.444 1.00 66.00 284 GLY A CA 1
ATOM 2179 C C . GLY A 1 284 ? 14.535 1.054 -36.678 1.00 66.00 284 GLY A C 1
ATOM 2180 O O . GLY A 1 284 ? 15.153 1.131 -35.617 1.00 66.00 284 GLY A O 1
ATOM 2181 N N . THR A 1 285 ? 14.012 2.140 -37.257 1.00 66.69 285 THR A N 1
ATOM 2182 C CA . THR A 1 285 ? 14.018 3.476 -36.644 1.00 66.69 285 THR A CA 1
ATOM 2183 C C . THR A 1 285 ? 13.009 3.552 -35.502 1.00 66.69 285 THR A C 1
ATOM 2185 O O . THR A 1 285 ? 11.825 3.269 -35.680 1.00 66.69 285 THR A O 1
ATOM 2188 N N . THR A 1 286 ? 13.462 3.985 -34.322 1.00 73.94 286 THR A N 1
ATOM 2189 C CA . THR A 1 286 ? 12.603 4.151 -33.144 1.00 73.94 286 THR A CA 1
ATOM 2190 C C . THR A 1 286 ? 11.416 5.056 -33.460 1.00 73.94 286 THR A C 1
ATOM 2192 O O . THR A 1 286 ? 11.571 6.254 -33.708 1.00 73.94 286 THR A O 1
ATOM 2195 N N . ASN A 1 287 ? 10.206 4.500 -33.398 1.00 87.56 287 ASN A N 1
ATOM 2196 C CA . ASN A 1 287 ? 8.989 5.287 -33.520 1.00 87.56 287 ASN A CA 1
ATOM 2197 C C . ASN A 1 287 ? 8.744 6.064 -32.216 1.00 87.56 287 ASN A C 1
ATOM 2199 O O . ASN A 1 287 ? 8.107 5.578 -31.279 1.00 87.56 287 ASN A O 1
ATOM 2203 N N . TYR A 1 288 ? 9.248 7.298 -32.160 1.00 89.12 288 TYR A N 1
ATOM 2204 C CA . TYR A 1 288 ? 9.120 8.160 -30.983 1.00 89.12 288 TYR A CA 1
ATOM 2205 C C . TYR A 1 288 ? 7.665 8.469 -30.601 1.00 89.12 288 TYR A C 1
ATOM 2207 O O . TYR A 1 288 ? 7.386 8.696 -29.424 1.00 89.12 288 TYR A O 1
ATOM 2215 N N . ALA A 1 289 ? 6.729 8.473 -31.556 1.00 91.44 289 ALA A N 1
ATOM 2216 C CA . ALA A 1 289 ? 5.313 8.679 -31.259 1.00 91.44 289 ALA A CA 1
ATOM 2217 C C . ALA A 1 289 ? 4.725 7.465 -30.521 1.00 91.44 289 ALA A C 1
ATOM 2219 O O . ALA A 1 289 ? 4.101 7.632 -29.473 1.00 91.44 289 ALA A O 1
ATOM 2220 N N . ALA A 1 290 ? 5.000 6.252 -31.011 1.00 91.25 290 ALA A N 1
ATOM 2221 C CA . ALA A 1 290 ? 4.587 5.006 -30.368 1.00 91.25 290 ALA A CA 1
ATOM 2222 C C . ALA A 1 290 ? 5.220 4.845 -28.974 1.00 91.25 290 ALA A C 1
ATOM 2224 O O . ALA A 1 290 ? 4.520 4.539 -28.009 1.00 91.25 290 ALA A O 1
ATOM 2225 N N . GLN A 1 291 ? 6.514 5.154 -28.839 1.00 91.75 291 GLN A N 1
ATOM 2226 C CA . GLN A 1 291 ? 7.212 5.172 -27.552 1.00 91.75 291 GLN A CA 1
ATOM 2227 C C . GLN A 1 291 ? 6.529 6.104 -26.539 1.00 91.75 291 GLN A C 1
ATOM 2229 O O . GLN A 1 291 ? 6.224 5.690 -25.419 1.00 91.75 291 GLN A O 1
ATOM 2234 N N . ARG A 1 292 ? 6.265 7.362 -26.923 1.00 94.00 292 ARG A N 1
ATOM 2235 C CA . ARG A 1 292 ? 5.603 8.347 -26.049 1.00 94.00 292 ARG A CA 1
ATOM 2236 C C . ARG A 1 292 ? 4.188 7.911 -25.676 1.00 94.00 292 ARG A C 1
ATOM 2238 O O . ARG A 1 292 ? 3.806 8.060 -24.519 1.00 94.00 292 ARG A O 1
ATOM 2245 N N . ALA A 1 293 ? 3.437 7.343 -26.619 1.00 95.25 293 ALA A N 1
ATOM 2246 C CA . ALA A 1 293 ? 2.103 6.810 -26.361 1.00 95.25 293 ALA A CA 1
ATOM 2247 C C . ALA A 1 293 ? 2.136 5.638 -25.363 1.00 95.25 293 ALA A C 1
ATOM 2249 O O . ALA A 1 293 ? 1.341 5.620 -24.427 1.00 95.25 293 ALA A O 1
ATOM 2250 N N . GLY A 1 294 ? 3.091 4.710 -25.494 1.00 95.19 294 GLY A N 1
ATOM 2251 C CA . GLY A 1 294 ? 3.267 3.602 -24.550 1.00 95.19 294 GLY A CA 1
ATOM 2252 C C . GLY A 1 294 ? 3.589 4.084 -23.133 1.00 95.19 294 GLY A C 1
ATOM 2253 O O . GLY A 1 294 ? 2.953 3.654 -22.172 1.00 95.19 294 GLY A O 1
ATOM 2254 N N . ILE A 1 295 ? 4.507 5.050 -22.999 1.00 95.56 295 ILE A N 1
ATOM 2255 C CA . ILE A 1 295 ? 4.824 5.674 -21.702 1.00 95.56 295 ILE A CA 1
ATOM 2256 C C . ILE A 1 295 ? 3.586 6.383 -21.129 1.00 95.56 295 ILE A C 1
ATOM 2258 O O . ILE A 1 295 ? 3.288 6.235 -19.944 1.00 95.56 295 ILE A O 1
ATOM 2262 N N . ALA A 1 296 ? 2.818 7.098 -21.957 1.00 96.69 296 ALA A N 1
ATOM 2263 C CA . ALA A 1 296 ? 1.583 7.747 -21.525 1.00 96.69 296 ALA A CA 1
ATOM 2264 C C . ALA A 1 296 ? 0.540 6.740 -21.006 1.00 96.69 296 ALA A C 1
ATOM 2266 O O . ALA A 1 296 ? -0.095 7.007 -19.989 1.00 96.69 296 ALA A O 1
ATOM 2267 N N . MET A 1 297 ? 0.397 5.563 -21.631 1.00 97.38 297 MET A N 1
ATOM 2268 C CA . MET A 1 297 ? -0.502 4.508 -21.135 1.00 97.38 297 MET A CA 1
ATOM 2269 C C . MET A 1 297 ? -0.072 3.967 -19.764 1.00 97.38 297 MET A C 1
ATOM 2271 O O . MET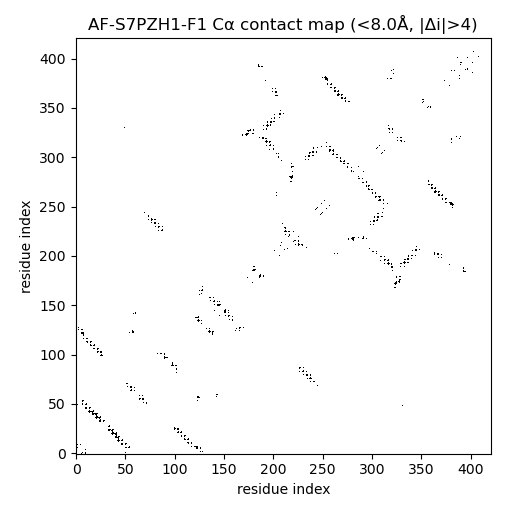 A 1 297 ? -0.922 3.719 -18.904 1.00 97.38 297 MET A O 1
ATOM 2275 N N . ILE A 1 298 ? 1.236 3.836 -19.523 1.00 96.50 298 ILE A N 1
ATOM 2276 C CA . ILE A 1 298 ? 1.777 3.447 -18.210 1.00 96.50 298 ILE A CA 1
ATOM 2277 C C . ILE A 1 298 ? 1.419 4.505 -17.153 1.00 96.50 298 ILE A C 1
ATOM 2279 O O . ILE A 1 298 ? 0.930 4.171 -16.074 1.00 96.50 298 ILE A O 1
ATOM 2283 N N . PHE A 1 299 ? 1.581 5.790 -17.476 1.00 97.25 299 PHE A N 1
ATOM 2284 C CA . PHE A 1 299 ? 1.228 6.895 -16.578 1.00 97.25 299 PHE A CA 1
ATOM 2285 C C . PHE A 1 299 ? -0.278 6.962 -16.300 1.00 97.25 299 PHE A C 1
ATOM 2287 O O . PHE A 1 299 ? -0.680 7.098 -15.145 1.00 97.25 299 PHE A O 1
ATOM 2294 N N . LEU A 1 300 ? -1.115 6.812 -17.330 1.00 97.56 300 LEU A N 1
ATOM 2295 C CA . LEU A 1 300 ? -2.570 6.764 -17.176 1.00 97.56 300 LEU A CA 1
ATOM 2296 C C . LEU A 1 300 ? -3.004 5.600 -16.283 1.00 97.56 300 LEU A C 1
ATOM 2298 O O . LEU A 1 300 ? -3.891 5.778 -15.455 1.00 97.56 300 LEU A O 1
ATOM 2302 N N . THR A 1 301 ? -2.343 4.444 -16.383 1.00 97.19 301 THR A N 1
ATOM 2303 C CA . THR A 1 301 ? -2.605 3.299 -15.496 1.00 97.19 301 THR A CA 1
ATOM 2304 C C . THR A 1 301 ? -2.382 3.674 -14.026 1.00 97.19 301 THR A C 1
ATOM 2306 O O . THR A 1 301 ? -3.223 3.374 -13.184 1.00 97.19 301 THR A O 1
ATOM 2309 N N . SER A 1 302 ? -1.312 4.412 -13.710 1.00 95.56 302 SER A N 1
ATOM 2310 C CA . SER A 1 302 ? -1.059 4.914 -12.347 1.00 95.56 302 SER A CA 1
ATOM 2311 C C . SER A 1 302 ? -2.102 5.930 -11.879 1.00 95.56 302 SER A C 1
ATOM 2313 O O . SER A 1 302 ? -2.605 5.828 -10.760 1.00 95.56 302 SER A O 1
ATOM 2315 N N . ILE A 1 303 ? -2.494 6.869 -12.748 1.00 96.81 303 ILE A N 1
ATOM 2316 C CA . ILE A 1 303 ? -3.541 7.858 -12.449 1.00 96.81 303 ILE A CA 1
ATOM 2317 C C . ILE A 1 303 ? -4.852 7.145 -12.116 1.00 96.81 303 ILE A C 1
ATOM 2319 O O . ILE A 1 303 ? -5.415 7.357 -11.044 1.00 96.81 303 ILE A O 1
ATOM 2323 N N . PHE A 1 304 ? -5.324 6.262 -12.995 1.00 97.00 304 PHE A N 1
ATOM 2324 C CA . PHE A 1 304 ? -6.585 5.564 -12.775 1.00 97.00 304 PHE A CA 1
ATOM 2325 C C . PHE A 1 304 ? -6.523 4.613 -11.584 1.00 97.00 304 PHE A C 1
ATOM 2327 O O . PHE A 1 304 ? -7.514 4.516 -10.866 1.00 97.00 304 PHE A O 1
ATOM 2334 N N . PHE A 1 305 ? -5.376 3.992 -11.293 1.00 95.75 305 PHE A N 1
ATOM 2335 C CA . PHE A 1 305 ? -5.174 3.236 -10.055 1.00 95.75 305 PHE A CA 1
ATOM 2336 C C . PHE A 1 305 ? -5.377 4.103 -8.815 1.00 95.75 305 PHE A C 1
ATOM 2338 O O . PHE A 1 305 ? -6.154 3.736 -7.931 1.00 95.75 305 PHE A O 1
ATOM 2345 N N . SER A 1 306 ? -4.764 5.283 -8.777 1.00 93.38 306 SER A N 1
ATOM 2346 C CA . SER A 1 306 ? -4.931 6.236 -7.679 1.00 93.38 306 SER A CA 1
ATOM 2347 C C . SER A 1 306 ? -6.349 6.805 -7.552 1.00 93.38 306 SER A C 1
ATOM 2349 O O . SER A 1 306 ? -6.755 7.165 -6.451 1.00 93.38 306 SER A O 1
ATOM 2351 N N . LEU A 1 307 ? -7.113 6.866 -8.648 1.00 93.75 307 LEU A N 1
ATOM 2352 C CA . LEU A 1 307 ? -8.531 7.261 -8.662 1.00 93.75 307 LEU A CA 1
ATOM 2353 C C . LEU A 1 307 ? -9.499 6.096 -8.369 1.00 93.75 307 LEU A C 1
ATOM 2355 O O . LEU A 1 307 ? -10.713 6.294 -8.382 1.00 93.75 307 LEU A O 1
ATOM 2359 N N . SER A 1 308 ? -8.998 4.873 -8.174 1.00 94.94 308 SER A N 1
ATOM 2360 C CA . SER A 1 308 ? -9.820 3.668 -8.023 1.00 94.94 308 SER A CA 1
ATOM 2361 C C . SER A 1 308 ? -9.277 2.728 -6.942 1.00 94.94 308 SER A C 1
ATOM 2363 O O . SER A 1 308 ? -9.433 2.998 -5.754 1.00 94.94 308 SER A O 1
ATOM 2365 N N . PHE A 1 309 ? -8.647 1.616 -7.328 1.00 94.38 309 PHE A N 1
ATOM 2366 C CA . PHE A 1 309 ? -8.209 0.540 -6.442 1.00 94.38 309 PHE A CA 1
ATOM 2367 C C . PHE A 1 309 ? -7.238 1.008 -5.363 1.00 94.38 309 PHE A C 1
ATOM 2369 O O . PHE A 1 309 ? -7.301 0.476 -4.257 1.00 94.38 309 PHE A O 1
ATOM 2376 N N . GLY A 1 310 ? -6.384 1.996 -5.646 1.00 90.00 310 GLY A N 1
ATOM 2377 C CA . GLY A 1 310 ? -5.354 2.483 -4.729 1.00 90.00 310 GLY A CA 1
ATOM 2378 C C . GLY A 1 310 ? -5.892 2.765 -3.326 1.00 90.00 310 GLY A C 1
ATOM 2379 O O . GLY A 1 310 ? -5.488 2.075 -2.395 1.00 90.00 310 GLY A O 1
ATOM 2380 N N . PRO A 1 311 ? -6.821 3.715 -3.154 1.00 87.44 311 PRO A N 1
ATOM 2381 C CA . PRO A 1 311 ? -7.461 3.964 -1.863 1.00 87.44 311 PRO A CA 1
ATOM 2382 C C . PRO A 1 311 ? -8.698 3.089 -1.612 1.00 87.44 311 PRO A C 1
ATOM 2384 O O . PRO A 1 311 ? -8.912 2.644 -0.484 1.00 87.44 311 PRO A O 1
ATOM 2387 N N . VAL A 1 312 ? -9.512 2.804 -2.637 1.00 89.69 312 VAL A N 1
ATOM 2388 C CA . VAL A 1 312 ? -10.827 2.164 -2.440 1.00 89.69 312 VAL A CA 1
ATOM 2389 C C . VAL A 1 312 ? -10.707 0.711 -1.980 1.00 89.69 312 VAL A C 1
ATOM 2391 O O . VAL A 1 312 ? -11.544 0.263 -1.201 1.00 89.69 312 VAL A O 1
ATOM 2394 N N . SER A 1 313 ? -9.667 -0.021 -2.396 1.00 92.00 313 SER A N 1
ATOM 2395 C CA . SER A 1 313 ? -9.481 -1.422 -1.981 1.00 92.00 313 SER A CA 1
ATOM 2396 C C . SER A 1 313 ? -9.278 -1.570 -0.471 1.00 92.00 313 SER A C 1
ATOM 2398 O O . SER A 1 313 ? -9.883 -2.444 0.150 1.00 92.00 313 SER A O 1
ATOM 2400 N N . TRP A 1 314 ? -8.487 -0.685 0.139 1.00 87.88 314 TRP A N 1
ATOM 2401 C CA . TRP A 1 314 ? -8.230 -0.687 1.581 1.00 87.88 314 TRP A CA 1
ATOM 2402 C C . TRP A 1 314 ? -9.451 -0.255 2.382 1.00 87.88 314 TRP A C 1
ATOM 2404 O O . TRP A 1 314 ? -9.788 -0.891 3.382 1.00 87.88 314 TRP A O 1
ATOM 2414 N N . VAL A 1 315 ? -10.139 0.790 1.915 1.00 85.44 315 VAL A N 1
ATOM 2415 C CA . VAL A 1 315 ? -11.373 1.273 2.542 1.00 85.44 315 VAL A CA 1
ATOM 2416 C C . VAL A 1 315 ? -12.428 0.167 2.520 1.00 85.44 315 VAL A C 1
ATOM 2418 O O . VAL A 1 315 ? -12.881 -0.260 3.581 1.00 85.44 315 VAL A O 1
ATOM 2421 N N . LEU A 1 316 ? -12.726 -0.393 1.343 1.00 88.56 316 LEU A N 1
ATOM 2422 C CA . LEU A 1 316 ? -13.734 -1.442 1.198 1.00 88.56 316 LEU A CA 1
ATOM 2423 C C . LEU A 1 316 ? -13.403 -2.678 2.047 1.00 88.56 316 LEU A C 1
ATOM 2425 O O . LEU A 1 316 ? -14.274 -3.183 2.750 1.00 88.56 316 LEU A O 1
ATOM 2429 N N . ALA A 1 317 ? -12.146 -3.136 2.040 1.00 89.44 317 ALA A N 1
ATOM 2430 C CA . ALA A 1 317 ? -11.730 -4.308 2.812 1.00 89.44 317 ALA A CA 1
ATOM 2431 C C . ALA A 1 317 ? -11.953 -4.159 4.329 1.00 89.44 317 ALA A C 1
ATOM 2433 O O . ALA A 1 317 ? -12.140 -5.166 5.007 1.00 89.44 317 ALA A O 1
ATOM 2434 N N . SER A 1 318 ? -11.954 -2.931 4.860 1.00 83.50 318 SER A N 1
ATOM 2435 C CA . SER A 1 318 ? -12.201 -2.668 6.285 1.00 83.50 318 SER A CA 1
ATOM 2436 C C . SER A 1 318 ? -13.672 -2.367 6.613 1.00 83.50 318 SER A C 1
ATOM 2438 O O . SER A 1 318 ? -14.144 -2.735 7.691 1.00 83.50 318 SER A O 1
ATOM 2440 N N . GLU A 1 319 ? -14.415 -1.757 5.683 1.00 85.31 319 GLU A N 1
ATOM 2441 C CA . GLU A 1 319 ? -15.834 -1.398 5.843 1.00 85.31 319 GLU A CA 1
ATOM 2442 C C . GLU A 1 319 ? -16.767 -2.615 5.811 1.00 85.31 319 GLU A C 1
ATOM 2444 O O . GLU A 1 319 ? -17.804 -2.625 6.474 1.00 85.31 319 GLU A O 1
ATOM 2449 N N . VAL A 1 320 ? -16.415 -3.666 5.060 1.00 87.56 320 VAL A N 1
ATOM 2450 C CA . VAL A 1 320 ? -17.313 -4.815 4.865 1.00 87.56 320 VAL A CA 1
ATOM 2451 C C . VAL A 1 320 ? -17.417 -5.745 6.065 1.00 87.56 320 VAL A C 1
ATOM 2453 O O . VAL A 1 320 ? -18.221 -6.667 6.010 1.00 87.56 320 VAL A O 1
ATOM 2456 N N . PHE A 1 321 ? -16.655 -5.559 7.143 1.00 86.81 321 PHE A N 1
ATOM 2457 C CA . PHE A 1 321 ? -16.722 -6.444 8.308 1.00 86.81 321 PHE A CA 1
ATOM 2458 C C . PHE A 1 321 ? -17.427 -5.796 9.509 1.00 86.81 321 PHE A C 1
ATOM 2460 O O . PHE A 1 321 ? -17.155 -4.633 9.839 1.00 86.81 321 PHE A O 1
ATOM 2467 N N . PRO A 1 322 ? -18.274 -6.558 10.229 1.00 82.75 322 PRO A N 1
ATOM 2468 C CA . PRO A 1 322 ? -18.806 -6.118 11.506 1.00 82.75 322 PRO A CA 1
ATOM 2469 C C . PRO A 1 322 ? -17.692 -6.096 12.558 1.00 82.75 322 PRO A C 1
ATOM 2471 O O . PRO A 1 322 ? -16.688 -6.807 12.450 1.00 82.75 322 PRO A O 1
ATOM 2474 N N . THR A 1 323 ? -17.875 -5.270 13.588 1.00 79.19 323 THR A N 1
ATOM 2475 C CA . THR A 1 323 ? -16.853 -4.977 14.602 1.00 79.19 323 THR A CA 1
ATOM 2476 C C . THR A 1 323 ? -16.180 -6.222 15.206 1.00 79.19 323 THR A C 1
ATOM 2478 O O . THR A 1 323 ? -14.947 -6.232 15.243 1.00 79.19 323 THR A O 1
ATOM 2481 N N . PRO A 1 324 ? -16.907 -7.301 15.575 1.00 79.94 324 PRO A N 1
ATOM 2482 C CA . PRO A 1 324 ? -16.309 -8.480 16.207 1.00 79.94 324 PRO A CA 1
ATOM 2483 C C . PRO A 1 324 ? -15.210 -9.184 15.408 1.00 79.94 324 PRO A C 1
ATOM 2485 O O . PRO A 1 324 ? -14.245 -9.666 15.998 1.00 79.94 324 PRO A O 1
ATOM 2488 N N . ILE A 1 325 ? -15.350 -9.244 14.079 1.00 84.19 325 ILE A N 1
ATOM 2489 C CA . ILE A 1 325 ? -14.440 -9.976 13.179 1.00 84.19 325 ILE A CA 1
ATOM 2490 C C . ILE A 1 325 ? -13.605 -9.047 12.292 1.00 84.19 325 ILE A C 1
ATOM 2492 O O . ILE A 1 325 ? -12.730 -9.518 11.567 1.00 84.19 325 ILE A O 1
ATOM 2496 N N . ARG A 1 326 ? -13.835 -7.726 12.350 1.00 84.31 326 ARG A N 1
ATOM 2497 C CA . ARG A 1 326 ? -13.193 -6.729 11.476 1.00 84.31 326 ARG A CA 1
ATOM 2498 C C . ARG A 1 326 ? -11.678 -6.810 11.486 1.00 84.31 326 ARG A C 1
ATOM 2500 O O . ARG A 1 326 ? -11.065 -6.771 10.421 1.00 84.31 326 ARG A O 1
ATOM 2507 N N . SER A 1 327 ? -11.075 -6.947 12.665 1.00 81.81 327 SER A N 1
ATOM 2508 C CA . SER A 1 327 ? -9.618 -7.033 12.786 1.00 81.81 327 SER A CA 1
ATOM 2509 C C . SER A 1 327 ? -9.065 -8.263 12.057 1.00 81.81 327 SER A C 1
ATOM 2511 O O . SER A 1 327 ? -8.198 -8.116 11.198 1.00 81.81 327 SER A O 1
ATOM 2513 N N . VAL A 1 328 ? -9.619 -9.451 12.325 1.00 86.56 328 VAL A N 1
ATOM 2514 C CA . VAL A 1 328 ? -9.176 -10.711 11.703 1.00 86.56 328 VAL A CA 1
ATOM 2515 C C . VAL A 1 328 ? -9.436 -10.700 10.197 1.00 86.56 328 VAL A C 1
ATOM 2517 O O . VAL A 1 328 ? -8.544 -11.037 9.421 1.00 86.56 328 VAL A O 1
ATOM 2520 N N . GLY A 1 329 ? -10.622 -10.257 9.772 1.00 90.19 329 GLY A N 1
ATOM 2521 C CA . GLY A 1 329 ? -11.002 -10.180 8.361 1.00 90.19 329 GLY A CA 1
ATOM 2522 C C . GLY A 1 329 ? -10.098 -9.248 7.557 1.00 90.19 329 GLY A C 1
ATOM 2523 O O . GLY A 1 329 ? -9.585 -9.630 6.505 1.00 90.19 329 GLY A O 1
ATOM 2524 N N . THR A 1 330 ? -9.813 -8.058 8.095 1.00 88.06 330 THR A N 1
ATOM 2525 C CA . THR A 1 330 ? -8.906 -7.090 7.456 1.00 88.06 330 THR A CA 1
ATOM 2526 C C . THR A 1 330 ? -7.477 -7.636 7.372 1.00 88.06 330 THR A C 1
ATOM 2528 O O . THR A 1 330 ? -6.806 -7.455 6.354 1.00 88.06 330 THR A O 1
ATOM 2531 N N . SER A 1 331 ? -7.002 -8.350 8.400 1.00 86.44 331 SER A N 1
ATOM 2532 C CA . SER A 1 331 ? -5.683 -8.995 8.373 1.00 86.44 331 SER A CA 1
ATOM 2533 C C . SER A 1 331 ? -5.586 -10.091 7.309 1.00 86.44 331 SER A C 1
ATOM 2535 O O . SER A 1 331 ? -4.580 -10.150 6.602 1.00 86.44 331 SER A O 1
ATOM 2537 N N . VAL A 1 332 ? -6.618 -10.929 7.146 1.00 92.12 332 VAL A N 1
ATOM 2538 C CA . VAL A 1 332 ? -6.644 -11.963 6.094 1.00 92.12 332 VAL A CA 1
ATOM 2539 C C . VAL A 1 332 ? -6.658 -11.323 4.704 1.00 92.12 332 VAL A C 1
ATOM 2541 O O . VAL A 1 332 ? -5.841 -11.693 3.864 1.00 92.12 332 VAL A O 1
ATOM 2544 N N . ALA A 1 333 ? -7.487 -10.300 4.484 1.00 92.31 333 ALA A N 1
ATOM 2545 C CA . ALA A 1 333 ? -7.513 -9.556 3.224 1.00 92.31 333 ALA A CA 1
ATOM 2546 C C . ALA A 1 333 ? -6.151 -8.910 2.898 1.00 92.31 333 ALA A C 1
ATOM 2548 O O . ALA A 1 333 ? -5.668 -8.980 1.767 1.00 92.31 333 ALA A O 1
ATOM 2549 N N . THR A 1 334 ? -5.484 -8.343 3.907 1.00 89.62 334 THR A N 1
ATOM 2550 C CA . THR A 1 334 ? -4.125 -7.790 3.775 1.00 89.62 334 THR A CA 1
ATOM 2551 C C . THR A 1 334 ? -3.101 -8.878 3.434 1.00 89.62 334 THR A C 1
ATOM 2553 O O . THR A 1 334 ? -2.208 -8.655 2.622 1.00 89.62 334 THR A O 1
ATOM 2556 N N . CYS A 1 335 ? -3.233 -10.078 4.002 1.00 91.50 335 CYS A N 1
ATOM 2557 C CA . CYS A 1 335 ? -2.384 -11.215 3.649 1.00 91.50 335 CYS A CA 1
ATOM 2558 C C . CYS A 1 335 ? -2.565 -11.615 2.175 1.00 91.50 335 CYS A C 1
ATOM 2560 O O . CYS A 1 335 ? -1.575 -11.814 1.472 1.00 91.50 335 CYS A O 1
ATOM 2562 N N . CYS A 1 336 ? -3.805 -11.636 1.673 1.00 94.50 336 CYS A N 1
ATOM 2563 C CA . CYS A 1 336 ? -4.083 -11.870 0.254 1.00 94.50 336 CYS A CA 1
ATOM 2564 C C . CYS A 1 336 ? -3.417 -10.822 -0.652 1.00 94.50 336 CYS A C 1
ATOM 2566 O O . CYS A 1 336 ? -2.832 -11.197 -1.669 1.00 94.50 336 CYS A O 1
ATOM 2568 N N . ASN A 1 337 ? -3.442 -9.538 -0.265 1.00 93.19 337 ASN A N 1
ATOM 2569 C CA . ASN A 1 337 ? -2.741 -8.468 -0.987 1.00 93.19 337 ASN A CA 1
ATOM 2570 C C . ASN A 1 337 ? -1.252 -8.804 -1.171 1.00 93.19 337 ASN A C 1
ATOM 2572 O O . ASN A 1 337 ? -0.753 -8.856 -2.297 1.00 93.19 337 ASN A O 1
ATOM 2576 N N . TRP A 1 338 ? -0.555 -9.086 -0.066 1.00 91.12 338 TRP A N 1
ATOM 2577 C CA . TRP A 1 338 ? 0.882 -9.351 -0.085 1.00 91.12 338 TRP A CA 1
ATOM 2578 C C . TRP A 1 338 ? 1.235 -10.674 -0.766 1.00 91.12 338 TRP A C 1
ATOM 2580 O O . TRP A 1 338 ? 2.231 -10.737 -1.482 1.00 91.12 338 TRP A O 1
ATOM 2590 N N . ALA A 1 339 ? 0.415 -11.716 -0.612 1.00 94.25 339 ALA A N 1
ATOM 2591 C CA . ALA A 1 339 ? 0.632 -12.999 -1.275 1.00 94.25 339 ALA A CA 1
ATOM 2592 C C . ALA A 1 339 ? 0.623 -12.856 -2.807 1.00 94.25 339 ALA A C 1
ATOM 2594 O O . ALA A 1 339 ? 1.540 -13.327 -3.484 1.00 94.25 339 ALA A O 1
ATOM 2595 N N . PHE A 1 340 ? -0.369 -12.151 -3.358 1.00 95.56 340 PHE A N 1
ATOM 2596 C CA . PHE A 1 340 ? -0.434 -11.904 -4.799 1.00 95.56 340 PHE A CA 1
ATOM 2597 C C . PHE A 1 340 ? 0.615 -10.891 -5.268 1.00 95.56 340 PHE A C 1
ATOM 2599 O O . PHE A 1 340 ? 1.164 -11.055 -6.356 1.00 95.56 340 PHE A O 1
ATOM 2606 N N . ASN A 1 341 ? 0.966 -9.896 -4.448 1.00 93.56 341 ASN A N 1
ATOM 2607 C CA . ASN A 1 341 ? 2.091 -9.006 -4.739 1.00 93.56 341 ASN A CA 1
ATOM 2608 C C . ASN A 1 341 ? 3.397 -9.800 -4.926 1.00 93.56 341 ASN A C 1
ATOM 2610 O O . ASN A 1 341 ? 4.090 -9.621 -5.930 1.00 93.56 341 ASN A O 1
ATOM 2614 N N . VAL A 1 342 ? 3.693 -10.729 -4.007 1.00 93.06 342 VAL A N 1
ATOM 2615 C CA . VAL A 1 342 ? 4.854 -11.622 -4.106 1.00 93.06 342 VAL A CA 1
ATOM 2616 C C . VAL A 1 342 ? 4.767 -12.463 -5.376 1.00 93.06 342 VAL A C 1
ATOM 2618 O O . VAL A 1 342 ? 5.728 -12.472 -6.143 1.00 93.06 342 VAL A O 1
ATOM 2621 N N . LEU A 1 343 ? 3.621 -13.096 -5.649 1.00 95.19 343 LEU A N 1
ATOM 2622 C CA . LEU A 1 343 ? 3.413 -13.900 -6.857 1.00 95.19 343 LEU A CA 1
ATOM 2623 C C . LEU A 1 343 ? 3.777 -13.123 -8.133 1.00 95.19 343 LEU A C 1
ATOM 2625 O O . LEU A 1 343 ? 4.624 -13.572 -8.907 1.00 95.19 343 LEU A O 1
ATOM 2629 N N . PHE A 1 344 ? 3.203 -11.932 -8.332 1.00 94.44 344 PHE A N 1
ATOM 2630 C CA . PHE A 1 344 ? 3.511 -11.121 -9.510 1.00 94.44 344 PHE A CA 1
ATOM 2631 C C . PHE A 1 344 ? 4.962 -10.647 -9.519 1.00 94.44 344 PHE A C 1
ATOM 2633 O O . PHE A 1 344 ? 5.583 -10.670 -10.579 1.00 94.44 344 PHE A O 1
ATOM 2640 N N . SER A 1 345 ? 5.540 -10.273 -8.374 1.00 92.12 345 SER A N 1
ATOM 2641 C CA . SER A 1 345 ? 6.944 -9.845 -8.310 1.00 92.12 345 SER A CA 1
ATOM 2642 C C . SER A 1 345 ? 7.917 -10.928 -8.798 1.00 92.12 345 SER A C 1
ATOM 2644 O O . SER A 1 345 ? 8.901 -10.608 -9.461 1.00 92.12 345 SER A O 1
ATOM 2646 N N . GLN A 1 346 ? 7.627 -12.204 -8.517 1.00 92.50 346 GLN A N 1
ATOM 2647 C CA . GLN A 1 346 ? 8.478 -13.332 -8.903 1.00 92.50 346 GLN A CA 1
ATOM 2648 C C . GLN A 1 346 ? 8.252 -13.755 -10.359 1.00 92.50 346 GLN A C 1
ATOM 2650 O O . GLN A 1 346 ? 9.205 -14.066 -11.072 1.00 92.50 346 GLN A O 1
ATOM 2655 N N . VAL A 1 347 ? 6.998 -13.749 -10.821 1.00 92.81 347 VAL A N 1
ATOM 2656 C CA . VAL A 1 347 ? 6.639 -14.223 -12.168 1.00 92.81 347 VAL A CA 1
ATOM 2657 C C . VAL A 1 347 ? 6.925 -13.175 -13.246 1.00 92.81 347 VAL A C 1
ATOM 2659 O O . VAL A 1 347 ? 7.330 -13.533 -14.352 1.00 92.81 347 VAL A O 1
ATOM 2662 N N . SER A 1 348 ? 6.769 -11.884 -12.942 1.00 93.81 348 SER A N 1
ATOM 2663 C CA . SER A 1 348 ? 6.911 -10.797 -13.925 1.00 93.81 348 SER A CA 1
ATOM 2664 C C . SER A 1 348 ? 8.245 -10.773 -14.676 1.00 93.81 348 SER A C 1
ATOM 2666 O O . SER A 1 348 ? 8.198 -10.732 -15.903 1.00 93.81 348 SER A O 1
ATOM 2668 N N . PRO A 1 349 ? 9.433 -10.843 -14.038 1.00 91.06 349 PRO A N 1
ATOM 2669 C CA . PRO A 1 349 ? 10.693 -10.786 -14.783 1.00 91.06 349 PRO A CA 1
ATOM 2670 C C . PRO A 1 349 ? 10.875 -12.001 -15.706 1.00 91.06 349 PRO A C 1
ATOM 2672 O O . PRO A 1 349 ? 11.413 -11.872 -16.805 1.00 91.06 349 PRO A O 1
ATOM 2675 N N . ILE A 1 350 ? 10.375 -13.173 -15.297 1.00 93.12 350 ILE A N 1
ATOM 2676 C CA . ILE A 1 350 ? 10.388 -14.399 -16.107 1.00 93.12 350 ILE A CA 1
ATOM 2677 C C . ILE A 1 350 ? 9.460 -14.234 -17.319 1.00 93.12 350 ILE A C 1
ATOM 2679 O O . ILE A 1 350 ? 9.849 -14.537 -18.448 1.00 93.12 350 ILE A O 1
ATOM 2683 N N . ALA A 1 351 ? 8.249 -13.717 -17.099 1.00 91.88 351 ALA A N 1
ATOM 2684 C CA . ALA A 1 351 ? 7.265 -13.495 -18.150 1.00 91.88 351 ALA A CA 1
ATOM 2685 C C . ALA A 1 351 ? 7.711 -12.408 -19.141 1.00 91.88 351 ALA A C 1
ATOM 2687 O O . ALA A 1 351 ? 7.635 -12.622 -20.346 1.00 91.88 351 ALA A O 1
ATOM 2688 N N . MET A 1 352 ? 8.257 -11.287 -18.667 1.00 89.25 352 MET A N 1
ATOM 2689 C CA . MET A 1 352 ? 8.789 -10.228 -19.532 1.00 89.25 352 MET A CA 1
ATOM 2690 C C . MET A 1 352 ? 9.903 -10.746 -20.448 1.00 89.25 352 MET A C 1
ATOM 2692 O O . MET A 1 352 ? 9.937 -10.388 -21.622 1.00 89.25 352 MET A O 1
ATOM 2696 N N . LYS A 1 353 ? 10.776 -11.629 -19.943 1.00 89.12 353 LYS A N 1
ATOM 2697 C CA . LYS A 1 353 ? 11.858 -12.232 -20.734 1.00 89.12 353 LYS A CA 1
ATOM 2698 C C . LYS A 1 353 ? 11.356 -13.251 -21.763 1.00 89.12 353 LYS A C 1
ATOM 2700 O O . LYS A 1 353 ? 11.823 -13.242 -22.895 1.00 89.12 353 LYS A O 1
ATOM 2705 N N . ASN A 1 354 ? 10.447 -14.144 -21.368 1.00 91.88 354 ASN A N 1
ATOM 2706 C CA . ASN A 1 354 ? 10.087 -15.314 -22.182 1.00 91.88 354 ASN A CA 1
ATOM 2707 C C . ASN A 1 354 ? 8.825 -15.114 -23.035 1.00 91.88 354 ASN A C 1
ATOM 2709 O O . ASN A 1 354 ? 8.659 -15.766 -24.061 1.00 91.88 354 ASN A O 1
ATOM 2713 N N . VAL A 1 355 ? 7.912 -14.253 -22.589 1.00 90.56 355 VAL A N 1
ATOM 2714 C CA . VAL A 1 355 ? 6.581 -14.042 -23.183 1.00 90.56 355 VAL A CA 1
ATOM 2715 C C . VAL A 1 355 ? 6.486 -12.662 -23.854 1.00 90.56 355 VAL A C 1
ATOM 2717 O O . VAL A 1 355 ? 5.655 -12.463 -24.744 1.00 90.56 355 VAL A O 1
ATOM 2720 N N . GLY A 1 356 ? 7.367 -11.725 -23.482 1.00 88.12 356 GLY A N 1
ATOM 2721 C CA . GLY A 1 356 ? 7.489 -10.408 -24.105 1.00 88.12 356 GLY A CA 1
ATOM 2722 C C . GLY A 1 356 ? 6.195 -9.602 -24.008 1.00 88.12 356 GLY A C 1
ATOM 2723 O O . GLY A 1 356 ? 5.559 -9.546 -22.956 1.00 88.12 356 GLY A O 1
ATOM 2724 N N . TRP A 1 357 ? 5.768 -9.009 -25.124 1.00 89.31 357 TRP A N 1
ATOM 2725 C CA . TRP A 1 357 ? 4.574 -8.158 -25.187 1.00 89.31 357 TRP A CA 1
ATOM 2726 C C . TRP A 1 357 ? 3.275 -8.878 -24.794 1.00 89.31 357 TRP A C 1
ATOM 2728 O O . TRP A 1 357 ? 2.363 -8.256 -24.253 1.00 89.31 357 TRP A O 1
ATOM 2738 N N . LYS A 1 358 ? 3.189 -10.202 -24.990 1.00 93.00 358 LYS A N 1
ATOM 2739 C CA . LYS A 1 358 ? 1.995 -10.985 -24.627 1.00 93.00 358 LYS A CA 1
ATOM 2740 C C . LYS A 1 358 ? 1.750 -10.996 -23.116 1.00 93.00 358 LYS A C 1
ATOM 2742 O O . LYS A 1 358 ? 0.636 -11.270 -22.685 1.00 93.00 358 LYS A O 1
ATOM 2747 N N . PHE A 1 359 ? 2.756 -10.660 -22.304 1.00 92.75 359 PHE A N 1
ATOM 2748 C CA . PHE A 1 359 ? 2.588 -10.506 -20.862 1.00 92.75 359 PHE A CA 1
ATOM 2749 C C . PHE A 1 359 ? 1.574 -9.405 -20.513 1.00 92.75 359 PHE A C 1
ATOM 2751 O O . PHE A 1 359 ? 0.833 -9.552 -19.548 1.00 92.75 359 PHE A 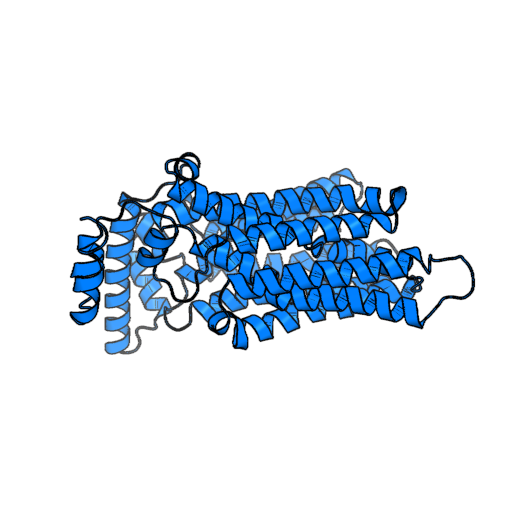O 1
ATOM 2758 N N . TYR A 1 360 ? 1.452 -8.349 -21.326 1.00 93.25 360 TYR A N 1
ATOM 2759 C CA . TYR A 1 360 ? 0.459 -7.295 -21.097 1.00 93.25 360 TYR A CA 1
ATOM 2760 C C . TYR A 1 360 ? -0.986 -7.787 -21.279 1.00 93.25 360 TYR A C 1
ATOM 2762 O O . TYR A 1 360 ? -1.877 -7.311 -20.578 1.00 93.25 360 TYR A O 1
ATOM 2770 N N . ILE A 1 361 ? -1.216 -8.792 -22.138 1.00 96.12 361 ILE A N 1
ATOM 2771 C CA . ILE A 1 361 ? -2.537 -9.417 -22.331 1.00 96.12 361 ILE A CA 1
ATOM 2772 C C . ILE A 1 361 ? -3.031 -10.069 -21.034 1.00 96.12 361 ILE A C 1
ATOM 2774 O O . ILE A 1 361 ? -4.228 -10.043 -20.761 1.00 96.12 361 ILE A O 1
ATOM 2778 N N . LEU A 1 362 ? -2.129 -10.596 -20.196 1.00 96.06 362 LEU A N 1
ATOM 2779 C CA . LEU A 1 362 ? -2.507 -11.149 -18.893 1.00 96.06 362 LEU A CA 1
ATOM 2780 C C . LEU A 1 362 ? -3.275 -10.112 -18.066 1.00 96.06 362 LEU A C 1
ATOM 2782 O O . LEU A 1 362 ? -4.350 -10.412 -17.555 1.00 96.06 362 LEU A O 1
ATOM 2786 N N . PHE A 1 363 ? -2.762 -8.883 -17.981 1.00 96.56 363 PHE A N 1
ATOM 2787 C CA . PHE A 1 363 ? -3.426 -7.810 -17.243 1.00 96.56 363 PHE A CA 1
ATOM 2788 C C . PHE A 1 363 ? -4.733 -7.381 -17.911 1.00 96.56 363 PHE A C 1
ATOM 2790 O O . PHE A 1 363 ? -5.686 -7.074 -17.203 1.00 96.56 363 PHE A O 1
ATOM 2797 N N . VAL A 1 364 ? -4.839 -7.432 -19.241 1.00 98.19 364 VAL A N 1
ATOM 2798 C CA . VAL A 1 364 ? -6.121 -7.212 -19.935 1.00 98.19 364 VAL A CA 1
ATOM 2799 C C . VAL A 1 364 ? -7.164 -8.235 -19.474 1.00 98.19 364 VAL A C 1
ATOM 2801 O O . VAL A 1 364 ? -8.256 -7.854 -19.058 1.00 98.19 364 VAL A O 1
ATOM 2804 N N . CYS A 1 365 ? -6.827 -9.527 -19.486 1.00 98.19 365 CYS A N 1
ATOM 2805 C CA . CYS A 1 365 ? -7.742 -10.590 -19.072 1.00 98.19 365 CYS A CA 1
ATOM 2806 C C . CYS A 1 365 ? -8.112 -10.500 -17.586 1.00 98.19 365 CYS A C 1
ATOM 2808 O O . CYS A 1 365 ? -9.286 -10.629 -17.243 1.00 98.19 365 CYS A O 1
ATOM 2810 N N . LEU A 1 366 ? -7.131 -10.256 -16.711 1.00 97.81 366 LEU A N 1
ATOM 2811 C CA . LEU A 1 366 ? -7.366 -10.140 -15.271 1.00 97.81 366 LEU A CA 1
ATOM 2812 C C . LEU A 1 366 ? -8.248 -8.933 -14.934 1.00 97.81 366 LEU A C 1
ATOM 2814 O O . LEU A 1 366 ? -9.205 -9.077 -14.185 1.00 97.81 366 LEU A O 1
ATOM 2818 N N . ASN A 1 367 ? -8.002 -7.766 -15.535 1.00 98.19 367 ASN A N 1
ATOM 2819 C CA . ASN A 1 367 ? -8.819 -6.581 -15.260 1.00 98.19 367 ASN A CA 1
ATOM 2820 C C . ASN A 1 367 ? -10.214 -6.666 -15.901 1.00 98.19 367 ASN A C 1
ATOM 2822 O O . ASN A 1 367 ? -11.173 -6.123 -15.354 1.00 98.19 367 ASN A O 1
ATOM 2826 N N . ALA A 1 368 ? -10.372 -7.386 -17.018 1.00 98.38 368 ALA A N 1
ATOM 2827 C CA . ALA A 1 368 ? -11.695 -7.701 -17.561 1.00 98.38 368 ALA A CA 1
ATOM 2828 C C . ALA A 1 368 ? -12.476 -8.637 -16.624 1.00 98.38 368 ALA A C 1
ATOM 2830 O O . ALA A 1 368 ? -13.667 -8.429 -16.390 1.00 98.38 368 ALA A O 1
ATOM 2831 N N . PHE A 1 369 ? -11.799 -9.635 -16.048 1.00 98.25 369 PHE A N 1
ATOM 2832 C CA . PHE A 1 369 ? -12.371 -10.489 -15.011 1.00 98.25 369 PHE A CA 1
ATOM 2833 C C . PHE A 1 369 ? -12.782 -9.668 -13.781 1.00 98.25 369 PHE A C 1
ATOM 2835 O O . PHE A 1 369 ? -13.931 -9.769 -13.351 1.00 98.25 369 PHE A O 1
ATOM 2842 N N . ASP A 1 370 ? -11.909 -8.791 -13.282 1.00 97.19 370 ASP A N 1
ATOM 2843 C CA . ASP A 1 370 ? -12.210 -7.909 -12.150 1.00 97.19 370 ASP A CA 1
ATOM 2844 C C . ASP A 1 370 ? -13.433 -7.041 -12.429 1.00 97.19 370 ASP A C 1
ATOM 2846 O O . ASP A 1 370 ? -14.335 -6.961 -11.596 1.00 97.19 370 ASP A O 1
ATOM 2850 N N . PHE A 1 371 ? -13.510 -6.437 -13.619 1.00 98.12 371 PHE A N 1
ATOM 2851 C CA . PHE A 1 371 ? -14.651 -5.621 -14.026 1.00 98.12 371 PHE A CA 1
ATOM 2852 C C . PHE A 1 371 ? -15.967 -6.398 -13.915 1.00 98.12 371 PHE A C 1
ATOM 2854 O O . PHE A 1 371 ? -16.921 -5.910 -13.307 1.00 98.12 371 PHE A O 1
ATOM 2861 N N . LEU A 1 372 ? -16.018 -7.622 -14.453 1.00 97.94 372 LEU A N 1
ATOM 2862 C CA . LEU A 1 372 ? -17.212 -8.468 -14.397 1.00 97.94 372 LEU A CA 1
ATOM 2863 C C . LEU A 1 372 ? -17.545 -8.877 -12.959 1.00 97.94 372 LEU A C 1
ATOM 2865 O O . LEU A 1 372 ? -18.701 -8.783 -12.541 1.00 97.94 372 LEU A O 1
ATOM 2869 N N . VAL A 1 373 ? -16.547 -9.288 -12.173 1.00 97.25 373 VAL A N 1
ATOM 2870 C CA . VAL A 1 373 ? -16.784 -9.715 -10.790 1.00 97.25 373 VAL A CA 1
ATOM 2871 C C . VAL A 1 373 ? -17.274 -8.550 -9.930 1.00 97.25 373 VAL A C 1
ATOM 2873 O O . VAL A 1 373 ? -18.240 -8.698 -9.180 1.00 97.25 373 VAL A O 1
ATOM 2876 N N . ILE A 1 374 ? -16.675 -7.370 -10.067 1.00 96.44 374 ILE A N 1
ATOM 2877 C CA . ILE A 1 374 ? -17.110 -6.166 -9.354 1.00 96.44 374 ILE A CA 1
ATOM 2878 C C . ILE A 1 374 ? -18.521 -5.766 -9.801 1.00 96.44 374 ILE A C 1
ATOM 2880 O O . ILE A 1 374 ? -19.357 -5.407 -8.968 1.00 96.44 374 ILE A O 1
ATOM 2884 N N . LEU A 1 375 ? -18.827 -5.855 -11.098 1.00 95.56 375 LEU A N 1
ATOM 2885 C CA . LEU A 1 375 ? -20.136 -5.480 -11.629 1.00 95.56 375 LEU A CA 1
ATOM 2886 C C . LEU A 1 375 ? -21.258 -6.314 -11.003 1.00 95.56 375 LEU A C 1
ATOM 2888 O O . LEU A 1 375 ? -22.245 -5.740 -10.534 1.00 95.56 375 LEU A O 1
ATOM 2892 N N . PHE A 1 376 ? -21.091 -7.636 -10.946 1.00 93.25 376 PHE A N 1
ATOM 2893 C CA . PHE A 1 376 ? -22.150 -8.548 -10.513 1.00 93.25 376 PHE A CA 1
ATOM 2894 C C . PHE A 1 376 ? -22.144 -8.856 -9.012 1.00 93.25 376 PHE A C 1
ATOM 2896 O O . PHE A 1 376 ? -23.214 -8.983 -8.422 1.00 93.25 376 PHE A O 1
ATOM 2903 N N . PHE A 1 377 ? -20.976 -8.951 -8.372 1.00 91.75 377 PHE A N 1
ATOM 2904 C CA . PHE A 1 377 ? -20.875 -9.489 -7.009 1.00 91.75 377 PHE A CA 1
ATOM 2905 C C . PHE A 1 377 ? -20.554 -8.445 -5.939 1.00 91.75 377 PHE A C 1
ATOM 2907 O O . PHE A 1 377 ? -20.842 -8.683 -4.764 1.00 91.75 377 PHE A O 1
ATOM 2914 N N . PHE A 1 378 ? -19.980 -7.293 -6.303 1.00 92.19 378 PHE A N 1
ATOM 2915 C CA . PHE A 1 378 ? -19.612 -6.290 -5.303 1.00 92.19 378 PHE A CA 1
ATOM 2916 C C . PHE A 1 378 ? -20.803 -5.377 -4.985 1.00 92.19 378 PHE A C 1
ATOM 2918 O O . PHE A 1 378 ? -21.419 -4.818 -5.908 1.00 92.19 378 PHE A O 1
ATOM 2925 N N . PRO A 1 379 ? -21.134 -5.194 -3.694 1.00 87.00 379 PRO A N 1
ATOM 2926 C CA . PRO A 1 379 ? -22.144 -4.235 -3.284 1.00 87.00 379 PRO A CA 1
ATOM 2927 C C . PRO A 1 379 ? -21.597 -2.803 -3.298 1.00 87.00 379 PRO A C 1
ATOM 2929 O O . PRO A 1 379 ? -20.393 -2.574 -3.195 1.00 87.00 379 PRO A O 1
ATOM 2932 N N . GLU A 1 380 ? -22.498 -1.827 -3.393 1.00 86.50 380 GLU A N 1
ATOM 2933 C CA . GLU A 1 380 ? -22.164 -0.435 -3.086 1.00 86.50 380 GLU A CA 1
ATOM 2934 C C . GLU A 1 380 ? -22.281 -0.211 -1.573 1.00 86.50 380 GLU A C 1
ATOM 2936 O O . GLU A 1 380 ? -23.316 -0.519 -0.977 1.00 86.50 380 GLU A O 1
ATOM 2941 N N . THR A 1 381 ? -21.216 0.314 -0.964 1.00 81.19 381 THR A N 1
ATOM 2942 C CA . THR A 1 381 ? -21.117 0.547 0.489 1.00 81.19 381 THR A CA 1
ATOM 2943 C C . THR A 1 381 ? -21.242 2.023 0.860 1.00 81.19 381 THR A C 1
ATOM 2945 O O . THR A 1 381 ? -21.298 2.364 2.039 1.00 81.19 381 THR A O 1
ATOM 2948 N N . LYS A 1 382 ? -21.295 2.925 -0.130 1.00 79.12 382 LYS A N 1
ATOM 2949 C CA . LYS A 1 382 ? -21.381 4.369 0.107 1.00 79.12 382 LYS A CA 1
ATOM 2950 C C . LYS A 1 382 ? -22.573 4.737 0.994 1.00 79.12 382 LYS A C 1
ATOM 2952 O O . LYS A 1 382 ? -23.716 4.490 0.622 1.00 79.12 382 LYS A O 1
ATOM 2957 N N . GLY A 1 383 ? -22.277 5.446 2.084 1.00 66.94 383 GLY A N 1
ATOM 2958 C CA . GLY A 1 383 ? -23.282 6.075 2.941 1.00 66.94 383 GLY A CA 1
ATOM 2959 C C . GLY A 1 383 ? -24.100 5.091 3.768 1.00 66.94 383 GLY A C 1
ATOM 2960 O O . GLY A 1 383 ? -25.111 5.510 4.313 1.00 66.94 383 GLY A O 1
ATOM 2961 N N . LYS A 1 384 ? -23.679 3.821 3.839 1.00 74.12 384 LYS A N 1
ATOM 2962 C CA . LYS A 1 384 ? -24.372 2.801 4.618 1.00 74.12 384 LYS A CA 1
ATOM 2963 C C . LYS A 1 384 ? -23.839 2.718 6.043 1.00 74.12 384 LYS A C 1
ATOM 2965 O O . LYS A 1 384 ? -22.622 2.693 6.240 1.00 74.12 384 LYS A O 1
ATOM 2970 N N . THR A 1 385 ? -24.735 2.636 7.020 1.00 73.19 385 THR A N 1
ATOM 2971 C CA . THR A 1 385 ? -24.382 2.340 8.416 1.00 73.19 385 THR A CA 1
ATOM 2972 C C . THR A 1 385 ? -23.921 0.887 8.570 1.00 73.19 385 THR A C 1
ATOM 2974 O O . THR A 1 385 ? -24.044 0.066 7.656 1.00 73.19 385 THR A O 1
ATOM 2977 N N . LEU A 1 386 ? -23.371 0.534 9.738 1.00 64.75 386 LEU A N 1
ATOM 2978 C CA . LEU A 1 386 ? -22.977 -0.851 10.020 1.00 64.75 386 LEU A CA 1
ATOM 2979 C C . LEU A 1 386 ? -24.176 -1.815 9.992 1.00 64.75 386 LEU A C 1
ATOM 2981 O O . LEU A 1 386 ? -24.009 -2.948 9.533 1.00 64.75 386 LEU A O 1
ATOM 2985 N N . GLU A 1 387 ? -25.365 -1.371 10.415 1.00 66.44 387 GLU A N 1
ATOM 2986 C CA . GLU A 1 387 ? -26.598 -2.169 10.346 1.00 66.44 387 GLU A CA 1
ATOM 2987 C C . GLU A 1 387 ? -27.096 -2.318 8.904 1.00 66.44 387 GLU A C 1
ATOM 2989 O O . GLU A 1 387 ? -27.415 -3.418 8.459 1.00 66.44 387 GLU A O 1
ATOM 2994 N N . GLU A 1 388 ? -27.082 -1.248 8.109 1.00 71.31 388 GLU A N 1
ATOM 2995 C CA . GLU A 1 388 ? -27.465 -1.324 6.693 1.00 71.31 388 GLU A CA 1
ATOM 2996 C C . GLU A 1 388 ? -26.500 -2.201 5.886 1.00 71.31 388 GLU A C 1
ATOM 2998 O O . GLU A 1 388 ? -26.891 -2.874 4.928 1.00 71.31 388 GLU A O 1
ATOM 3003 N N . MET A 1 389 ? -25.225 -2.225 6.279 1.00 73.94 389 MET A N 1
ATOM 3004 C CA . MET A 1 389 ? -24.242 -3.158 5.740 1.00 73.94 389 MET A CA 1
ATOM 3005 C C . MET A 1 389 ? -24.592 -4.606 6.086 1.00 73.94 389 MET A C 1
ATOM 3007 O O . MET A 1 389 ? -24.361 -5.490 5.265 1.00 73.94 389 MET A O 1
ATOM 3011 N N . ALA A 1 390 ? -25.178 -4.866 7.252 1.00 71.38 390 ALA A N 1
ATOM 3012 C CA . ALA A 1 390 ? -25.666 -6.194 7.599 1.00 71.38 390 ALA A CA 1
ATOM 3013 C C . ALA A 1 390 ? -26.805 -6.654 6.673 1.00 71.38 390 ALA A C 1
ATOM 3015 O O . ALA A 1 390 ? -26.751 -7.767 6.144 1.00 71.38 390 ALA A O 1
ATOM 3016 N N . VAL A 1 391 ? -27.722 -5.751 6.310 1.00 71.38 391 VAL A N 1
ATOM 3017 C CA . VAL A 1 391 ? -28.780 -6.033 5.322 1.00 71.38 391 VAL A CA 1
ATOM 3018 C C . VAL A 1 391 ? -28.185 -6.347 3.941 1.00 71.38 391 VAL A C 1
ATOM 3020 O O . VAL A 1 391 ? -28.587 -7.300 3.279 1.00 71.38 391 VAL A O 1
ATOM 3023 N N . VAL A 1 392 ? -27.174 -5.590 3.497 1.00 77.94 392 VAL A N 1
ATOM 3024 C CA . VAL A 1 392 ? -26.515 -5.780 2.184 1.00 77.94 392 VAL A CA 1
ATOM 3025 C C . VAL A 1 392 ? -25.867 -7.158 2.026 1.00 77.94 392 VAL A C 1
ATOM 3027 O O . VAL A 1 392 ? -25.812 -7.717 0.919 1.00 77.94 392 VAL A O 1
ATOM 3030 N N . PHE A 1 393 ? -25.329 -7.697 3.116 1.00 79.75 393 PHE A N 1
ATOM 3031 C CA . PHE A 1 393 ? -24.687 -9.006 3.120 1.00 79.75 393 PHE A CA 1
ATOM 3032 C C . PHE A 1 393 ? -25.638 -10.147 3.498 1.00 79.75 393 PHE A C 1
ATOM 3034 O O . PHE A 1 393 ? -25.238 -11.301 3.341 1.00 79.75 393 PHE A O 1
ATOM 3041 N N . GLY A 1 394 ? -26.887 -9.832 3.857 1.00 69.25 394 GLY A N 1
ATOM 3042 C CA . GLY A 1 394 ? -27.916 -10.805 4.211 1.00 69.25 394 GLY A CA 1
ATOM 3043 C C . GLY A 1 394 ? -27.666 -11.443 5.573 1.00 69.25 394 GLY A C 1
ATOM 3044 O O . GLY A 1 394 ? -27.825 -12.652 5.705 1.00 69.25 394 GLY A O 1
ATOM 3045 N N . ASP A 1 395 ? -27.195 -10.660 6.546 1.00 71.12 395 ASP A N 1
ATOM 3046 C CA . ASP A 1 395 ? -27.187 -11.107 7.937 1.00 71.12 395 ASP A CA 1
ATOM 3047 C C . ASP A 1 395 ? -28.642 -11.312 8.405 1.00 71.12 395 ASP A C 1
ATOM 3049 O O . ASP A 1 395 ? -29.525 -10.539 8.024 1.00 71.12 395 ASP A O 1
ATOM 3053 N N . ASP A 1 396 ? -28.890 -12.342 9.222 1.00 56.38 396 ASP A N 1
ATOM 3054 C CA . ASP A 1 396 ? -30.167 -12.522 9.923 1.00 56.38 396 ASP A CA 1
ATOM 3055 C C . ASP A 1 396 ? -30.298 -11.411 10.967 1.00 56.38 396 ASP A C 1
ATOM 3057 O O . ASP A 1 396 ? -29.882 -11.539 12.118 1.00 56.38 396 ASP A O 1
ATOM 3061 N N . ILE A 1 397 ? -30.805 -10.268 10.528 1.00 54.34 397 ILE A N 1
ATOM 3062 C CA . ILE A 1 397 ? -31.189 -9.174 11.402 1.00 54.34 397 ILE A CA 1
ATOM 3063 C C . ILE A 1 397 ? -32.668 -9.380 11.672 1.00 54.34 397 ILE A C 1
ATOM 3065 O O . ILE A 1 397 ? -33.449 -9.516 10.727 1.00 54.34 397 ILE A O 1
ATOM 3069 N N . ASP A 1 398 ? -33.063 -9.397 12.942 1.00 48.78 398 ASP A N 1
ATOM 3070 C CA . ASP A 1 398 ? -34.470 -9.282 13.302 1.00 48.78 398 ASP A CA 1
ATOM 3071 C C . ASP A 1 398 ? -34.956 -7.922 12.779 1.00 48.78 398 ASP A C 1
ATOM 3073 O O . ASP A 1 398 ? -34.715 -6.873 13.378 1.00 48.78 398 ASP A O 1
ATOM 3077 N N . ALA A 1 399 ? -35.533 -7.920 11.573 1.00 46.38 399 ALA A N 1
ATOM 3078 C CA . ALA A 1 399 ? -35.825 -6.717 10.795 1.00 46.38 399 ALA A CA 1
ATOM 3079 C C . ALA A 1 399 ? -36.732 -5.732 11.553 1.00 46.38 399 ALA A C 1
ATOM 3081 O O . ALA A 1 399 ? -36.745 -4.542 11.247 1.00 46.38 399 ALA A O 1
ATOM 3082 N N . ARG A 1 400 ? -37.442 -6.219 12.579 1.00 43.34 400 ARG A N 1
ATOM 3083 C CA . ARG A 1 400 ? -38.248 -5.416 13.504 1.00 43.34 400 ARG A CA 1
ATOM 3084 C C . ARG A 1 400 ? -37.410 -4.448 14.339 1.00 43.34 400 ARG A C 1
ATOM 3086 O O . ARG A 1 400 ? -37.812 -3.306 14.495 1.00 43.34 400 ARG A O 1
ATOM 3093 N N . GLN A 1 401 ? -36.219 -4.841 14.786 1.00 44.84 401 GLN A N 1
ATOM 3094 C CA . GLN A 1 401 ? -35.382 -3.999 15.650 1.00 44.84 401 GLN A CA 1
ATOM 3095 C C . GLN A 1 401 ? -34.802 -2.782 14.909 1.00 44.84 401 GLN A C 1
ATOM 3097 O O . GLN A 1 401 ? -34.742 -1.689 15.462 1.00 44.84 401 GLN A O 1
ATOM 3102 N N . VAL A 1 402 ? -34.441 -2.946 13.631 1.00 50.09 402 VAL A N 1
ATOM 3103 C CA . VAL A 1 402 ? -33.907 -1.855 12.791 1.00 50.09 402 VAL A CA 1
ATOM 3104 C C . VAL A 1 402 ? -35.010 -0.898 12.324 1.00 50.09 402 VAL A C 1
ATOM 3106 O O . VAL A 1 402 ? -34.764 0.301 12.183 1.00 50.09 402 VAL A O 1
ATOM 3109 N N . LEU A 1 403 ? -36.226 -1.409 12.103 1.00 47.25 403 LEU A N 1
ATOM 3110 C CA . LEU A 1 403 ? -37.390 -0.600 11.726 1.00 47.25 403 LEU A CA 1
ATOM 3111 C C . LEU A 1 403 ? -37.980 0.180 12.913 1.00 47.25 403 LEU A C 1
ATOM 3113 O O . LEU A 1 403 ? -38.465 1.289 12.708 1.00 47.25 403 LEU A O 1
ATOM 3117 N N . ASP A 1 404 ? -37.907 -0.351 14.138 1.00 48.50 404 ASP A N 1
ATOM 3118 C CA . ASP A 1 404 ? -38.451 0.314 15.331 1.00 48.50 404 ASP A CA 1
ATOM 3119 C C . ASP A 1 404 ? -37.555 1.459 15.855 1.00 48.50 404 ASP A C 1
ATOM 3121 O O . ASP A 1 404 ? -38.063 2.422 16.434 1.00 48.50 404 ASP A O 1
ATOM 3125 N N . GLU A 1 405 ? -36.235 1.417 15.622 1.00 44.44 405 GLU A N 1
ATOM 3126 C CA . GLU A 1 405 ? -35.308 2.485 16.049 1.00 44.44 405 GLU A CA 1
ATOM 3127 C C . GLU A 1 405 ? -35.284 3.703 15.111 1.00 44.44 405 GLU A C 1
ATOM 3129 O O . GLU A 1 405 ? -34.918 4.805 15.527 1.00 44.44 405 GLU A O 1
ATOM 3134 N N . HIS A 1 406 ? -35.730 3.551 13.863 1.00 45.97 406 HIS A N 1
ATOM 3135 C CA . HIS A 1 406 ? -35.784 4.637 12.889 1.00 45.97 406 HIS A CA 1
ATOM 3136 C C . HIS A 1 406 ? -37.232 4.879 12.474 1.00 45.97 406 HIS A C 1
ATOM 3138 O O . HIS A 1 406 ? -37.770 4.177 11.624 1.00 45.97 406 HIS A O 1
ATOM 3144 N N . LYS A 1 407 ? -37.862 5.913 13.051 1.00 41.38 407 LYS A N 1
ATOM 3145 C CA . LYS A 1 407 ? -39.170 6.424 12.608 1.00 41.38 407 LYS A CA 1
ATOM 3146 C C . LYS A 1 407 ? -39.101 6.847 11.136 1.00 41.38 407 LYS A C 1
ATOM 3148 O O . LYS A 1 407 ? -38.833 8.008 10.827 1.00 41.38 407 LYS A O 1
ATOM 3153 N N . PHE A 1 408 ? -39.349 5.914 10.228 1.00 45.81 408 PHE A N 1
ATOM 3154 C CA . PHE A 1 408 ? -39.691 6.222 8.851 1.00 45.81 408 PHE A CA 1
ATOM 3155 C C . PHE A 1 408 ? -41.140 6.735 8.817 1.00 45.81 408 PHE A C 1
ATOM 3157 O O . PHE A 1 408 ? -41.985 6.189 9.525 1.00 45.81 408 PHE A O 1
ATOM 3164 N N . PRO A 1 409 ? -41.453 7.779 8.030 1.00 42.22 409 PRO A N 1
ATOM 3165 C CA . PRO A 1 409 ? -42.837 8.174 7.784 1.00 42.22 409 PRO A CA 1
ATOM 3166 C C . PRO A 1 409 ? -43.625 6.986 7.214 1.00 42.22 409 PRO A C 1
ATOM 3168 O O . PRO A 1 409 ? -43.108 6.267 6.358 1.00 42.22 409 PRO A O 1
ATOM 3171 N N . ASP A 1 410 ? -44.865 6.806 7.671 1.00 45.47 410 ASP A N 1
ATOM 3172 C CA . ASP A 1 410 ? -45.732 5.630 7.468 1.00 45.47 410 ASP A CA 1
ATOM 3173 C C . ASP A 1 410 ? -46.034 5.222 6.001 1.00 45.47 410 ASP A C 1
ATOM 3175 O O . ASP A 1 410 ? -46.742 4.249 5.764 1.00 45.47 410 ASP A O 1
ATOM 3179 N N . GLU A 1 411 ? -45.473 5.879 4.984 1.00 42.97 411 GLU A N 1
ATOM 3180 C CA . GLU A 1 411 ? -45.790 5.626 3.567 1.00 42.97 411 GLU A CA 1
ATOM 3181 C C . GLU A 1 411 ? -45.065 4.422 2.926 1.00 42.97 411 GLU A C 1
ATOM 3183 O O . GLU A 1 411 ? -45.351 4.074 1.779 1.00 42.97 411 GLU A O 1
ATOM 3188 N N . ILE A 1 412 ? -44.142 3.747 3.625 1.00 45.62 412 ILE A N 1
ATOM 3189 C CA . ILE A 1 412 ? -43.437 2.557 3.087 1.00 45.62 412 ILE A CA 1
ATOM 3190 C C . ILE A 1 412 ? -43.913 1.246 3.739 1.00 45.62 412 ILE A C 1
ATOM 3192 O O . ILE A 1 412 ? -43.636 0.163 3.217 1.00 45.62 412 ILE A O 1
ATOM 3196 N N . ARG A 1 413 ? -44.702 1.314 4.820 1.00 40.19 413 ARG A N 1
ATOM 3197 C CA . ARG A 1 413 ? -45.200 0.117 5.520 1.00 40.19 413 ARG A CA 1
ATOM 3198 C C . ARG A 1 413 ? -46.135 -0.727 4.643 1.00 40.19 413 ARG A C 1
ATOM 3200 O O . ARG A 1 413 ? -46.033 -1.951 4.650 1.00 40.19 413 ARG A O 1
ATOM 3207 N N . ASP A 1 414 ? -46.924 -0.082 3.787 1.00 38.81 414 ASP A N 1
ATOM 3208 C CA . ASP A 1 414 ? -47.935 -0.750 2.953 1.00 38.81 414 ASP A CA 1
ATOM 3209 C C . ASP A 1 414 ? -47.377 -1.512 1.740 1.00 38.81 414 ASP A C 1
ATOM 3211 O O . ASP A 1 414 ? -48.084 -2.314 1.131 1.00 38.81 414 ASP A O 1
ATOM 3215 N N . LYS A 1 415 ? -46.101 -1.331 1.369 1.00 40.34 415 LYS A N 1
ATOM 3216 C CA . LYS A 1 415 ? -45.522 -2.074 0.232 1.00 40.34 415 LYS A CA 1
ATOM 3217 C C . LYS A 1 415 ? -44.969 -3.447 0.600 1.00 40.34 415 LYS A C 1
ATOM 3219 O O . LYS A 1 415 ? -44.722 -4.240 -0.309 1.00 40.34 415 LYS A O 1
ATOM 3224 N N . HIS A 1 416 ? -44.794 -3.750 1.887 1.00 37.00 416 HIS A N 1
ATOM 3225 C CA . HIS A 1 416 ? -44.258 -5.045 2.309 1.00 37.00 416 HIS A CA 1
ATOM 3226 C C . HIS A 1 416 ? -45.329 -6.110 2.585 1.00 37.00 416 HIS A C 1
ATOM 3228 O O . HIS A 1 416 ? -45.013 -7.295 2.498 1.00 37.00 416 HIS A O 1
ATOM 3234 N N . GLU A 1 417 ? -46.589 -5.723 2.807 1.00 38.16 417 GLU A N 1
ATOM 3235 C CA . GLU A 1 417 ? -47.694 -6.679 3.000 1.00 38.16 417 GLU A CA 1
ATOM 3236 C C . GLU A 1 417 ? -48.173 -7.341 1.693 1.00 38.16 417 GLU A C 1
ATOM 3238 O O . GLU A 1 417 ? -48.825 -8.378 1.733 1.00 38.16 417 GLU A O 1
ATOM 3243 N N . ILE A 1 418 ? -47.781 -6.829 0.519 1.00 39.78 418 ILE A N 1
ATOM 3244 C CA . ILE A 1 418 ? -48.222 -7.369 -0.784 1.00 39.78 418 ILE A CA 1
ATOM 3245 C C . ILE A 1 418 ? -47.299 -8.492 -1.310 1.00 39.78 418 ILE A C 1
ATOM 3247 O O . ILE A 1 418 ? -47.651 -9.193 -2.251 1.00 39.78 418 ILE A O 1
ATOM 3251 N N . LEU A 1 419 ? -46.128 -8.723 -0.702 1.00 37.38 419 LEU A N 1
ATOM 3252 C CA . LEU A 1 419 ? -45.176 -9.758 -1.154 1.00 37.38 419 LEU A CA 1
ATOM 3253 C C . LEU A 1 419 ? -45.253 -11.085 -0.378 1.00 37.38 419 LEU A C 1
ATOM 3255 O O . LEU A 1 419 ? -44.493 -12.003 -0.678 1.00 37.38 419 LEU A O 1
ATOM 3259 N N . HIS A 1 420 ? -46.178 -11.205 0.577 1.00 42.09 420 HIS A N 1
ATOM 3260 C CA . HIS A 1 420 ? -46.409 -12.436 1.344 1.00 42.09 420 HIS A CA 1
ATOM 3261 C C . HIS A 1 420 ? -47.887 -12.871 1.402 1.00 42.09 420 HIS A C 1
ATOM 3263 O O . HIS A 1 420 ? -48.274 -13.577 2.334 1.00 42.09 420 HIS A O 1
ATOM 3269 N N . ALA A 1 421 ? -48.687 -12.507 0.394 1.00 37.66 421 ALA A N 1
ATOM 3270 C CA . ALA A 1 421 ? -50.010 -13.088 0.142 1.00 37.66 421 ALA A CA 1
ATOM 3271 C C . ALA A 1 421 ? -49.994 -13.971 -1.112 1.00 37.66 421 ALA A C 1
ATOM 3273 O O . ALA A 1 421 ? -49.436 -13.516 -2.138 1.00 37.66 421 ALA A O 1
#

Secondary structure (DSSP, 8-state):
-HHHHHHHHHHHHHHHHHHHHHHHHHT-SSHHHHHHHHHHHHHHHHHHHHHHHHHHHHHS-GGGHHHHHHHHHHHHHHHHHHHHHHHHHHTTS-TTHHHHHHHHTTHHHHHHHHHHHHHSPPPHHHHHHTT-HHHHHHHHHHHHT-SSHHHHHHHHHHHHHHHHHHHHHHHH----GGGGGSSHHHHHHHHHHHHHHHHHHHT-HHHHHHHHHHHHHHTT--HHHHHHHHHHHHHHHHHHHHHHHHHTHHHH-SHHHHHHHHHHHHHHHHHHHHHHHHS-TTSSS--HHHHHHHHHHHHHHHHHHHTTHHHHHHHHHHHTS-HHHHHHHHHHHHHHHHHHHHHHHHHHHHHHHHTGGGHHHHHHHHHHHHHHHHHHHPPP-TT--HHHHHHHHT----HHHHHHHS---GGGGGGTGGG--

Radius of gyration: 24.45 Å; Cα contacts (8 Å, |Δi|>4): 495; chains: 1; bounding box: 81×44×72 Å

pLDDT: mean 86.29, std 12.97, range [37.0, 98.38]